Protein AF-D2VEV5-F1 (afdb_monomer_lite)

Organism: Naegleria gruberi (NCBI:txid5762)

Secondary structure (DSSP, 8-state):
------------------------------------PPP------------GGG-EEEEEEEEE-HIIIIIIS--TT-GGGEEEEEEEEETTEEEEEEEETTTEEEEEEEES-HHHHHHHHTT-TTTTTS-S-----HHHHHHHHHH-GGGGG---SEEEEESEETTEEPPHHHHHHHHHHHHHHS-TT---EEEEE-TT---HHHHHHHHHHHHHHS-TTS-EEEEEEHHHHHHHTTSTT-GGGSTTEEEEEEEEE-TT-HHHHHHHHHHHHHHHTTSTT--EEEEEEE-SSPPP-HHHHHHHHTTTTTTEEEEEEEE---HHHHHHHHHSTTS------GGG---HHHHHHHHHHHTTTSS-GGG-EEGGGGGGGHHHHHHTTS--------TTSEEEEEEEE-S--SS-SEEEGGGTB-HHHHHHHHHHHHHHHHHH-SS-----HHHHHHHHHHHHHHB---TTSPPPSSHHHHHH---HHHHHHHHHHHHHEEEEEEE----TTS--HHHHHT-SEEEEETTTEEEE-SSTT-

Structure (mmCIF, N/CA/C/O backbone):
data_AF-D2VEV5-F1
#
_entry.id   AF-D2VEV5-F1
#
loop_
_atom_site.group_PDB
_atom_site.id
_atom_site.type_symbol
_atom_site.label_atom_id
_atom_site.label_alt_id
_atom_site.label_comp_id
_atom_site.label_asym_id
_atom_site.label_entity_id
_atom_site.label_seq_id
_atom_site.pdbx_PDB_ins_code
_atom_site.Cartn_x
_atom_site.Cartn_y
_atom_site.Cartn_z
_atom_site.occupancy
_atom_site.B_iso_or_equiv
_atom_site.auth_seq_id
_atom_site.auth_comp_id
_atom_site.auth_asym_id
_atom_site.auth_atom_id
_atom_site.pdbx_PDB_model_num
ATOM 1 N N . MET A 1 1 ? 10.176 -17.706 -11.346 1.00 24.53 1 MET A N 1
ATOM 2 C CA . MET A 1 1 ? 10.632 -16.914 -12.508 1.00 24.53 1 MET A CA 1
ATOM 3 C C . MET A 1 1 ? 9.576 -16.992 -13.601 1.00 24.53 1 MET A C 1
ATOM 5 O O . MET A 1 1 ? 9.550 -17.969 -14.331 1.00 24.53 1 MET A O 1
ATOM 9 N N . PHE A 1 2 ? 8.683 -16.008 -13.686 1.00 21.28 2 PHE A N 1
ATOM 10 C CA . PHE A 1 2 ? 7.886 -15.767 -14.891 1.00 21.28 2 PHE A CA 1
ATOM 11 C C . PHE A 1 2 ? 8.265 -14.363 -15.360 1.00 21.28 2 PHE A C 1
ATOM 13 O O . PHE A 1 2 ? 7.905 -13.389 -14.705 1.00 21.28 2 PHE A O 1
ATOM 20 N N . SER A 1 3 ? 9.082 -14.263 -16.412 1.00 22.66 3 SER A N 1
ATOM 21 C CA . SER A 1 3 ? 9.329 -12.991 -17.085 1.00 22.66 3 SER A CA 1
ATOM 22 C C . SER A 1 3 ? 8.165 -12.719 -18.033 1.00 22.66 3 SER A C 1
ATOM 24 O O . SER A 1 3 ? 7.742 -13.577 -18.807 1.00 22.66 3 SER A O 1
ATOM 26 N N . TRP A 1 4 ? 7.613 -11.516 -17.939 1.00 25.61 4 TRP A N 1
ATOM 27 C CA . TRP A 1 4 ? 6.778 -10.950 -18.985 1.00 25.61 4 TRP A CA 1
ATOM 28 C C . TRP A 1 4 ? 7.723 -10.371 -20.038 1.00 25.61 4 TRP A C 1
ATOM 30 O O . TRP A 1 4 ? 8.390 -9.371 -19.783 1.00 25.61 4 TRP A O 1
ATOM 40 N N . SER A 1 5 ? 7.823 -11.007 -21.204 1.00 25.34 5 SER A N 1
ATOM 41 C CA . SER A 1 5 ? 8.426 -10.369 -22.375 1.00 25.34 5 SER A CA 1
ATOM 42 C C . SER A 1 5 ? 7.361 -9.503 -23.055 1.00 25.34 5 SER A C 1
ATOM 44 O O . SER A 1 5 ? 6.282 -10.021 -23.354 1.00 25.34 5 SER A O 1
ATOM 46 N N . PRO A 1 6 ? 7.616 -8.214 -23.333 1.00 29.28 6 PRO A N 1
ATOM 47 C CA . PRO A 1 6 ? 6.692 -7.417 -24.126 1.00 29.28 6 PRO A CA 1
ATOM 48 C C . PRO A 1 6 ? 6.617 -7.977 -25.554 1.00 29.28 6 PRO A C 1
ATOM 50 O O . PRO A 1 6 ? 7.628 -8.359 -26.150 1.00 29.28 6 PRO A O 1
ATOM 53 N N . PHE A 1 7 ? 5.399 -8.034 -26.097 1.00 31.09 7 PHE A N 1
ATOM 54 C CA . PHE A 1 7 ? 5.124 -8.408 -27.483 1.00 31.09 7 PHE A CA 1
ATOM 55 C C . PHE A 1 7 ? 5.979 -7.556 -28.437 1.00 31.09 7 PHE A C 1
ATOM 57 O O . PHE A 1 7 ? 5.742 -6.361 -28.614 1.00 31.09 7 PHE A O 1
ATOM 64 N N . LYS A 1 8 ? 6.979 -8.170 -29.082 1.00 28.39 8 LYS A N 1
ATOM 65 C CA . LYS A 1 8 ? 7.729 -7.532 -30.170 1.00 28.39 8 LYS A CA 1
ATOM 66 C C . LYS A 1 8 ? 6.806 -7.378 -31.381 1.00 28.39 8 LYS A C 1
ATOM 68 O O . LYS A 1 8 ? 6.493 -8.361 -32.049 1.00 28.39 8 LYS A O 1
ATOM 73 N N . LYS A 1 9 ? 6.419 -6.139 -31.706 1.00 29.88 9 LYS A N 1
ATOM 74 C CA . LYS A 1 9 ? 5.909 -5.786 -33.042 1.00 29.88 9 LYS A CA 1
ATOM 75 C C . LYS A 1 9 ? 7.005 -6.112 -34.064 1.00 29.88 9 LYS A C 1
ATOM 77 O O . LYS A 1 9 ? 8.052 -5.469 -34.073 1.00 29.88 9 LYS A O 1
ATOM 82 N N . SER A 1 10 ? 6.790 -7.115 -34.917 1.00 27.61 10 SER A N 1
ATOM 83 C CA . SER A 1 10 ? 7.701 -7.397 -36.029 1.00 27.61 10 SER A CA 1
ATOM 84 C C . SER A 1 10 ? 7.513 -6.338 -37.118 1.00 27.61 10 SER A C 1
ATOM 86 O O . SER A 1 10 ? 6.549 -6.391 -37.883 1.00 27.61 10 SER A O 1
ATOM 88 N N . SER A 1 11 ? 8.427 -5.377 -37.215 1.00 30.08 11 SER A N 1
ATOM 89 C CA . SER A 1 11 ? 8.536 -4.520 -38.393 1.00 30.08 11 SER A CA 1
ATOM 90 C C . SER A 1 11 ? 9.248 -5.299 -39.505 1.00 30.08 11 SER A C 1
ATOM 92 O O . SER A 1 11 ? 10.443 -5.584 -39.437 1.00 30.08 11 SER A O 1
ATOM 94 N N . LYS A 1 12 ? 8.506 -5.690 -40.547 1.00 30.48 12 LYS A N 1
ATOM 95 C CA . LYS A 1 12 ? 9.106 -6.183 -41.794 1.00 30.48 12 LYS A CA 1
ATOM 96 C C . LYS A 1 12 ? 9.731 -4.993 -42.519 1.00 30.48 12 LYS A C 1
ATOM 98 O O . LYS A 1 12 ? 9.011 -4.170 -43.076 1.00 30.48 12 LYS A O 1
ATOM 103 N N . SER A 1 13 ? 11.060 -4.906 -42.513 1.00 30.92 13 SER A N 1
ATOM 104 C CA . SER A 1 13 ? 11.799 -4.012 -43.401 1.00 30.92 13 SER A CA 1
ATOM 105 C C . SER A 1 13 ? 12.117 -4.729 -44.714 1.00 30.92 13 SER A C 1
ATOM 107 O O . SER A 1 13 ? 12.621 -5.851 -44.755 1.00 30.92 13 SER A O 1
ATOM 109 N N . SER A 1 14 ? 11.760 -4.072 -45.810 1.00 34.84 14 SER A N 1
ATOM 110 C CA . SER A 1 14 ? 12.054 -4.453 -47.185 1.00 34.84 14 SER A CA 1
ATOM 111 C C . SER A 1 14 ? 13.533 -4.233 -47.513 1.00 34.84 14 SER A C 1
ATOM 113 O O . SER A 1 14 ? 14.023 -3.110 -47.381 1.00 34.84 14 SER A O 1
ATOM 115 N N . LYS A 1 15 ? 14.220 -5.253 -48.037 1.00 32.91 15 LYS A N 1
ATOM 116 C CA . LYS A 1 15 ? 15.428 -5.077 -48.858 1.00 32.91 15 LYS A CA 1
ATOM 117 C C . LYS A 1 15 ? 15.397 -6.019 -50.057 1.00 32.91 15 LYS A C 1
ATOM 119 O O . LYS A 1 15 ? 15.037 -7.185 -49.932 1.00 32.91 15 LYS A O 1
ATOM 124 N N . GLY A 1 16 ? 15.716 -5.450 -51.215 1.00 30.42 16 GLY A N 1
ATOM 125 C CA . GLY A 1 16 ? 15.634 -6.083 -52.522 1.00 30.42 16 GLY A CA 1
ATOM 126 C C . GLY A 1 16 ? 16.912 -6.779 -52.997 1.00 30.42 16 GLY A C 1
ATOM 127 O O . GLY A 1 16 ? 18.010 -6.490 -52.539 1.00 30.42 16 GLY A O 1
ATOM 128 N N . SER A 1 17 ? 16.661 -7.659 -53.971 1.00 31.48 17 SER A N 1
ATOM 129 C CA . SER A 1 17 ? 17.398 -8.011 -55.198 1.00 31.48 17 SER A CA 1
ATOM 130 C C . SER A 1 17 ? 18.873 -8.448 -55.199 1.00 31.48 17 SER A C 1
ATOM 132 O O . SER A 1 17 ? 19.751 -7.681 -54.818 1.00 31.48 17 SER A O 1
ATOM 134 N N . GLN A 1 18 ? 19.059 -9.574 -55.918 1.00 30.75 18 GLN A N 1
ATOM 135 C CA . GLN A 1 18 ? 20.183 -10.091 -56.743 1.00 30.75 18 GLN A CA 1
ATOM 136 C C . GLN A 1 18 ? 20.725 -11.421 -56.181 1.00 30.75 18 GLN A C 1
ATOM 138 O O . GLN A 1 18 ? 20.945 -11.511 -54.983 1.00 30.75 18 GLN A O 1
ATOM 143 N N . SER A 1 19 ? 20.946 -12.516 -56.916 1.00 30.56 19 SER A N 1
ATOM 144 C CA . SER A 1 19 ? 20.847 -12.902 -58.336 1.00 30.56 19 SER A CA 1
ATOM 145 C C . SER A 1 19 ? 20.944 -14.452 -58.411 1.00 30.56 19 SER A C 1
ATOM 147 O O . SER A 1 19 ? 21.442 -15.085 -57.484 1.00 30.56 19 SER A O 1
ATOM 149 N N . ALA A 1 20 ? 20.431 -15.070 -59.484 1.00 31.19 20 ALA A N 1
ATOM 150 C CA . ALA A 1 20 ? 20.474 -16.525 -59.761 1.00 31.19 20 ALA A CA 1
ATOM 151 C C . ALA A 1 20 ? 21.850 -16.966 -60.360 1.00 31.19 20 ALA A C 1
ATOM 153 O O . ALA A 1 20 ? 22.633 -16.061 -60.662 1.00 31.19 20 ALA A O 1
ATOM 154 N N . PRO A 1 21 ? 22.183 -18.276 -60.573 1.00 44.66 21 PRO A N 1
ATOM 155 C CA . PRO A 1 21 ? 21.463 -19.155 -61.523 1.00 44.66 21 PRO A CA 1
ATOM 156 C C . PRO A 1 21 ? 21.357 -20.690 -61.226 1.00 44.66 21 PRO A C 1
ATOM 158 O O . PRO A 1 21 ? 22.165 -21.283 -60.522 1.00 44.66 21 PRO A O 1
ATOM 161 N N . SER A 1 22 ? 20.356 -21.295 -61.900 1.00 30.61 22 SER A N 1
ATOM 162 C CA . SER A 1 22 ? 20.275 -22.623 -62.579 1.00 30.61 22 SER A CA 1
ATOM 163 C C . SER A 1 22 ? 20.279 -23.989 -61.835 1.00 30.61 22 SER A C 1
ATOM 165 O O . SER A 1 22 ? 21.343 -24.498 -61.513 1.00 30.61 22 SER A O 1
ATOM 167 N N . SER A 1 23 ? 19.066 -24.581 -61.713 1.00 29.25 23 SER A N 1
ATOM 168 C CA . SER A 1 23 ? 18.490 -25.876 -62.229 1.00 29.25 23 SER A CA 1
ATOM 169 C C . SER A 1 23 ? 19.292 -27.216 -62.251 1.00 29.25 23 SER A C 1
ATOM 171 O O . SER A 1 23 ? 20.513 -27.146 -62.210 1.00 29.25 23 SER A O 1
ATOM 173 N N . PRO A 1 24 ? 18.685 -28.435 -62.466 1.00 47.75 24 PRO A N 1
ATOM 174 C CA . PRO A 1 24 ? 17.265 -28.804 -62.717 1.00 47.75 24 PRO A CA 1
ATOM 175 C C . PRO A 1 24 ? 16.690 -30.102 -62.035 1.00 47.75 24 PRO A C 1
ATOM 177 O O . PRO A 1 24 ? 17.424 -30.950 -61.545 1.00 47.75 24 PRO A O 1
ATOM 180 N N . ALA A 1 25 ? 15.356 -30.271 -62.191 1.00 30.91 25 ALA A N 1
ATOM 181 C CA . ALA A 1 25 ? 14.532 -31.507 -62.324 1.00 30.91 25 ALA A CA 1
ATOM 182 C C . ALA A 1 25 ? 14.313 -32.429 -61.086 1.00 30.91 25 ALA A C 1
ATOM 184 O O . ALA A 1 25 ? 15.255 -32.850 -60.436 1.00 30.91 25 ALA A O 1
ATOM 185 N N . THR A 1 26 ? 13.091 -32.845 -60.703 1.00 31.50 26 THR A N 1
ATOM 186 C CA . THR A 1 26 ? 12.145 -33.709 -61.454 1.00 31.50 26 THR A CA 1
ATOM 187 C C . THR A 1 26 ? 10.773 -33.876 -60.741 1.00 31.50 26 THR A C 1
ATOM 189 O O . THR A 1 26 ? 10.689 -33.767 -59.523 1.00 31.50 26 THR A O 1
ATOM 192 N N . SER A 1 27 ? 9.740 -34.211 -61.546 1.00 31.88 27 SER A N 1
ATOM 193 C CA . SER A 1 27 ? 8.460 -34.934 -61.275 1.00 31.88 27 SER A CA 1
ATOM 194 C C . SER A 1 27 ? 7.477 -34.403 -60.210 1.00 31.88 27 SER A C 1
ATOM 196 O O . SER A 1 27 ? 7.771 -34.413 -59.025 1.00 31.88 27 SER A O 1
ATOM 198 N N . SER A 1 28 ? 6.301 -33.858 -60.552 1.00 31.42 28 SER A N 1
ATOM 199 C CA . SER A 1 28 ? 5.070 -34.484 -61.097 1.00 31.42 28 SER A CA 1
ATOM 200 C C . SER A 1 28 ? 4.325 -35.426 -60.134 1.00 31.42 28 SER A C 1
ATOM 202 O O . SER A 1 28 ? 4.673 -36.595 -60.019 1.00 31.42 28 SER A O 1
ATOM 204 N N . SER A 1 29 ? 3.211 -34.965 -59.557 1.00 33.31 29 SER A N 1
ATOM 205 C CA . SER A 1 29 ? 1.936 -35.698 -59.625 1.00 33.31 29 SER A CA 1
ATOM 206 C C . SER A 1 29 ? 0.756 -34.807 -59.227 1.00 33.31 29 SER A C 1
ATOM 208 O O . SER A 1 29 ? 0.782 -34.039 -58.272 1.00 33.31 29 SER A O 1
ATOM 210 N N . SER A 1 30 ? -0.259 -34.902 -60.071 1.00 33.53 30 SER A N 1
ATOM 211 C CA . SER A 1 30 ? -1.583 -34.302 -60.040 1.00 33.53 30 SER A CA 1
ATOM 212 C C . SER A 1 30 ? -2.510 -35.002 -59.044 1.00 33.53 30 SER A C 1
ATOM 214 O O . SER A 1 30 ? -2.546 -36.230 -59.011 1.00 33.53 30 SER A O 1
ATOM 216 N N . GLY A 1 31 ? -3.349 -34.239 -58.342 1.00 29.77 31 GLY A N 1
ATOM 217 C CA . GLY A 1 31 ? -4.472 -34.763 -57.564 1.00 29.77 31 GLY A CA 1
ATOM 218 C C . GLY A 1 31 ? -5.557 -33.703 -57.416 1.00 29.77 31 GLY A C 1
ATOM 219 O O . GLY A 1 31 ? -5.370 -32.709 -56.728 1.00 29.77 31 GLY A O 1
ATOM 220 N N . ASN A 1 32 ? -6.649 -33.903 -58.143 1.00 32.62 32 ASN A N 1
ATOM 221 C CA . ASN A 1 32 ? -7.769 -32.993 -58.338 1.00 32.62 32 ASN A CA 1
ATOM 222 C C . ASN A 1 32 ? -8.886 -33.250 -57.302 1.00 32.62 32 ASN A C 1
ATOM 224 O O . ASN A 1 32 ? -8.976 -34.346 -56.754 1.00 32.62 32 ASN A O 1
ATOM 228 N N . SER A 1 33 ? -9.812 -32.289 -57.202 1.00 30.83 33 SER A N 1
ATOM 229 C CA . SER A 1 33 ? -11.204 -32.387 -56.712 1.00 30.83 33 SER A CA 1
ATOM 230 C C . SER A 1 33 ? -11.498 -32.370 -55.202 1.00 30.83 33 SER A C 1
ATOM 232 O O . SER A 1 33 ? -10.958 -33.148 -54.425 1.00 30.83 33 SER A O 1
ATOM 234 N N . GLY A 1 34 ? -12.452 -31.509 -54.814 1.00 27.94 34 GLY A N 1
ATOM 235 C CA . GLY A 1 34 ? -13.108 -31.573 -53.505 1.00 27.94 34 GLY A CA 1
ATOM 236 C C . GLY A 1 34 ? -13.735 -30.272 -53.001 1.00 27.94 34 GLY A C 1
ATOM 237 O O . GLY A 1 34 ? -13.442 -29.860 -51.886 1.00 27.94 34 GLY A O 1
ATOM 238 N N . LEU A 1 35 ? -14.586 -29.617 -53.800 1.00 34.56 35 LEU A N 1
ATOM 239 C CA . LEU A 1 35 ? -15.518 -28.591 -53.313 1.00 34.56 35 LEU A CA 1
ATOM 240 C C . LEU A 1 35 ? -16.466 -29.221 -52.281 1.00 34.56 35 LEU A C 1
ATOM 242 O O . LEU A 1 35 ? -17.266 -30.084 -52.637 1.00 34.56 35 LEU A O 1
ATOM 246 N N . VAL A 1 36 ? -16.403 -28.773 -51.026 1.00 32.19 36 VAL A N 1
ATOM 247 C CA . VAL A 1 36 ? -17.429 -29.053 -50.014 1.00 32.19 36 VAL A CA 1
ATOM 248 C C . VAL A 1 36 ? -17.935 -27.722 -49.473 1.00 32.19 36 VAL A C 1
ATOM 250 O O . VAL A 1 36 ? -17.204 -26.962 -48.844 1.00 32.19 36 VAL A O 1
ATOM 253 N N . ASN A 1 37 ? -19.203 -27.449 -49.778 1.00 32.22 37 ASN A N 1
ATOM 254 C CA . ASN A 1 37 ? -19.986 -26.348 -49.238 1.00 32.22 37 ASN A CA 1
ATOM 255 C C . ASN A 1 37 ? -20.162 -26.533 -47.725 1.00 32.22 37 ASN A C 1
ATOM 257 O O . ASN A 1 37 ? -20.812 -27.484 -47.292 1.00 32.22 37 ASN A O 1
ATOM 261 N N . SER A 1 38 ? -19.634 -25.601 -46.934 1.00 30.80 38 SER A N 1
ATOM 262 C CA . SER A 1 38 ? -19.964 -25.472 -45.513 1.00 30.80 38 SER A CA 1
ATOM 263 C C . SER A 1 38 ? -21.198 -24.575 -45.364 1.00 30.80 38 SER A C 1
ATOM 265 O O . SER A 1 38 ? -21.202 -23.474 -45.920 1.00 30.80 38 SER A O 1
ATOM 267 N N . PRO A 1 39 ? -22.251 -24.996 -44.642 1.00 31.72 39 PRO A N 1
ATOM 268 C CA . PRO A 1 39 ? -23.436 -24.176 -44.455 1.00 31.72 39 PRO A CA 1
ATOM 269 C C . PRO A 1 39 ? -23.132 -23.025 -43.491 1.00 31.72 39 PRO A C 1
ATOM 271 O O . PRO A 1 39 ? -22.571 -23.220 -42.413 1.00 31.72 39 PRO A O 1
ATOM 274 N N . SER A 1 40 ? -23.526 -21.818 -43.890 1.00 31.44 40 SER A N 1
ATOM 275 C CA . SER A 1 40 ? -23.552 -20.630 -43.045 1.00 31.44 40 SER A CA 1
ATOM 276 C C . SER A 1 40 ? -24.470 -20.877 -41.845 1.00 31.44 40 SER A C 1
ATOM 278 O O . SER A 1 40 ? -25.694 -20.862 -41.968 1.00 31.44 40 SER A O 1
ATOM 280 N N . LEU A 1 41 ? -23.873 -21.124 -40.679 1.00 29.05 41 LEU A N 1
ATOM 281 C CA . LEU A 1 41 ? -24.566 -21.110 -39.396 1.00 29.05 41 LEU A CA 1
ATOM 282 C C . LEU A 1 41 ? -24.953 -19.661 -39.087 1.00 29.05 41 LEU A C 1
ATOM 284 O O . LEU A 1 41 ? -24.132 -18.860 -38.645 1.00 29.05 41 LEU A O 1
ATOM 288 N N . LEU A 1 42 ? -26.214 -19.325 -39.355 1.00 28.75 42 LEU A N 1
ATOM 289 C CA . LEU A 1 42 ? -26.854 -18.136 -38.809 1.00 28.75 42 LEU A CA 1
ATOM 290 C C . LEU A 1 42 ? -26.877 -18.281 -37.283 1.00 28.75 42 LEU A C 1
ATOM 292 O O . LEU A 1 42 ? -27.600 -19.115 -36.738 1.00 28.75 42 LEU A O 1
ATOM 296 N N . LEU A 1 43 ? -26.048 -17.485 -36.611 1.00 30.42 43 LEU A N 1
ATOM 297 C CA . LEU A 1 43 ? -26.080 -17.291 -35.168 1.00 30.42 43 LEU A CA 1
ATOM 298 C C . LEU A 1 43 ? -27.454 -16.727 -34.793 1.00 30.42 43 LEU A C 1
ATOM 300 O O . LEU A 1 43 ? -27.741 -15.552 -35.009 1.00 30.42 43 LEU A O 1
ATOM 304 N N . VAL A 1 44 ? -28.318 -17.584 -34.255 1.00 32.34 44 VAL A N 1
ATOM 305 C CA . VAL A 1 44 ? -29.520 -17.149 -33.544 1.00 32.34 44 VAL A CA 1
ATOM 306 C C . VAL A 1 44 ? -29.039 -16.482 -32.252 1.00 32.34 44 VAL A C 1
ATOM 308 O O . VAL A 1 44 ? -28.330 -17.135 -31.482 1.00 32.34 44 VAL A O 1
ATOM 311 N N . PRO A 1 45 ? -29.363 -15.202 -31.996 1.00 36.81 45 PRO A N 1
ATOM 312 C CA . PRO A 1 45 ? -28.971 -14.566 -30.750 1.00 36.81 45 PRO A CA 1
ATOM 313 C C . PRO A 1 45 ? -29.672 -15.288 -29.589 1.00 36.81 45 PRO A C 1
ATOM 315 O O . PRO A 1 45 ? -30.873 -15.560 -29.679 1.00 36.81 45 PRO A O 1
ATOM 318 N N . PRO A 1 46 ? -28.959 -15.631 -28.504 1.00 38.03 46 PRO A N 1
ATOM 319 C CA . PRO A 1 46 ? -29.568 -16.299 -27.368 1.00 38.03 46 PRO A CA 1
ATOM 320 C C . PRO A 1 46 ? -30.521 -15.324 -26.672 1.00 38.03 46 PRO A C 1
ATOM 322 O O . PRO A 1 46 ? -30.107 -14.409 -25.964 1.00 38.03 46 PRO A O 1
ATOM 325 N N . SER A 1 47 ? -31.821 -15.524 -26.870 1.00 40.19 47 SER A N 1
ATOM 326 C CA . SER A 1 47 ? -32.878 -14.854 -26.119 1.00 40.19 47 SER A CA 1
ATOM 327 C C . SER A 1 47 ? -33.036 -15.523 -24.750 1.00 40.19 47 SER A C 1
ATOM 329 O O . SER A 1 47 ? -33.993 -16.259 -24.510 1.00 40.19 47 SER A O 1
ATOM 331 N N . SER A 1 48 ? -32.079 -15.313 -23.846 1.00 42.72 48 SER A N 1
ATOM 332 C CA . SER A 1 48 ? -32.265 -15.610 -22.424 1.00 42.72 48 SER A CA 1
ATOM 333 C C . SER A 1 48 ? -32.761 -14.348 -21.728 1.00 42.72 48 SER A C 1
ATOM 335 O O . SER A 1 48 ? -31.975 -13.512 -21.285 1.00 42.72 48 SER A O 1
ATOM 337 N N . SER A 1 49 ? -34.082 -14.201 -21.658 1.00 41.38 49 SER A N 1
ATOM 338 C CA . SER A 1 49 ? -34.761 -13.173 -20.874 1.00 41.38 49 SER A CA 1
ATOM 339 C C . SER A 1 49 ? -34.619 -13.476 -19.378 1.00 41.38 49 SER A C 1
ATOM 341 O O . SER A 1 49 ? -35.562 -13.930 -18.729 1.00 41.38 49 SER A O 1
ATOM 343 N N . SER A 1 50 ? -33.434 -13.243 -18.811 1.00 49.06 50 SER A N 1
ATOM 344 C CA . SER A 1 50 ? -33.364 -12.873 -17.400 1.00 49.06 50 SER A CA 1
ATOM 345 C C . SER A 1 50 ? -34.087 -11.536 -17.293 1.00 49.06 50 SER A C 1
ATOM 347 O O . SER A 1 50 ? -33.633 -10.546 -17.863 1.00 49.06 50 SER A O 1
ATOM 349 N N . THR A 1 51 ? -35.255 -11.525 -16.662 1.00 49.88 51 THR A N 1
ATOM 350 C CA . THR A 1 51 ? -36.044 -10.315 -16.423 1.00 49.88 51 THR A CA 1
ATOM 351 C C . THR A 1 51 ? -35.134 -9.212 -15.873 1.00 49.88 51 THR A C 1
ATOM 353 O O . THR A 1 51 ? -34.564 -9.387 -14.800 1.00 49.88 51 THR A O 1
ATOM 356 N N . GLU A 1 52 ? -34.999 -8.094 -16.594 1.00 58.28 52 GLU A N 1
ATOM 357 C CA . GLU A 1 52 ? -34.165 -6.914 -16.270 1.00 58.28 52 GLU A CA 1
ATOM 358 C C . GLU A 1 52 ? -34.454 -6.265 -14.896 1.00 58.28 52 GLU A C 1
ATOM 360 O O . GLU A 1 52 ? -33.822 -5.282 -14.524 1.00 58.28 52 GLU A O 1
ATOM 365 N N . ALA A 1 53 ? -35.394 -6.805 -14.120 1.00 57.88 53 ALA A N 1
ATOM 366 C CA . ALA A 1 53 ? -36.047 -6.145 -12.998 1.00 57.88 53 ALA A CA 1
ATOM 367 C C . ALA A 1 53 ? -35.189 -5.923 -11.731 1.00 57.88 53 ALA A C 1
ATOM 369 O O . ALA A 1 53 ? -35.637 -5.180 -10.868 1.00 57.88 53 ALA A O 1
ATOM 370 N N . ASP A 1 54 ? -33.973 -6.476 -11.619 1.00 74.69 54 ASP A N 1
ATOM 371 C CA . ASP A 1 54 ? -33.152 -6.378 -10.389 1.00 74.69 54 ASP A CA 1
ATOM 372 C C . ASP A 1 54 ? -31.732 -5.806 -10.597 1.00 74.69 54 ASP A C 1
ATOM 374 O O . ASP A 1 54 ? -30.864 -5.949 -9.729 1.00 74.69 54 ASP A O 1
ATOM 378 N N . ILE A 1 55 ? -31.444 -5.162 -11.735 1.00 84.19 55 ILE A N 1
ATOM 379 C CA . ILE A 1 55 ? -30.139 -4.510 -11.941 1.00 84.19 55 ILE A CA 1
ATOM 380 C C . ILE A 1 55 ? -30.183 -3.099 -11.350 1.00 84.19 55 ILE A C 1
ATOM 382 O O . ILE A 1 55 ? -30.750 -2.184 -11.941 1.00 84.19 55 ILE A O 1
ATOM 386 N N . ASN A 1 56 ? -29.535 -2.911 -10.201 1.00 91.56 56 ASN A N 1
ATOM 387 C CA . ASN A 1 56 ? -29.350 -1.589 -9.607 1.00 91.56 56 ASN A CA 1
ATOM 388 C C . ASN A 1 56 ? -27.942 -1.068 -9.936 1.00 91.56 56 ASN A C 1
ATOM 390 O O . ASN A 1 56 ? -26.952 -1.569 -9.397 1.00 91.56 56 ASN A O 1
ATOM 394 N N . ILE A 1 57 ? -27.847 -0.092 -10.841 1.00 91.94 57 ILE A N 1
ATOM 395 C CA . ILE A 1 57 ? -26.581 0.573 -11.175 1.00 91.94 57 ILE A C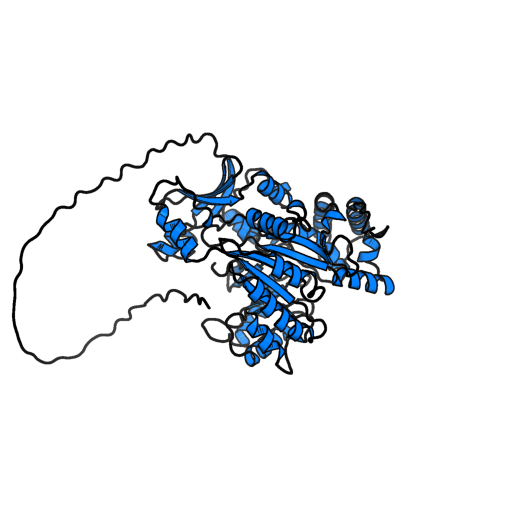A 1
ATOM 396 C C . ILE A 1 57 ? -26.201 1.485 -10.006 1.00 91.94 57 ILE A C 1
ATOM 398 O O . ILE A 1 57 ? -26.915 2.434 -9.700 1.00 91.94 57 ILE A O 1
ATOM 402 N N . LEU A 1 58 ? -25.071 1.196 -9.361 1.00 90.44 58 LEU A N 1
ATOM 403 C CA . LEU A 1 58 ? -24.563 1.972 -8.230 1.00 90.44 58 LEU A CA 1
ATOM 404 C C . LEU A 1 58 ? -23.832 3.228 -8.705 1.00 90.44 58 LEU A C 1
ATOM 406 O O . LEU A 1 58 ? -24.060 4.308 -8.171 1.00 90.44 58 LEU A O 1
ATOM 410 N N . PHE A 1 59 ? -22.956 3.082 -9.701 1.00 90.12 59 PHE A N 1
ATOM 411 C CA . PHE A 1 59 ? -22.325 4.198 -10.401 1.00 90.12 59 PHE A CA 1
ATOM 412 C C . PHE A 1 59 ? -21.763 3.759 -11.754 1.00 90.12 59 PHE A C 1
ATOM 414 O O . PHE A 1 59 ? -21.571 2.569 -12.030 1.00 90.12 59 PHE A O 1
ATOM 421 N N . LEU A 1 60 ? -21.500 4.751 -12.598 1.00 90.69 60 LEU A N 1
ATOM 422 C CA . LEU A 1 60 ? -20.891 4.585 -13.909 1.00 90.69 60 LEU A CA 1
ATOM 423 C C . LEU A 1 60 ? -19.390 4.863 -13.805 1.00 90.69 60 LEU A C 1
ATOM 425 O O . LEU A 1 60 ? -18.950 5.699 -13.018 1.00 90.69 60 LEU A O 1
ATOM 429 N N . THR A 1 61 ? -18.601 4.133 -14.576 1.00 92.12 61 THR A N 1
ATOM 430 C CA . THR A 1 61 ? -17.155 4.300 -14.695 1.00 92.12 61 THR A CA 1
ATOM 431 C C . THR A 1 61 ? -16.752 4.090 -16.146 1.00 92.12 61 THR A C 1
ATOM 433 O O . THR A 1 61 ? -17.571 3.795 -17.020 1.00 92.12 61 THR A O 1
ATOM 436 N N . GLN A 1 62 ? -15.463 4.211 -16.404 1.00 92.44 62 GLN A N 1
ATOM 437 C CA . GLN A 1 62 ? -14.884 3.741 -17.644 1.00 92.44 62 GLN A CA 1
ATOM 438 C C . GLN A 1 62 ? -13.950 2.575 -17.392 1.00 92.44 62 GLN A C 1
ATOM 440 O O . GLN A 1 62 ? -13.483 2.346 -16.275 1.00 92.44 62 GLN A O 1
ATOM 445 N N . THR A 1 63 ? -13.729 1.802 -18.442 1.00 93.25 63 THR A N 1
ATOM 446 C CA . THR A 1 63 ? -12.943 0.577 -18.398 1.00 93.25 63 THR A CA 1
ATOM 447 C C . THR A 1 63 ? -12.435 0.240 -19.799 1.00 93.25 63 THR A C 1
ATOM 449 O O . THR A 1 63 ? -12.574 1.030 -20.732 1.00 93.25 63 THR A O 1
ATOM 452 N N . ILE A 1 64 ? -11.846 -0.936 -19.962 1.00 92.00 64 ILE A N 1
ATOM 453 C CA . ILE A 1 64 ? -11.423 -1.474 -21.254 1.00 92.00 64 ILE A CA 1
ATOM 454 C C . ILE A 1 64 ? -12.084 -2.827 -21.486 1.00 92.00 64 ILE A C 1
ATOM 456 O O . ILE A 1 64 ? -12.369 -3.557 -20.542 1.00 92.00 64 ILE A O 1
ATOM 460 N N . CYS A 1 65 ? -12.300 -3.180 -22.751 1.00 91.12 65 CYS A N 1
ATOM 461 C CA . CYS A 1 65 ? -12.623 -4.553 -23.123 1.00 91.12 65 CYS A CA 1
ATOM 462 C C . CYS A 1 65 ? -11.312 -5.346 -23.253 1.00 91.12 65 CYS A C 1
ATOM 464 O O . CYS A 1 65 ? -10.549 -5.080 -24.186 1.00 91.12 65 CYS A O 1
ATOM 466 N N . PRO A 1 66 ? -11.036 -6.347 -22.398 1.00 88.56 66 PRO A N 1
ATOM 467 C CA . PRO A 1 66 ? -9.775 -7.085 -22.466 1.00 88.56 66 PRO A CA 1
ATOM 468 C C . PRO A 1 66 ? -9.628 -7.896 -23.759 1.00 88.56 66 PRO A C 1
ATOM 470 O O . PRO A 1 66 ? -8.508 -8.121 -24.216 1.00 88.56 66 PRO A O 1
ATOM 473 N N . ILE A 1 67 ? -10.748 -8.298 -24.374 1.00 87.94 67 ILE A N 1
ATOM 474 C CA . ILE A 1 67 ? -10.755 -8.991 -25.668 1.00 87.94 67 ILE A CA 1
ATOM 475 C C . ILE A 1 67 ? -10.266 -8.050 -26.778 1.00 87.94 67 ILE A C 1
ATOM 477 O O . ILE A 1 67 ? -9.276 -8.377 -27.435 1.00 87.94 67 ILE A O 1
ATOM 481 N N . CYS A 1 68 ? -10.868 -6.859 -26.917 1.00 87.19 68 CYS A N 1
ATOM 482 C CA . CYS A 1 68 ? -10.407 -5.831 -27.863 1.00 87.19 68 CYS A CA 1
ATOM 483 C C . CYS A 1 68 ? -8.932 -5.473 -27.613 1.00 87.19 68 CYS A C 1
ATOM 485 O O . CYS A 1 68 ? -8.115 -5.467 -28.532 1.00 87.19 68 CYS A O 1
ATOM 487 N N . SER A 1 69 ? -8.577 -5.181 -26.357 1.00 86.94 69 SER A N 1
ATOM 488 C CA . SER A 1 69 ? -7.257 -4.640 -26.018 1.00 86.94 69 SER A CA 1
ATOM 489 C C . SER A 1 69 ? -6.122 -5.655 -26.178 1.00 86.94 69 SER A C 1
ATOM 491 O O . SER A 1 69 ? -5.033 -5.268 -26.608 1.00 86.94 69 SER A O 1
ATOM 493 N N . PHE A 1 70 ? -6.349 -6.936 -25.852 1.00 82.44 70 PHE A N 1
ATOM 494 C CA . PHE A 1 70 ? -5.265 -7.923 -25.726 1.00 82.44 70 PHE A CA 1
ATOM 495 C C . PHE A 1 70 ? -5.448 -9.214 -26.525 1.00 82.44 70 PHE A C 1
ATOM 497 O O . PHE A 1 70 ? -4.449 -9.873 -26.809 1.00 82.44 70 PHE A O 1
ATOM 504 N N . VAL A 1 71 ? -6.678 -9.620 -26.851 1.00 78.06 71 VAL A N 1
ATOM 505 C CA . VAL A 1 71 ? -6.926 -10.931 -27.476 1.00 78.06 71 VAL A CA 1
ATOM 506 C C . VAL A 1 71 ? -6.935 -10.831 -28.994 1.00 78.06 71 VAL A C 1
ATOM 508 O O . VAL A 1 71 ? -6.246 -11.611 -29.647 1.00 78.06 71 VAL A O 1
ATOM 511 N N . GLU A 1 72 ? -7.716 -9.908 -29.549 1.00 79.31 72 GLU A N 1
ATOM 512 C CA . GLU A 1 72 ? -7.965 -9.867 -30.995 1.00 79.31 72 GLU A CA 1
ATOM 513 C C . GLU A 1 72 ? -7.033 -8.898 -31.713 1.00 79.31 72 GLU A C 1
ATOM 515 O O . GLU A 1 72 ? -6.365 -9.282 -32.671 1.00 79.31 72 GLU A O 1
ATOM 520 N N . ASP A 1 73 ? -6.933 -7.663 -31.223 1.00 64.69 73 ASP A N 1
ATOM 521 C CA . ASP A 1 73 ? -6.311 -6.608 -32.016 1.00 64.69 73 ASP A CA 1
ATOM 522 C C . ASP A 1 73 ? -4.917 -6.188 -31.539 1.00 64.69 73 ASP A C 1
ATOM 524 O O . ASP A 1 73 ? -4.198 -5.496 -32.261 1.00 64.69 73 ASP A O 1
ATOM 528 N N . GLY A 1 74 ? -4.530 -6.534 -30.303 1.00 68.12 74 GLY A N 1
ATOM 529 C CA . GLY A 1 74 ? -3.316 -5.988 -29.677 1.00 68.12 74 GLY A CA 1
ATOM 530 C C . GLY A 1 74 ? -3.279 -4.451 -29.700 1.00 68.12 74 GLY A C 1
ATOM 531 O O . GLY A 1 74 ? -2.204 -3.848 -29.688 1.00 68.12 74 GLY A O 1
ATOM 532 N N . LYS A 1 75 ? -4.465 -3.837 -29.779 1.00 67.56 75 LYS A N 1
ATOM 533 C CA . LYS A 1 75 ? -4.721 -2.402 -29.937 1.00 67.56 75 LYS A CA 1
ATOM 534 C C . LYS A 1 75 ? -4.267 -1.589 -28.719 1.00 67.56 75 LYS A C 1
ATOM 536 O O . LYS A 1 75 ? -4.101 -0.380 -28.795 1.00 67.56 75 LYS A O 1
ATOM 541 N N . GLY A 1 76 ? -3.990 -2.259 -27.599 1.00 72.88 76 GLY A N 1
ATOM 542 C CA . GLY A 1 76 ? -3.471 -1.621 -26.399 1.00 72.88 76 GLY A CA 1
ATOM 543 C C . GLY A 1 76 ? -4.548 -0.842 -25.644 1.00 72.88 76 GLY A C 1
ATOM 544 O O . GLY A 1 76 ? -5.698 -1.274 -25.552 1.00 72.88 76 GLY A O 1
ATOM 545 N N . LEU A 1 77 ? -4.140 0.276 -25.042 1.00 76.12 77 LEU A N 1
ATOM 546 C CA . LEU A 1 77 ? -4.894 1.033 -24.029 1.00 76.12 77 LEU A CA 1
ATOM 547 C C . LEU A 1 77 ? -5.256 2.453 -24.501 1.00 76.12 77 LEU A C 1
ATOM 549 O O . LEU A 1 77 ? -5.455 3.362 -23.693 1.00 76.12 77 LEU A O 1
ATOM 553 N N . GLU A 1 78 ? -5.287 2.667 -25.815 1.00 79.50 78 GLU A N 1
ATOM 554 C CA . GLU A 1 78 ? -5.570 3.976 -26.409 1.00 79.50 78 GLU A CA 1
ATOM 555 C C . GLU A 1 78 ? -7.009 4.436 -26.122 1.00 79.50 78 GLU A C 1
ATOM 557 O O . GLU A 1 78 ? -7.903 3.606 -25.958 1.00 79.50 78 GLU A O 1
ATOM 562 N N . LYS A 1 79 ? -7.235 5.762 -26.041 1.00 77.75 79 LYS A N 1
ATOM 563 C CA . LYS A 1 79 ? -8.503 6.391 -25.591 1.00 77.75 79 LYS A CA 1
ATOM 564 C C . LYS A 1 79 ? -9.729 5.895 -26.371 1.00 77.75 79 LYS A C 1
ATOM 566 O O . LYS A 1 79 ? -10.794 5.689 -25.805 1.00 77.75 79 LYS A O 1
ATOM 571 N N . GLU A 1 80 ? -9.552 5.618 -27.654 1.00 81.38 80 GLU A N 1
ATOM 572 C CA . GLU A 1 80 ? -10.560 5.057 -28.563 1.00 81.38 80 GLU A CA 1
ATOM 573 C C . GLU A 1 80 ? -11.032 3.631 -28.216 1.00 81.38 80 GLU A C 1
ATOM 575 O O . GLU A 1 80 ? -12.058 3.168 -28.719 1.00 81.38 80 GLU A O 1
ATOM 580 N N . HIS A 1 81 ? -10.323 2.922 -27.336 1.00 82.00 81 HIS A N 1
ATOM 581 C CA . HIS A 1 81 ? -10.692 1.578 -26.880 1.00 82.00 81 HIS A CA 1
ATOM 582 C C . HIS A 1 81 ? -11.381 1.559 -25.519 1.00 82.00 81 HIS A C 1
ATOM 584 O O . HIS A 1 81 ? -11.766 0.484 -25.048 1.00 82.00 81 HIS A O 1
ATOM 590 N N . TRP A 1 82 ? -11.569 2.727 -24.905 1.00 89.69 82 TRP A N 1
ATOM 591 C CA . TRP A 1 82 ? -12.253 2.844 -23.629 1.00 89.69 82 TRP A CA 1
ATOM 592 C C . TRP A 1 82 ? -13.726 2.514 -23.816 1.00 89.69 82 TRP A C 1
ATOM 594 O O . TRP A 1 82 ? -14.351 2.845 -24.826 1.00 89.69 82 TRP A O 1
ATOM 604 N N . LYS A 1 83 ? -14.257 1.773 -22.852 1.00 93.56 83 LYS A N 1
ATOM 605 C CA . LYS A 1 83 ? -15.626 1.276 -22.836 1.00 93.56 83 LYS A CA 1
ATOM 606 C C . LYS A 1 83 ? -16.344 1.843 -21.628 1.00 93.56 83 LYS A C 1
ATOM 608 O O . LYS A 1 83 ? -15.739 2.120 -20.591 1.00 93.56 83 LYS A O 1
ATOM 613 N N . GLU A 1 84 ? -17.654 1.963 -21.765 1.00 94.75 84 GLU A N 1
ATOM 614 C CA . GLU A 1 84 ? -18.519 2.262 -20.637 1.00 94.75 84 GLU A CA 1
ATOM 615 C C . GLU A 1 84 ? -18.507 1.067 -19.669 1.00 94.75 84 GLU A C 1
ATOM 617 O O . GLU A 1 84 ? -18.681 -0.088 -20.075 1.00 94.75 84 GLU A O 1
ATOM 622 N N . GLY A 1 85 ? -18.249 1.341 -18.393 1.00 95.06 85 GLY A N 1
ATOM 623 C CA . GLY A 1 85 ? -18.265 0.360 -17.315 1.00 95.06 85 GLY A CA 1
ATOM 624 C C . GLY A 1 85 ? -19.367 0.696 -16.318 1.00 95.06 85 GLY A C 1
ATOM 625 O O . GLY A 1 85 ? -19.512 1.846 -15.913 1.00 95.06 85 GLY A O 1
ATOM 626 N N . HIS A 1 86 ? -20.151 -0.289 -15.893 1.00 94.25 86 HIS A N 1
ATOM 627 C CA . HIS A 1 86 ? -21.186 -0.100 -14.872 1.00 94.25 86 HIS A CA 1
ATOM 628 C C . HIS A 1 86 ? -20.818 -0.884 -13.623 1.00 94.25 86 HIS A C 1
ATOM 630 O O . HIS A 1 86 ? -20.578 -2.088 -13.710 1.00 94.25 86 HIS A O 1
ATOM 636 N N . ILE A 1 87 ? -20.830 -0.237 -12.460 1.00 94.44 87 ILE A N 1
ATOM 637 C CA . ILE A 1 87 ? -20.810 -0.951 -11.185 1.00 94.44 87 ILE A CA 1
ATOM 638 C C . ILE A 1 87 ? -22.253 -1.220 -10.787 1.00 94.44 87 ILE A C 1
ATOM 640 O O . ILE A 1 87 ? -23.013 -0.291 -10.517 1.00 94.44 87 ILE A O 1
ATOM 644 N N . VAL A 1 88 ? -22.645 -2.492 -10.781 1.00 94.94 88 VAL A N 1
ATOM 645 C CA . VAL A 1 88 ? -24.034 -2.906 -10.561 1.00 94.94 88 VAL A CA 1
ATOM 646 C C . VAL A 1 88 ? -24.151 -3.837 -9.365 1.00 94.94 88 VAL A C 1
ATOM 648 O O . VAL A 1 88 ? -23.319 -4.722 -9.156 1.00 94.94 88 VAL A O 1
ATOM 651 N N . LYS A 1 89 ? -25.227 -3.665 -8.601 1.00 94.50 89 LYS A N 1
ATOM 652 C CA . LYS A 1 89 ? -25.671 -4.615 -7.586 1.00 94.50 89 LYS A CA 1
ATOM 653 C C . LYS A 1 89 ? -26.602 -5.636 -8.231 1.00 94.50 89 LYS A C 1
ATOM 655 O O . LYS A 1 89 ? -27.547 -5.263 -8.929 1.00 94.50 89 LYS A O 1
ATOM 660 N N . ARG A 1 90 ? -26.366 -6.916 -7.942 1.00 93.62 90 ARG A N 1
ATOM 661 C CA . ARG A 1 90 ? -27.280 -8.022 -8.258 1.00 93.62 90 ARG A CA 1
ATOM 662 C C . ARG A 1 90 ? -27.394 -8.931 -7.048 1.00 93.62 90 ARG A C 1
ATOM 664 O O . ARG A 1 90 ? -26.427 -9.598 -6.689 1.00 93.62 90 ARG A O 1
ATOM 671 N N . LYS A 1 91 ? -28.577 -8.974 -6.431 1.00 92.56 91 LYS A N 1
ATOM 672 C CA . LYS A 1 91 ? -28.758 -9.577 -5.099 1.00 92.56 91 LYS A CA 1
ATOM 673 C C . LYS A 1 91 ? -27.783 -8.929 -4.104 1.00 92.56 91 LYS A C 1
ATOM 675 O O . LYS A 1 91 ? -27.873 -7.721 -3.913 1.00 92.56 91 LYS A O 1
ATOM 680 N N . ASP A 1 92 ? -26.873 -9.695 -3.508 1.00 94.94 92 ASP A N 1
ATOM 681 C CA . ASP A 1 92 ? -25.838 -9.189 -2.595 1.00 94.94 92 ASP A CA 1
ATOM 682 C C . ASP A 1 92 ? -24.470 -8.985 -3.274 1.00 94.94 92 ASP A C 1
ATOM 684 O O . ASP A 1 92 ? -23.564 -8.401 -2.697 1.00 94.94 92 ASP A O 1
ATOM 688 N N . ASP A 1 93 ? -24.305 -9.417 -4.525 1.00 94.62 93 ASP A N 1
ATOM 689 C CA . ASP A 1 93 ? -23.033 -9.292 -5.235 1.00 94.62 93 ASP A CA 1
ATOM 690 C C . ASP A 1 93 ? -22.893 -7.925 -5.930 1.00 94.62 93 ASP A C 1
ATOM 692 O O . ASP A 1 93 ? -23.874 -7.331 -6.399 1.00 94.62 93 ASP A O 1
ATOM 696 N N . ILE A 1 94 ? -21.643 -7.486 -6.094 1.00 95.94 94 ILE A N 1
ATOM 697 C CA . ILE A 1 94 ? -21.259 -6.311 -6.883 1.00 95.94 94 ILE A CA 1
ATOM 698 C C . ILE A 1 94 ? -20.447 -6.741 -8.094 1.00 95.94 94 ILE A C 1
ATOM 700 O O . ILE A 1 94 ? -19.459 -7.475 -7.983 1.00 95.94 94 ILE A O 1
ATOM 704 N N . TRP A 1 95 ? -20.842 -6.225 -9.252 1.00 95.38 95 TRP A N 1
ATOM 705 C CA . TRP A 1 95 ? -20.270 -6.573 -10.542 1.00 95.38 95 TRP A CA 1
ATOM 706 C C . TRP A 1 95 ? -19.791 -5.328 -11.281 1.00 95.38 95 TRP A C 1
ATOM 708 O O . TRP A 1 95 ? -20.483 -4.313 -11.293 1.00 95.38 95 TRP A O 1
ATOM 718 N N . LEU A 1 96 ? -18.643 -5.435 -11.946 1.00 95.25 96 LEU A N 1
ATOM 719 C CA . LEU A 1 96 ? -18.256 -4.550 -13.040 1.00 95.25 96 LEU A CA 1
ATOM 720 C C . LEU A 1 96 ? -18.811 -5.132 -14.344 1.00 95.25 96 LEU A C 1
ATOM 722 O O . LEU A 1 96 ? -18.432 -6.238 -14.732 1.00 95.25 96 LEU A O 1
ATOM 726 N N . VAL A 1 97 ? -19.692 -4.391 -15.011 1.00 94.69 97 VAL A N 1
ATOM 727 C CA . VAL A 1 97 ? -20.249 -4.724 -16.328 1.00 94.69 97 VAL A CA 1
ATOM 728 C C . VAL A 1 97 ? -19.584 -3.845 -17.380 1.00 94.69 97 VAL A C 1
ATOM 730 O O . VAL A 1 97 ? -19.793 -2.637 -17.410 1.00 94.69 97 VAL A O 1
ATOM 733 N N . ILE A 1 98 ? -18.802 -4.455 -18.261 1.00 94.62 98 ILE A N 1
ATOM 734 C CA . ILE A 1 98 ? -18.104 -3.807 -19.370 1.00 94.62 98 ILE A CA 1
ATOM 735 C C . ILE A 1 98 ? -19.018 -3.838 -20.595 1.00 94.62 98 ILE A C 1
ATOM 737 O O . ILE A 1 98 ? -19.368 -4.919 -21.075 1.00 94.62 98 ILE A O 1
ATOM 741 N N . LYS A 1 99 ? -19.392 -2.672 -21.124 1.00 94.19 99 LYS A N 1
ATOM 742 C CA . LYS A 1 99 ? -20.234 -2.546 -22.322 1.00 94.19 99 LYS A CA 1
ATOM 743 C C . LYS A 1 99 ? -19.367 -2.520 -23.582 1.00 94.19 99 LYS A C 1
ATOM 745 O O . LYS A 1 99 ? -18.815 -1.484 -23.947 1.00 94.19 99 LYS A O 1
ATOM 750 N N . CYS A 1 100 ? -19.240 -3.659 -24.268 1.00 92.31 100 CYS A N 1
ATOM 751 C CA . CYS A 1 100 ? -18.539 -3.740 -25.550 1.00 92.31 100 CYS A CA 1
ATOM 752 C C . CYS A 1 100 ? -19.522 -3.971 -26.705 1.00 92.31 100 CYS A C 1
ATOM 754 O O . CYS A 1 100 ? -20.314 -4.906 -26.672 1.00 92.31 100 CYS A O 1
ATOM 756 N N . GLN A 1 101 ? -19.443 -3.150 -27.755 1.00 91.94 101 GLN A N 1
ATOM 757 C CA . GLN A 1 101 ? -20.264 -3.330 -28.960 1.00 91.94 101 GLN A CA 1
ATOM 758 C C . GLN A 1 101 ? -19.858 -4.575 -29.767 1.00 91.94 101 GLN A C 1
ATOM 760 O O . GLN A 1 101 ? -20.707 -5.196 -30.395 1.00 91.94 101 GLN A O 1
ATOM 765 N N . GLU A 1 102 ? -18.577 -4.949 -29.727 1.00 90.19 102 GLU A N 1
ATOM 766 C CA . GLU A 1 102 ? -18.021 -6.073 -30.495 1.00 90.19 102 GLU A CA 1
ATOM 767 C C . GLU A 1 102 ? -18.197 -7.413 -29.765 1.00 90.19 102 GLU A C 1
ATOM 769 O O . GLU A 1 102 ? -18.532 -8.421 -30.381 1.00 90.19 102 GLU A O 1
ATOM 774 N N . HIS A 1 103 ? -18.020 -7.421 -28.438 1.00 88.62 103 HIS A N 1
ATOM 775 C CA . HIS A 1 103 ? -17.997 -8.647 -27.622 1.00 88.62 103 HIS A CA 1
ATOM 776 C C . HIS A 1 103 ? -19.171 -8.772 -26.646 1.00 88.62 103 HIS A C 1
ATOM 778 O O . HIS A 1 103 ? -19.171 -9.656 -25.792 1.00 88.62 103 HIS A O 1
ATOM 784 N N . GLY A 1 104 ? -20.155 -7.877 -26.741 1.00 90.31 104 GLY A N 1
ATOM 785 C CA . GLY A 1 104 ? -21.277 -7.808 -25.810 1.00 90.31 104 GLY A CA 1
ATOM 786 C C . GLY A 1 104 ? -20.879 -7.356 -24.401 1.00 90.31 104 GLY A C 1
ATOM 787 O O . GLY A 1 104 ? -19.787 -6.830 -24.157 1.00 90.31 104 GLY A O 1
ATOM 788 N N . ASN A 1 105 ? -21.798 -7.549 -23.454 1.00 91.62 105 ASN A N 1
ATOM 789 C CA . ASN A 1 105 ? -21.549 -7.234 -22.051 1.00 91.62 105 ASN A CA 1
ATOM 790 C C . ASN A 1 105 ? -20.650 -8.305 -21.427 1.00 91.62 105 ASN A C 1
ATOM 792 O O . ASN A 1 105 ? -20.967 -9.491 -21.486 1.00 91.62 105 ASN A O 1
ATOM 796 N N . GLN A 1 106 ? -19.565 -7.881 -20.787 1.00 90.50 106 GLN A N 1
ATOM 797 C CA . GLN A 1 106 ? -18.719 -8.755 -19.973 1.00 90.50 106 GLN A CA 1
ATOM 798 C C . GLN A 1 106 ? -18.883 -8.384 -18.511 1.00 90.50 106 GLN A C 1
ATOM 800 O O . GLN A 1 106 ? -19.011 -7.208 -18.183 1.00 90.50 106 GLN A O 1
ATOM 805 N N . GLU A 1 107 ? -18.873 -9.373 -17.630 1.00 91.00 107 GLU A N 1
ATOM 806 C CA . GLU A 1 107 ? -19.207 -9.159 -16.227 1.00 91.00 107 GLU A CA 1
ATOM 807 C C . GLU A 1 107 ? -18.163 -9.790 -15.325 1.00 91.00 107 GLU A C 1
ATOM 809 O O . GLU A 1 107 ? -17.722 -10.922 -15.543 1.00 91.00 107 GLU A O 1
ATOM 814 N N . ILE A 1 108 ? -17.760 -9.045 -14.300 1.00 92.25 108 ILE A N 1
ATOM 815 C CA . ILE A 1 108 ? -16.759 -9.495 -13.341 1.00 92.25 108 ILE A CA 1
ATOM 816 C C . ILE A 1 108 ? -17.241 -9.168 -11.942 1.00 92.25 108 ILE A C 1
ATOM 818 O O . ILE A 1 108 ? -17.494 -8.007 -11.626 1.00 92.25 108 ILE A O 1
ATOM 822 N N . LYS A 1 109 ? -17.348 -10.192 -11.094 1.00 93.50 109 LYS A N 1
ATOM 823 C CA . LYS A 1 109 ? -17.658 -9.998 -9.682 1.00 93.50 109 LYS A CA 1
ATOM 824 C C . LYS A 1 109 ? -16.466 -9.333 -9.000 1.00 93.50 109 LYS A C 1
ATOM 826 O O . LYS A 1 109 ? -15.361 -9.886 -8.993 1.00 93.50 109 LYS A O 1
ATOM 831 N N . ILE A 1 110 ? -16.705 -8.158 -8.429 1.00 95.00 110 ILE A N 1
ATOM 832 C CA . ILE A 1 110 ? -15.691 -7.384 -7.705 1.00 95.00 110 ILE A CA 1
ATOM 833 C C . ILE A 1 110 ? -15.883 -7.429 -6.188 1.00 95.00 110 ILE A C 1
ATOM 835 O O . ILE A 1 110 ? -14.916 -7.207 -5.475 1.00 95.00 110 ILE A O 1
ATOM 839 N N . SER A 1 111 ? -17.089 -7.751 -5.704 1.00 95.81 111 SER A N 1
ATOM 840 C CA . SER A 1 111 ? -17.404 -7.970 -4.284 1.00 95.81 111 SER A CA 1
ATOM 841 C C . SER A 1 111 ? -18.525 -9.000 -4.157 1.00 95.81 111 SER A C 1
ATOM 843 O O . SER A 1 111 ? -19.492 -8.931 -4.918 1.00 95.81 111 SER A O 1
ATOM 845 N N . SER A 1 112 ? -18.441 -9.909 -3.186 1.00 95.75 112 SER A N 1
ATOM 846 C CA . SER A 1 112 ? -19.536 -10.834 -2.839 1.00 95.75 112 SER A CA 1
ATOM 847 C C . SER A 1 112 ? -20.517 -10.290 -1.799 1.00 95.75 112 SER A C 1
ATOM 849 O O . SER A 1 112 ? -21.432 -11.000 -1.399 1.00 95.75 112 SER A O 1
ATOM 851 N N . SER A 1 113 ? -20.318 -9.053 -1.332 1.00 96.38 113 SER A N 1
ATOM 852 C CA . SER A 1 113 ? -21.202 -8.409 -0.358 1.00 96.38 113 SER A CA 1
ATOM 853 C C . SER A 1 113 ? -21.437 -6.941 -0.700 1.00 96.38 113 SER A C 1
ATOM 855 O O . SER A 1 113 ? -20.484 -6.159 -0.849 1.00 96.38 113 SER A O 1
ATOM 857 N N . PHE A 1 114 ? -22.713 -6.568 -0.790 1.00 95.81 114 PHE A N 1
ATOM 858 C CA . PHE A 1 114 ? -23.165 -5.207 -1.045 1.00 95.81 114 PHE A CA 1
ATOM 859 C C . PHE A 1 114 ? -22.903 -4.332 0.174 1.00 95.81 114 PHE A C 1
ATOM 861 O O . PHE A 1 114 ? -22.335 -3.252 0.032 1.00 95.81 114 PHE A O 1
ATOM 868 N N . ASP A 1 115 ? -23.239 -4.819 1.368 1.00 96.44 115 ASP A N 1
ATOM 869 C CA . ASP A 1 115 ? -23.059 -4.071 2.613 1.00 96.44 115 ASP A CA 1
ATOM 870 C C . ASP A 1 115 ? -21.583 -3.745 2.864 1.00 96.44 115 ASP A C 1
ATOM 872 O O . ASP A 1 115 ? -21.245 -2.606 3.188 1.00 96.44 115 ASP A O 1
ATOM 876 N N . PHE A 1 116 ? -20.680 -4.705 2.633 1.00 96.56 116 PHE A N 1
ATOM 877 C CA . PHE A 1 116 ? -19.237 -4.470 2.720 1.00 96.56 116 PHE A CA 1
ATOM 878 C C . PHE A 1 116 ? -18.759 -3.413 1.711 1.00 96.56 116 PHE A C 1
ATOM 880 O O . PHE A 1 116 ? -17.987 -2.513 2.059 1.00 96.56 116 PHE A O 1
ATOM 887 N N . PHE A 1 117 ? -19.229 -3.502 0.463 1.00 95.75 117 PHE A N 1
ATOM 888 C CA . PHE A 1 117 ? -18.873 -2.554 -0.590 1.00 95.75 117 PHE A CA 1
ATOM 889 C C . PHE A 1 117 ? -19.373 -1.139 -0.270 1.00 95.75 117 PHE A C 1
ATOM 891 O O . PHE A 1 117 ? -18.591 -0.192 -0.313 1.00 95.75 117 PHE A O 1
ATOM 898 N N . MET A 1 118 ? -20.637 -0.992 0.130 1.00 94.06 118 MET A N 1
ATOM 899 C CA . MET A 1 118 ? -21.222 0.306 0.476 1.00 94.06 118 MET A CA 1
ATOM 900 C C . MET A 1 118 ? -20.580 0.911 1.723 1.00 94.06 118 MET A C 1
ATOM 902 O O . MET A 1 118 ? -20.163 2.066 1.679 1.00 94.06 118 MET A O 1
ATOM 906 N N . LYS A 1 119 ? -20.378 0.117 2.785 1.00 93.94 119 LYS A N 1
ATOM 907 C CA . LYS A 1 119 ? -19.644 0.552 3.986 1.00 93.94 119 LYS A CA 1
ATOM 908 C C . LYS A 1 119 ? -18.243 1.050 3.637 1.00 93.94 119 LYS A C 1
ATOM 910 O O . LYS A 1 119 ? -17.747 1.982 4.255 1.00 93.94 119 LYS A O 1
ATOM 915 N N . THR A 1 120 ? -17.590 0.451 2.641 1.00 94.00 120 THR A N 1
ATOM 916 C CA . THR A 1 120 ? -16.280 0.913 2.166 1.00 94.00 120 THR A CA 1
ATOM 917 C C . THR A 1 120 ? -16.367 2.296 1.518 1.00 94.00 120 THR A C 1
ATOM 919 O O . THR A 1 120 ? -15.515 3.148 1.777 1.00 94.00 120 THR A O 1
ATOM 922 N N . LEU A 1 121 ? -17.399 2.546 0.709 1.00 90.56 121 LEU A N 1
ATOM 923 C CA . LEU A 1 121 ? -17.604 3.838 0.048 1.00 90.56 121 LEU A CA 1
ATOM 924 C C . LEU A 1 121 ? -17.885 4.985 1.032 1.00 90.56 121 LEU A C 1
ATOM 926 O O . LEU A 1 121 ? -17.497 6.116 0.736 1.00 90.56 121 LEU A O 1
ATOM 930 N N . ASP A 1 122 ? -18.433 4.702 2.219 1.00 90.19 122 ASP A N 1
ATOM 931 C CA . ASP A 1 122 ? -18.633 5.699 3.287 1.00 90.19 122 ASP A CA 1
ATOM 932 C C . ASP A 1 122 ? -17.317 6.332 3.782 1.00 90.19 122 ASP A C 1
ATOM 934 O O . ASP A 1 122 ? -17.317 7.416 4.369 1.00 90.19 122 ASP A O 1
ATOM 938 N N . TYR A 1 123 ? -16.173 5.694 3.510 1.00 90.44 123 TYR A N 1
ATOM 939 C CA . TYR A 1 123 ? -14.838 6.226 3.803 1.00 90.44 123 TYR A CA 1
ATOM 940 C C . TYR A 1 123 ? -14.220 6.986 2.622 1.00 90.44 123 TYR A C 1
ATOM 942 O O . TYR A 1 123 ? -12.999 7.179 2.569 1.00 90.44 123 TYR A O 1
ATOM 950 N N . SER A 1 124 ? -15.035 7.421 1.658 1.00 83.44 124 SER A N 1
ATOM 951 C CA . SER A 1 124 ? -14.629 8.381 0.635 1.00 83.44 124 SER A CA 1
ATOM 952 C C . SER A 1 124 ? -15.103 9.791 1.011 1.00 83.44 124 SER A C 1
ATOM 954 O O . SER A 1 124 ? -16.305 10.055 1.020 1.00 83.44 124 SER A O 1
ATOM 956 N N . PRO A 1 125 ? -14.177 10.731 1.264 1.00 67.56 125 PRO A N 1
ATOM 957 C CA . PRO A 1 125 ? -14.525 12.091 1.676 1.00 67.56 125 PRO A CA 1
ATOM 958 C C . PRO A 1 125 ? -15.300 12.883 0.614 1.00 67.56 125 PRO A C 1
ATOM 960 O O . PRO A 1 125 ? -15.959 13.860 0.968 1.00 67.56 125 PRO A O 1
ATOM 963 N N . ASP A 1 126 ? -15.208 12.466 -0.654 1.00 67.94 126 ASP A N 1
ATOM 964 C CA . ASP A 1 126 ? -15.798 13.149 -1.812 1.00 67.94 126 ASP A CA 1
ATOM 965 C C . ASP A 1 126 ? -17.148 12.533 -2.224 1.00 67.94 126 ASP A C 1
ATOM 967 O O . ASP A 1 126 ? -18.032 13.231 -2.722 1.00 67.94 126 ASP A O 1
ATOM 971 N N . ILE A 1 127 ? -17.343 11.225 -1.993 1.00 57.88 127 ILE A N 1
ATOM 972 C CA . ILE A 1 127 ? -18.630 10.543 -2.247 1.00 57.88 127 ILE A CA 1
ATOM 973 C C . ILE A 1 127 ? -19.685 10.993 -1.229 1.00 57.88 127 ILE A C 1
ATOM 975 O O . ILE A 1 127 ? -20.859 11.083 -1.563 1.00 57.88 127 ILE A O 1
ATOM 979 N N . LEU A 1 128 ? -19.272 11.363 -0.012 1.00 49.19 128 LEU A N 1
ATOM 980 C CA . LEU A 1 128 ? -20.179 11.913 1.002 1.00 49.19 128 LEU A CA 1
ATOM 981 C C . LEU A 1 128 ? -20.809 13.261 0.599 1.00 49.19 128 LEU A C 1
ATOM 983 O O . LEU A 1 128 ? -21.823 13.653 1.172 1.00 49.19 128 LEU A O 1
ATOM 987 N N . GLU A 1 129 ? -20.223 13.976 -0.366 1.00 51.50 129 GLU A N 1
ATOM 988 C CA . GLU A 1 129 ? -20.641 15.332 -0.751 1.00 51.50 129 GLU A CA 1
ATOM 989 C C . GLU A 1 129 ? -21.182 15.418 -2.184 1.00 51.50 129 GLU A C 1
ATOM 991 O O . GLU A 1 129 ? -22.007 16.285 -2.488 1.00 51.50 129 GLU A O 1
ATOM 996 N N . SER A 1 130 ? -20.772 14.506 -3.067 1.00 50.25 130 SER A N 1
ATOM 997 C CA . SER A 1 130 ? -21.279 14.445 -4.435 1.00 50.25 130 SER A CA 1
ATOM 998 C C . SER A 1 130 ? -22.603 13.674 -4.490 1.00 50.25 130 SER A C 1
ATOM 1000 O O . SER A 1 130 ? -22.715 12.519 -4.096 1.00 50.25 130 SER A O 1
ATOM 1002 N N . LYS A 1 131 ? -23.650 14.361 -4.962 1.00 45.66 131 LYS A N 1
ATOM 1003 C CA . LYS A 1 131 ? -24.998 13.816 -5.198 1.00 45.66 131 LYS A CA 1
ATOM 1004 C C . LYS A 1 131 ? -24.953 12.495 -6.000 1.00 45.66 131 LYS A C 1
ATOM 1006 O O . LYS A 1 131 ? -24.033 12.319 -6.793 1.00 45.66 131 LYS A O 1
ATOM 1011 N N . PRO A 1 132 ? -25.986 11.630 -5.901 1.00 45.66 132 PRO A N 1
ATOM 1012 C CA . PRO A 1 132 ? -26.013 10.251 -6.429 1.00 45.66 132 PRO A CA 1
ATOM 1013 C C . PRO A 1 132 ? -25.817 10.053 -7.949 1.00 45.66 132 PRO A C 1
ATOM 1015 O O . PRO A 1 132 ? -25.861 8.922 -8.413 1.00 45.66 132 PRO A O 1
ATOM 1018 N N . ASN A 1 133 ? -25.550 11.104 -8.727 1.00 49.72 133 ASN A N 1
ATOM 1019 C CA . ASN A 1 133 ? -25.215 11.008 -10.149 1.00 49.72 133 ASN A CA 1
ATOM 1020 C C . ASN A 1 133 ? -23.712 11.243 -10.361 1.00 49.72 133 ASN A C 1
ATOM 1022 O O . ASN A 1 133 ? -23.312 12.179 -11.053 1.00 49.72 133 ASN A O 1
ATOM 1026 N N . PHE A 1 134 ? -22.873 10.409 -9.741 1.00 53.50 134 PHE A N 1
ATOM 1027 C CA . PHE A 1 134 ? -21.426 10.414 -9.965 1.00 53.50 134 PHE A CA 1
ATOM 1028 C C . PHE A 1 134 ? -21.120 9.736 -11.310 1.00 53.50 134 PHE A C 1
ATOM 1030 O O . PHE A 1 134 ? -20.756 8.564 -11.366 1.00 53.50 134 PHE A O 1
ATOM 1037 N N . ASN A 1 135 ? -21.347 10.461 -12.406 1.00 57.62 135 ASN A N 1
ATOM 1038 C CA . ASN A 1 135 ? -20.921 10.068 -13.749 1.00 57.62 135 ASN A CA 1
ATOM 1039 C C . ASN A 1 135 ? -20.192 11.231 -14.433 1.00 57.62 135 ASN A C 1
ATOM 1041 O O . ASN A 1 135 ? -20.721 11.792 -15.396 1.00 57.62 135 ASN A O 1
ATOM 1045 N N . PRO A 1 136 ? -19.031 11.660 -13.910 1.00 58.00 136 PRO A N 1
ATOM 1046 C CA . PRO A 1 136 ? -18.214 12.599 -14.652 1.00 58.00 136 PRO A CA 1
ATOM 1047 C C . PRO A 1 136 ? -17.734 11.908 -15.934 1.00 58.00 136 PRO A C 1
ATOM 1049 O O . PRO A 1 136 ? -17.168 10.815 -15.892 1.00 58.00 136 PRO A O 1
ATOM 1052 N N . ASP A 1 137 ? -17.963 12.543 -17.079 1.00 65.75 137 ASP A N 1
ATOM 1053 C CA . ASP A 1 137 ? -17.298 12.159 -18.327 1.00 65.75 137 ASP A CA 1
ATOM 1054 C C . ASP A 1 137 ? -15.765 12.217 -18.124 1.00 65.75 137 ASP A C 1
ATOM 1056 O O . ASP A 1 137 ? -15.300 12.995 -17.286 1.00 65.75 137 ASP A O 1
ATOM 1060 N N . ILE A 1 138 ? -14.953 11.454 -18.880 1.00 64.31 138 ILE A N 1
ATOM 1061 C CA . ILE A 1 138 ? -13.483 11.609 -18.852 1.00 64.31 138 ILE A CA 1
ATOM 1062 C C . ILE A 1 138 ? -13.137 13.074 -19.042 1.00 64.31 138 ILE A C 1
ATOM 1064 O O . ILE A 1 138 ? -12.259 13.568 -18.353 1.00 64.31 138 ILE A O 1
ATOM 1068 N N . GLU A 1 139 ? -13.791 13.772 -19.968 1.00 70.38 139 GLU A N 1
ATOM 1069 C CA . GLU A 1 139 ? -13.476 15.177 -20.202 1.00 70.38 139 GLU A CA 1
ATOM 1070 C C . GLU A 1 139 ? -13.775 16.042 -18.979 1.00 70.38 139 GLU A C 1
ATOM 1072 O O . GLU A 1 139 ? -13.081 17.026 -18.743 1.00 70.38 139 GLU A O 1
ATOM 1077 N N . GLU A 1 140 ? -14.797 15.697 -18.197 1.00 68.50 140 GLU A N 1
ATOM 1078 C CA . GLU A 1 140 ? -15.116 16.386 -16.952 1.00 68.50 140 GLU A CA 1
ATOM 1079 C C . GLU A 1 140 ? -14.125 16.020 -15.845 1.00 68.50 140 GLU A C 1
ATOM 1081 O O . GLU A 1 140 ? -13.660 16.917 -15.153 1.00 68.50 140 GLU A O 1
ATOM 1086 N N . LEU A 1 141 ? -13.723 14.752 -15.731 1.00 64.31 141 LEU A N 1
ATOM 1087 C CA . LEU A 1 141 ? -12.627 14.306 -14.865 1.00 64.31 141 LEU A CA 1
ATOM 1088 C C . LEU A 1 141 ? -11.314 14.999 -15.236 1.00 64.31 141 LEU A C 1
ATOM 1090 O O . LEU A 1 141 ? -10.649 15.537 -14.365 1.00 64.31 141 LEU A O 1
ATOM 1094 N N . GLU A 1 142 ? -10.953 15.047 -16.516 1.00 65.38 142 GLU A N 1
ATOM 1095 C CA . GLU A 1 142 ? -9.779 15.743 -17.046 1.00 65.38 142 GLU A CA 1
ATOM 1096 C C . GLU A 1 142 ? -9.884 17.243 -16.759 1.00 65.38 142 GLU A C 1
ATOM 1098 O O . GLU A 1 142 ? -8.911 17.826 -16.291 1.00 65.38 142 GLU A O 1
ATOM 1103 N N . LYS A 1 143 ? -11.051 17.869 -16.967 1.00 67.06 143 LYS A N 1
ATOM 1104 C CA . LYS A 1 143 ? -11.296 19.284 -16.640 1.00 67.06 143 LYS A CA 1
ATOM 1105 C C . LYS A 1 143 ? -11.242 19.543 -15.141 1.00 67.06 143 LYS A C 1
ATOM 1107 O O . LYS A 1 143 ? -10.698 20.565 -14.762 1.00 67.06 143 LYS A O 1
ATOM 1112 N N . GLN A 1 144 ? -11.758 18.666 -14.289 1.00 61.84 144 GLN A N 1
ATOM 1113 C CA . GLN A 1 144 ? -11.615 18.772 -12.834 1.00 61.84 144 GLN A CA 1
ATOM 1114 C C . GLN A 1 144 ? -10.140 18.619 -12.446 1.00 61.84 144 GLN A C 1
ATOM 1116 O O . GLN A 1 144 ? -9.608 19.430 -11.700 1.00 61.84 144 GLN A O 1
ATOM 1121 N N . ILE A 1 145 ? -9.442 17.657 -13.054 1.00 59.94 145 ILE A N 1
ATOM 1122 C CA . ILE A 1 145 ? -8.003 17.441 -12.887 1.00 59.94 145 ILE A CA 1
ATOM 1123 C C . ILE A 1 145 ? -7.171 18.603 -13.446 1.00 59.94 145 ILE A C 1
ATOM 1125 O O . ILE A 1 145 ? -6.050 18.748 -13.000 1.00 59.94 145 ILE A O 1
ATOM 1129 N N . HIS A 1 146 ? -7.645 19.417 -14.396 1.00 58.94 146 HIS A N 1
ATOM 1130 C CA . HIS A 1 146 ? -6.863 20.520 -14.988 1.00 58.94 146 HIS A CA 1
ATOM 1131 C C . HIS A 1 146 ? -7.258 21.914 -14.483 1.00 58.94 146 HIS A C 1
ATOM 1133 O O . HIS A 1 146 ? -6.398 22.782 -14.353 1.00 58.94 146 HIS A O 1
ATOM 1139 N N . ASN A 1 147 ? -8.546 22.154 -14.240 1.00 50.69 147 ASN A N 1
ATOM 1140 C CA . ASN A 1 147 ? -9.097 23.470 -13.907 1.00 50.69 147 ASN A CA 1
ATOM 1141 C C . ASN A 1 147 ? -9.220 23.692 -12.404 1.00 50.69 147 ASN A C 1
ATOM 1143 O O . ASN A 1 147 ? -9.300 24.843 -11.972 1.00 50.69 147 ASN A O 1
ATOM 1147 N N . ASP A 1 148 ? -9.269 22.626 -11.608 1.00 48.22 148 ASP A N 1
ATOM 1148 C CA . ASP A 1 148 ? -9.393 22.779 -10.173 1.00 48.22 148 ASP A CA 1
ATOM 1149 C C . ASP A 1 148 ? -7.998 23.038 -9.588 1.00 48.22 148 ASP A C 1
ATOM 1151 O O . ASP A 1 148 ? -7.105 22.191 -9.620 1.00 48.22 148 ASP A O 1
ATOM 1155 N N . GLY A 1 149 ? -7.773 24.236 -9.041 1.00 43.16 149 GLY A N 1
ATOM 1156 C CA . GLY A 1 149 ? -6.536 24.580 -8.319 1.00 43.16 149 GLY A CA 1
ATOM 1157 C C . GLY A 1 149 ? -6.242 23.641 -7.133 1.00 43.16 149 GLY A C 1
ATOM 1158 O O . GLY A 1 149 ? -5.168 23.703 -6.534 1.00 43.16 149 GLY A O 1
ATOM 1159 N N . THR A 1 150 ? -7.172 22.734 -6.830 1.00 44.03 150 THR A N 1
ATOM 1160 C CA . THR A 1 150 ? -7.048 21.569 -5.953 1.00 44.03 150 THR A CA 1
ATOM 1161 C C . THR A 1 150 ? -6.151 20.453 -6.510 1.00 44.03 150 THR A C 1
ATOM 1163 O O . THR A 1 150 ? -5.925 19.478 -5.805 1.00 44.03 150 THR A O 1
ATOM 1166 N N . ILE A 1 151 ? -5.522 20.573 -7.689 1.00 42.12 151 ILE A N 1
ATOM 1167 C CA . ILE A 1 151 ? -4.399 19.684 -8.085 1.00 42.12 151 ILE A CA 1
ATOM 1168 C C . ILE A 1 151 ? -3.271 19.717 -7.040 1.00 42.12 151 ILE A C 1
ATOM 1170 O O . ILE A 1 151 ? -2.604 18.708 -6.810 1.00 42.12 151 ILE A O 1
ATOM 1174 N N . ILE A 1 152 ? -3.115 20.837 -6.323 1.00 46.72 152 ILE A N 1
ATOM 1175 C CA . ILE A 1 152 ? -2.240 20.943 -5.143 1.00 46.72 152 ILE A CA 1
ATOM 1176 C C . ILE A 1 152 ? -2.629 19.897 -4.068 1.00 46.72 152 ILE A C 1
ATOM 1178 O O . ILE A 1 152 ? -1.781 19.413 -3.316 1.00 46.72 152 ILE A O 1
ATOM 1182 N N . GLU A 1 153 ? -3.892 19.466 -4.032 1.00 57.69 153 GLU A N 1
ATOM 1183 C CA . GLU A 1 153 ? -4.416 18.404 -3.169 1.00 57.69 153 GLU A CA 1
ATOM 1184 C C . GLU A 1 153 ? -4.264 16.977 -3.706 1.00 57.69 153 GLU A C 1
ATOM 1186 O O . GLU A 1 153 ? -4.437 16.051 -2.918 1.00 57.69 153 GLU A O 1
ATOM 1191 N N . ASN A 1 154 ? -3.895 16.774 -4.974 1.00 64.88 154 ASN A N 1
ATOM 1192 C CA . ASN A 1 154 ? -3.716 15.452 -5.596 1.00 64.88 154 ASN A CA 1
ATOM 1193 C C . ASN A 1 154 ? -2.237 15.074 -5.766 1.00 64.88 154 ASN A C 1
ATOM 1195 O O . ASN A 1 154 ? -1.871 14.300 -6.649 1.00 64.88 154 ASN A O 1
ATOM 1199 N N . THR A 1 155 ? -1.366 15.595 -4.897 1.00 78.50 155 THR A N 1
ATOM 1200 C CA . THR A 1 155 ? 0.027 15.131 -4.833 1.00 78.50 155 THR A CA 1
ATOM 1201 C C . THR A 1 155 ? 0.028 13.622 -4.562 1.00 78.50 155 THR A C 1
ATOM 1203 O O . THR A 1 155 ? -0.626 13.199 -3.608 1.00 78.50 155 THR A O 1
ATOM 1206 N N . PRO A 1 156 ? 0.717 12.784 -5.349 1.00 88.75 156 PRO A N 1
ATOM 1207 C CA . PRO A 1 156 ? 0.750 1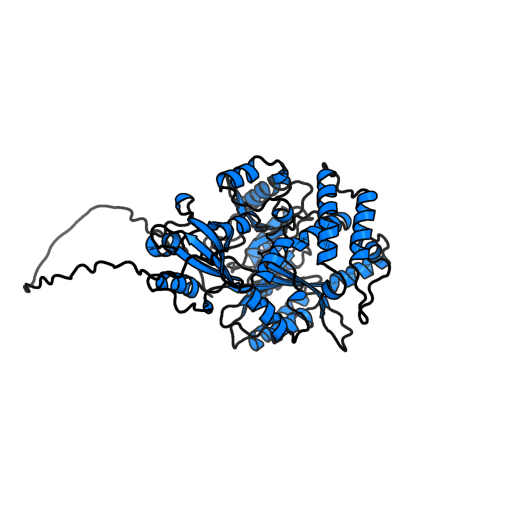1.353 -5.078 1.00 88.75 156 PRO A CA 1
ATOM 1208 C C . PRO A 1 156 ? 1.401 11.077 -3.717 1.00 88.75 156 PRO A C 1
ATOM 1210 O O . PRO A 1 156 ? 2.351 11.752 -3.323 1.00 88.75 156 PRO A O 1
ATOM 1213 N N . LEU A 1 157 ? 0.933 10.044 -3.012 1.00 91.25 157 LEU A N 1
ATOM 1214 C CA . LEU A 1 157 ? 1.634 9.537 -1.827 1.00 91.25 157 LEU A CA 1
ATOM 1215 C C . LEU A 1 157 ? 3.008 8.992 -2.210 1.00 91.25 157 LEU A C 1
ATOM 1217 O O . LEU A 1 157 ? 3.968 9.115 -1.451 1.00 91.25 157 LEU A O 1
ATOM 1221 N N . MET A 1 158 ? 3.077 8.341 -3.371 1.00 95.69 158 MET A N 1
ATOM 1222 C CA . MET A 1 158 ? 4.229 7.586 -3.823 1.00 95.69 158 MET A CA 1
ATOM 1223 C C . MET A 1 158 ? 4.485 7.812 -5.311 1.00 95.69 158 MET A C 1
ATOM 1225 O O . MET A 1 158 ? 3.550 7.787 -6.113 1.00 95.69 158 MET A O 1
ATOM 1229 N N . VAL A 1 159 ? 5.752 7.998 -5.679 1.00 96.19 159 VAL A N 1
ATOM 1230 C CA . VAL A 1 159 ? 6.174 8.118 -7.076 1.00 96.19 159 VAL A CA 1
ATOM 1231 C C . VAL A 1 159 ? 7.167 7.029 -7.440 1.00 96.19 159 VAL A C 1
ATOM 1233 O O . VAL A 1 159 ? 8.183 6.853 -6.769 1.00 96.19 159 VAL A O 1
ATOM 1236 N N . ASP A 1 160 ? 6.872 6.341 -8.534 1.00 95.75 160 ASP A N 1
ATOM 1237 C CA . ASP A 1 160 ? 7.736 5.363 -9.165 1.00 95.75 160 ASP A CA 1
ATOM 1238 C C . ASP A 1 160 ? 8.914 6.001 -9.883 1.00 95.75 160 ASP A C 1
ATOM 1240 O O . ASP A 1 160 ? 8.769 6.923 -10.692 1.00 95.75 160 ASP A O 1
ATOM 1244 N N . LEU A 1 161 ? 10.082 5.429 -9.620 1.00 95.94 161 LEU A N 1
ATOM 1245 C CA . LEU A 1 161 ? 11.328 5.750 -10.277 1.00 95.94 161 LEU A CA 1
ATOM 1246 C C . LEU A 1 161 ? 12.026 4.452 -10.681 1.00 95.94 161 LEU A C 1
ATOM 1248 O O . LEU A 1 161 ? 12.534 3.699 -9.847 1.00 95.94 161 LEU A O 1
ATOM 1252 N N . ASP A 1 162 ? 12.070 4.204 -11.984 1.00 94.44 162 ASP A N 1
ATOM 1253 C CA . ASP A 1 162 ? 12.802 3.067 -12.520 1.00 94.44 162 ASP A CA 1
ATOM 1254 C C . ASP A 1 162 ? 14.306 3.364 -12.521 1.00 94.44 162 ASP A C 1
ATOM 1256 O O . ASP A 1 162 ? 14.754 4.473 -12.824 1.00 94.44 162 ASP A O 1
ATOM 1260 N N . VAL A 1 163 ? 15.100 2.345 -12.204 1.00 96.88 163 VAL A N 1
ATOM 1261 C CA . VAL A 1 163 ? 16.567 2.360 -12.366 1.00 96.88 163 VAL A CA 1
ATOM 1262 C C . VAL A 1 163 ? 17.039 1.348 -13.400 1.00 96.88 163 VAL A C 1
ATOM 1264 O O . VAL A 1 163 ? 18.206 1.360 -13.793 1.00 96.88 163 VAL A O 1
ATOM 1267 N N . TYR A 1 164 ? 16.131 0.486 -13.846 1.00 95.88 164 TYR A N 1
ATOM 1268 C CA . TYR A 1 164 ? 16.378 -0.604 -14.768 1.00 95.88 164 TYR A CA 1
ATOM 1269 C C . TYR A 1 164 ? 15.155 -0.778 -15.664 1.00 95.88 164 TYR A C 1
ATOM 1271 O O . TYR A 1 164 ? 14.031 -0.847 -15.173 1.00 95.88 164 TYR A O 1
ATOM 1279 N N . SER A 1 165 ? 15.374 -0.809 -16.970 1.00 94.00 165 SER A N 1
ATOM 1280 C CA . SER A 1 165 ? 14.331 -0.989 -17.978 1.00 94.00 165 SER A CA 1
ATOM 1281 C C . SER A 1 165 ? 14.956 -1.605 -19.220 1.00 94.00 165 SER A C 1
ATOM 1283 O O . SER A 1 165 ? 16.136 -1.383 -19.476 1.00 94.00 165 SER A O 1
ATOM 1285 N N . GLU A 1 166 ? 14.183 -2.376 -19.985 1.00 93.31 166 GLU A N 1
ATOM 1286 C CA . GLU A 1 166 ? 14.657 -3.000 -21.232 1.00 93.31 166 GLU A CA 1
ATOM 1287 C C . GLU A 1 166 ? 15.977 -3.772 -21.051 1.00 93.31 166 GLU A C 1
ATOM 1289 O O . GLU A 1 166 ? 16.892 -3.670 -21.861 1.00 93.31 166 GLU A O 1
ATOM 1294 N N . GLU A 1 167 ? 16.085 -4.516 -19.946 1.00 94.94 167 GLU A N 1
ATOM 1295 C CA . GLU A 1 167 ? 17.260 -5.330 -19.597 1.00 94.94 167 GLU A CA 1
ATOM 1296 C C . GLU A 1 167 ? 18.564 -4.534 -19.354 1.00 94.94 167 GLU A C 1
ATOM 1298 O O . GLU A 1 167 ? 19.648 -5.110 -19.243 1.00 94.94 167 GLU A O 1
ATOM 1303 N N . GLN A 1 168 ? 18.478 -3.212 -19.184 1.00 96.94 168 GLN A N 1
ATOM 1304 C CA . GLN A 1 168 ? 19.626 -2.339 -18.935 1.00 96.94 168 GLN A CA 1
ATOM 1305 C C . GLN A 1 168 ? 19.374 -1.330 -17.809 1.00 96.94 168 GLN A C 1
ATOM 1307 O O . GLN A 1 168 ? 18.248 -0.918 -17.527 1.00 96.94 168 GLN A O 1
ATOM 1312 N N . PHE A 1 169 ? 20.451 -0.887 -17.158 1.00 97.81 169 PHE A N 1
ATOM 1313 C CA . PHE A 1 169 ? 20.357 0.214 -16.204 1.00 97.81 169 PHE A CA 1
ATOM 1314 C C . PHE A 1 169 ? 20.083 1.530 -16.921 1.00 97.81 169 PHE A C 1
ATOM 1316 O O . PHE A 1 169 ? 20.784 1.903 -17.862 1.00 97.81 169 PHE A O 1
ATOM 1323 N N . ILE A 1 170 ? 19.129 2.290 -16.395 1.00 97.06 170 ILE A N 1
ATOM 1324 C CA . ILE A 1 170 ? 18.828 3.628 -16.896 1.00 97.06 170 ILE A CA 1
ATOM 1325 C C . ILE A 1 170 ? 20.043 4.537 -16.632 1.00 97.06 170 ILE A C 1
ATOM 1327 O O . ILE A 1 170 ? 20.564 4.539 -15.509 1.00 97.06 170 ILE A O 1
ATOM 1331 N N . PRO A 1 171 ? 20.530 5.312 -17.623 1.00 98.12 171 PRO A N 1
ATOM 1332 C CA . PRO A 1 171 ? 21.647 6.236 -17.436 1.00 98.12 171 PRO A CA 1
ATOM 1333 C C . PRO A 1 171 ? 21.419 7.220 -16.281 1.00 98.12 171 PRO A C 1
ATOM 1335 O O . PRO A 1 171 ? 20.310 7.721 -16.099 1.00 98.12 171 PRO A O 1
ATOM 1338 N N . ASP A 1 172 ? 22.478 7.543 -15.529 1.00 98.56 172 ASP A N 1
ATOM 1339 C CA . ASP A 1 172 ? 22.401 8.420 -14.344 1.00 98.56 172 ASP A CA 1
ATOM 1340 C C . ASP A 1 172 ? 21.713 9.756 -14.671 1.00 98.56 172 ASP A C 1
ATOM 1342 O O . ASP A 1 172 ? 20.829 10.200 -13.946 1.00 98.56 172 ASP A O 1
ATOM 1346 N N . GLN A 1 173 ? 22.047 10.355 -15.817 1.00 98.19 173 GLN A N 1
ATOM 1347 C CA . GLN A 1 173 ? 21.454 11.608 -16.291 1.00 98.19 173 GLN A CA 1
ATOM 1348 C C . GLN A 1 173 ? 19.928 11.533 -16.491 1.00 98.19 173 GLN A C 1
ATOM 1350 O O . GLN A 1 173 ? 19.232 12.504 -16.206 1.00 98.19 173 GLN A O 1
ATOM 1355 N N . HIS A 1 174 ? 19.388 10.386 -16.923 1.00 97.31 174 HIS A N 1
ATOM 1356 C CA . HIS A 1 174 ? 17.943 10.202 -17.097 1.00 97.31 174 HIS A CA 1
ATOM 1357 C C . HIS A 1 174 ? 17.238 10.014 -15.749 1.00 97.31 174 HIS A C 1
ATOM 1359 O O . HIS A 1 174 ? 16.139 10.536 -15.558 1.00 97.31 174 HIS A O 1
ATOM 1365 N N . ILE A 1 175 ? 17.881 9.333 -14.792 1.00 97.81 175 ILE A N 1
ATOM 1366 C CA . ILE A 1 175 ? 17.378 9.216 -13.414 1.00 97.81 175 ILE A CA 1
ATOM 1367 C C . ILE A 1 175 ? 17.323 10.603 -12.767 1.00 97.81 175 ILE A C 1
ATOM 1369 O O . ILE A 1 175 ? 16.287 10.996 -12.237 1.00 97.81 175 ILE A O 1
ATOM 1373 N N . LEU A 1 176 ? 18.408 11.378 -12.864 1.00 98.25 176 LEU A N 1
ATOM 1374 C CA . LEU A 1 176 ? 18.483 12.736 -12.320 1.00 98.25 176 LEU A CA 1
ATOM 1375 C C . LEU A 1 176 ? 17.457 13.673 -12.960 1.00 98.25 176 LEU A C 1
ATOM 1377 O O . LEU A 1 176 ? 16.811 14.448 -12.255 1.00 98.25 176 LEU A O 1
ATOM 1381 N N . HIS A 1 177 ? 17.277 13.585 -14.279 1.00 96.88 177 HIS A N 1
ATOM 1382 C CA . HIS A 1 177 ? 16.233 14.329 -14.976 1.00 96.88 177 HIS A CA 1
ATOM 1383 C C . HIS A 1 177 ? 14.840 13.943 -14.463 1.00 96.88 177 HIS A C 1
ATOM 1385 O O . HIS A 1 177 ? 14.070 14.824 -14.090 1.00 96.88 177 HIS A O 1
ATOM 1391 N N . SER A 1 178 ? 14.552 12.645 -14.336 1.00 96.19 178 SER A N 1
ATOM 1392 C CA . SER A 1 178 ? 13.263 12.151 -13.834 1.00 96.19 178 SER A CA 1
ATOM 1393 C C . SER A 1 178 ? 12.982 12.614 -12.403 1.00 96.19 178 SER A C 1
ATOM 1395 O O . SER A 1 178 ? 11.877 13.075 -12.125 1.00 96.19 178 SER A O 1
ATOM 1397 N N . ILE A 1 179 ? 13.976 12.570 -11.505 1.00 97.56 179 ILE A N 1
ATOM 1398 C CA . ILE A 1 179 ? 13.858 13.116 -10.141 1.00 97.56 179 ILE A CA 1
ATOM 1399 C C . ILE A 1 179 ? 13.545 14.610 -10.204 1.00 97.56 179 ILE A C 1
ATOM 1401 O O . ILE A 1 179 ? 12.609 15.066 -9.553 1.00 97.56 179 ILE A O 1
ATOM 1405 N N . LYS A 1 180 ? 14.304 15.375 -10.996 1.00 97.44 180 LYS A N 1
ATOM 1406 C CA . LYS A 1 180 ? 14.130 16.825 -11.111 1.00 97.44 180 LYS A CA 1
ATOM 1407 C C . LYS A 1 180 ? 12.729 17.189 -11.599 1.00 97.44 180 LYS A C 1
ATOM 1409 O O . LYS A 1 180 ? 12.094 18.038 -10.981 1.00 97.44 180 LYS A O 1
ATOM 1414 N N . GLU A 1 181 ? 12.249 16.567 -12.673 1.00 95.69 181 GLU A N 1
ATOM 1415 C CA . GLU A 1 181 ? 10.914 16.853 -13.209 1.00 95.69 181 GLU A CA 1
ATOM 1416 C C . GLU A 1 181 ? 9.810 16.394 -12.253 1.00 95.69 181 GLU A C 1
ATOM 1418 O O . GLU A 1 181 ? 8.874 17.148 -12.001 1.00 95.69 181 GLU A O 1
ATOM 1423 N N . THR A 1 182 ? 9.971 15.232 -11.616 1.00 94.69 182 THR A N 1
ATOM 1424 C CA . THR A 1 182 ? 9.047 14.765 -10.572 1.00 94.69 182 THR A CA 1
ATOM 1425 C C . THR A 1 182 ? 8.948 15.774 -9.428 1.00 94.69 182 THR A C 1
ATOM 1427 O O . THR A 1 182 ? 7.850 16.170 -9.048 1.00 94.69 182 THR A O 1
ATOM 1430 N N . MET A 1 183 ? 10.081 16.230 -8.885 1.00 95.25 183 MET A N 1
ATOM 1431 C CA . MET A 1 183 ? 10.099 17.156 -7.746 1.00 95.25 183 MET A CA 1
ATOM 1432 C C . MET A 1 183 ? 9.580 18.556 -8.103 1.00 95.25 183 MET A C 1
ATOM 1434 O O . MET A 1 183 ? 9.146 19.271 -7.208 1.00 95.25 183 MET A O 1
ATOM 1438 N N . LYS A 1 184 ? 9.589 18.966 -9.381 1.00 94.44 184 LYS A N 1
ATOM 1439 C CA . LYS A 1 184 ? 8.954 20.227 -9.813 1.00 94.44 184 LYS A CA 1
ATOM 1440 C C . LYS A 1 184 ? 7.429 20.184 -9.721 1.00 94.44 184 LYS A C 1
ATOM 1442 O O . LYS A 1 184 ? 6.823 21.230 -9.519 1.00 94.44 184 LYS A O 1
ATOM 1447 N N . LEU A 1 185 ? 6.828 19.006 -9.907 1.00 91.31 185 LEU A N 1
ATOM 1448 C CA . LEU A 1 185 ? 5.374 18.814 -9.854 1.00 91.31 185 LEU A CA 1
ATOM 1449 C C . LEU A 1 185 ? 4.847 18.662 -8.423 1.00 91.31 185 LEU A C 1
ATOM 1451 O O . LEU A 1 185 ? 3.644 18.760 -8.200 1.00 91.31 185 LEU A O 1
ATOM 1455 N N . ILE A 1 186 ? 5.730 18.402 -7.458 1.00 91.00 186 ILE A N 1
ATOM 1456 C CA . ILE A 1 186 ? 5.361 18.201 -6.058 1.00 91.00 186 ILE A CA 1
ATOM 1457 C C . ILE A 1 186 ? 5.465 19.539 -5.317 1.00 91.00 186 ILE A C 1
ATOM 1459 O O . ILE A 1 186 ? 6.513 20.190 -5.386 1.00 91.00 186 ILE A O 1
ATOM 1463 N N . PRO A 1 187 ? 4.417 19.968 -4.590 1.00 89.88 187 PRO A N 1
ATOM 1464 C CA . PRO A 1 187 ? 4.490 21.160 -3.755 1.00 89.88 187 PRO A CA 1
ATOM 1465 C C . PRO A 1 187 ? 5.644 21.071 -2.751 1.00 89.88 187 PRO A C 1
ATOM 1467 O O . PRO A 1 187 ? 5.899 20.023 -2.163 1.00 89.88 187 PRO A O 1
ATOM 1470 N N . LYS A 1 188 ? 6.355 22.182 -2.534 1.00 89.31 188 LYS A N 1
ATOM 1471 C CA . LYS A 1 188 ? 7.574 22.204 -1.701 1.00 89.31 188 LYS A CA 1
ATOM 1472 C C . LYS A 1 188 ? 7.331 21.831 -0.237 1.00 89.31 188 LYS A C 1
ATOM 1474 O O . LYS A 1 188 ? 8.263 21.412 0.439 1.00 89.31 188 LYS A O 1
ATOM 1479 N N . ASP A 1 189 ? 6.112 22.031 0.251 1.00 86.25 189 ASP A N 1
ATOM 1480 C CA . ASP A 1 189 ? 5.674 21.708 1.607 1.00 86.25 189 ASP A CA 1
ATOM 1481 C C . ASP A 1 189 ? 5.187 20.259 1.752 1.00 86.25 189 ASP A C 1
ATOM 1483 O O . ASP A 1 189 ? 4.798 19.867 2.851 1.00 86.25 189 ASP A O 1
ATOM 1487 N N . LYS A 1 190 ? 5.175 19.473 0.667 1.00 90.50 190 LYS A N 1
ATOM 1488 C CA . LYS A 1 190 ? 4.684 18.094 0.645 1.00 90.50 190 LYS A CA 1
ATOM 1489 C C . LYS A 1 190 ? 5.822 17.088 0.589 1.00 90.50 190 LYS A C 1
ATOM 1491 O O . LYS A 1 190 ? 6.833 17.276 -0.085 1.00 90.50 190 LYS A O 1
ATOM 1496 N N . ASN A 1 191 ? 5.605 15.973 1.274 1.00 94.12 191 ASN A N 1
ATOM 1497 C CA . ASN A 1 191 ? 6.467 14.807 1.217 1.00 94.12 191 ASN A CA 1
ATOM 1498 C C . ASN A 1 191 ? 5.856 13.739 0.316 1.00 94.12 191 ASN A C 1
ATOM 1500 O O . ASN A 1 191 ? 4.637 13.577 0.237 1.00 94.12 191 ASN A O 1
ATOM 1504 N N . VAL A 1 192 ? 6.736 12.978 -0.323 1.00 96.06 192 VAL A N 1
ATOM 1505 C CA . VAL A 1 192 ? 6.377 11.848 -1.177 1.00 96.06 192 VAL A CA 1
ATOM 1506 C C . VAL A 1 192 ? 7.287 10.670 -0.870 1.00 96.06 192 VAL A C 1
ATOM 1508 O O . VAL A 1 192 ? 8.450 10.845 -0.502 1.00 96.06 192 VAL A O 1
ATOM 1511 N N . ILE A 1 193 ? 6.764 9.465 -1.037 1.00 97.50 193 ILE A N 1
ATOM 1512 C CA . ILE A 1 193 ? 7.540 8.233 -0.972 1.00 97.50 193 ILE A CA 1
ATOM 1513 C C . ILE A 1 193 ? 8.113 7.958 -2.366 1.00 97.50 193 ILE A C 1
ATOM 1515 O O . ILE A 1 193 ? 7.364 7.844 -3.333 1.00 97.50 193 ILE A O 1
ATOM 1519 N N . ILE A 1 194 ? 9.430 7.823 -2.499 1.00 98.06 194 ILE A N 1
ATOM 1520 C CA . ILE A 1 194 ? 10.034 7.430 -3.780 1.00 98.06 194 ILE A CA 1
ATOM 1521 C C . ILE A 1 194 ? 10.112 5.910 -3.835 1.00 98.06 194 ILE A C 1
ATOM 1523 O O . ILE A 1 194 ? 10.838 5.299 -3.052 1.00 98.06 194 ILE A O 1
ATOM 1527 N N . ARG A 1 195 ? 9.376 5.283 -4.750 1.00 97.69 195 ARG A N 1
ATOM 1528 C CA . ARG A 1 195 ? 9.449 3.840 -4.972 1.00 97.69 195 ARG A CA 1
ATOM 1529 C C . ARG A 1 195 ? 10.459 3.545 -6.070 1.00 97.69 195 ARG A C 1
ATOM 1531 O O . ARG A 1 195 ? 10.273 3.945 -7.213 1.00 97.69 195 ARG A O 1
ATOM 1538 N N . VAL A 1 196 ? 11.533 2.850 -5.721 1.00 97.62 196 VAL A N 1
ATOM 1539 C CA . VAL A 1 196 ? 12.586 2.451 -6.657 1.00 97.62 196 VAL A CA 1
ATOM 1540 C C . VAL A 1 196 ? 12.396 0.988 -7.023 1.00 97.62 196 VAL A C 1
ATOM 1542 O O . VAL A 1 196 ? 12.431 0.125 -6.146 1.00 97.62 196 VAL A O 1
ATOM 1545 N N . ASN A 1 197 ? 12.209 0.697 -8.310 1.00 94.19 197 ASN A N 1
ATOM 1546 C CA . ASN A 1 197 ? 12.012 -0.670 -8.787 1.00 94.19 197 ASN A CA 1
ATOM 1547 C C . ASN A 1 197 ? 13.347 -1.324 -9.173 1.00 94.19 197 ASN A C 1
ATOM 1549 O O . ASN A 1 197 ? 13.975 -0.942 -10.160 1.00 94.19 197 ASN A O 1
ATOM 1553 N N . GLY A 1 198 ? 13.773 -2.325 -8.399 1.00 91.94 198 GLY A N 1
ATOM 1554 C CA . GLY A 1 198 ? 14.981 -3.112 -8.653 1.00 91.94 198 GLY A CA 1
ATOM 1555 C C . GLY A 1 198 ? 14.720 -4.603 -8.893 1.00 91.94 198 GLY A C 1
ATOM 1556 O O . GLY A 1 198 ? 15.669 -5.385 -8.894 1.00 91.94 198 GLY A O 1
ATOM 1557 N N . LYS A 1 199 ? 13.463 -5.036 -9.080 1.00 86.38 199 LYS A N 1
ATOM 1558 C CA . LYS A 1 199 ? 13.086 -6.468 -9.078 1.00 86.38 199 LYS A CA 1
ATOM 1559 C C . LYS A 1 199 ? 13.815 -7.323 -10.117 1.00 86.38 199 LYS A C 1
ATOM 1561 O O . LYS A 1 199 ? 14.037 -8.506 -9.870 1.00 86.38 199 LYS A O 1
ATOM 1566 N N . LEU A 1 200 ? 14.156 -6.737 -11.264 1.00 90.25 200 LEU A N 1
ATOM 1567 C CA . LEU A 1 200 ? 14.784 -7.428 -12.397 1.00 90.25 200 LEU A CA 1
ATOM 1568 C C . LEU A 1 200 ? 16.309 -7.261 -12.443 1.00 90.25 200 LEU A C 1
ATOM 1570 O O . LEU A 1 200 ? 16.947 -7.723 -13.382 1.00 90.25 200 LEU A O 1
ATOM 1574 N N . VAL A 1 201 ? 16.900 -6.597 -11.449 1.00 94.50 201 VAL A N 1
ATOM 1575 C CA . VAL A 1 201 ? 18.324 -6.268 -11.462 1.00 94.50 201 VAL A CA 1
ATOM 1576 C C . VAL A 1 201 ? 19.160 -7.431 -10.937 1.00 94.50 201 VAL A C 1
ATOM 1578 O O . VAL A 1 201 ? 18.855 -8.006 -9.892 1.00 94.50 201 VAL A O 1
ATOM 1581 N N . GLU A 1 202 ? 20.251 -7.745 -11.636 1.00 96.06 202 GLU A N 1
ATOM 1582 C CA . GLU A 1 202 ? 21.196 -8.787 -11.217 1.00 96.06 202 GLU A CA 1
ATOM 1583 C C . GLU A 1 202 ? 22.470 -8.239 -10.567 1.00 96.06 202 GLU A C 1
ATOM 1585 O O . GLU A 1 202 ? 22.975 -8.827 -9.612 1.00 96.06 202 GLU A O 1
ATOM 1590 N N . ASP A 1 203 ? 22.961 -7.092 -11.039 1.00 97.94 203 ASP A N 1
ATOM 1591 C CA . ASP A 1 203 ? 24.150 -6.426 -10.507 1.00 97.94 203 ASP A CA 1
ATOM 1592 C C . ASP A 1 203 ? 23.789 -5.538 -9.304 1.00 97.94 203 ASP A C 1
ATOM 1594 O O . ASP A 1 203 ? 23.336 -4.396 -9.442 1.00 97.94 203 ASP A O 1
ATOM 1598 N N . MET A 1 204 ? 23.994 -6.079 -8.101 1.00 98.06 204 MET A N 1
ATOM 1599 C CA . MET A 1 204 ? 23.704 -5.377 -6.848 1.00 98.06 204 MET A CA 1
ATOM 1600 C C . MET A 1 204 ? 24.656 -4.216 -6.569 1.00 98.06 204 MET A C 1
ATOM 1602 O O . MET A 1 204 ? 24.245 -3.269 -5.904 1.00 98.06 204 MET A O 1
ATOM 1606 N N . VAL A 1 205 ? 25.884 -4.233 -7.097 1.00 98.44 205 VAL A N 1
ATOM 1607 C CA . VAL A 1 205 ? 26.840 -3.130 -6.913 1.00 98.44 205 VAL A CA 1
ATOM 1608 C C . VAL A 1 205 ? 26.365 -1.911 -7.697 1.00 98.44 205 VAL A C 1
ATOM 1610 O O . VAL A 1 205 ? 26.261 -0.808 -7.149 1.00 98.44 205 VAL A O 1
ATOM 1613 N N . THR A 1 206 ? 25.985 -2.105 -8.963 1.00 98.44 206 THR A N 1
ATOM 1614 C CA . THR A 1 206 ? 25.420 -1.015 -9.765 1.00 98.44 206 THR A CA 1
ATOM 1615 C C . THR A 1 206 ? 24.083 -0.547 -9.198 1.00 98.44 206 THR A C 1
ATOM 1617 O O . THR A 1 206 ? 23.881 0.664 -9.091 1.00 98.44 206 THR A O 1
ATOM 1620 N N . LEU A 1 207 ? 23.198 -1.453 -8.760 1.00 98.56 207 LEU A N 1
ATOM 1621 C CA . LEU A 1 207 ? 21.955 -1.067 -8.082 1.00 98.56 207 LEU A CA 1
ATOM 1622 C C . LEU A 1 207 ? 22.226 -0.194 -6.850 1.00 98.56 207 LEU A C 1
ATOM 1624 O O . LEU A 1 207 ? 21.627 0.874 -6.725 1.00 98.56 207 LEU A O 1
ATOM 1628 N N . ASN A 1 208 ? 23.152 -0.611 -5.979 1.00 98.62 208 ASN A N 1
ATOM 1629 C CA . ASN A 1 208 ? 23.537 0.124 -4.775 1.00 98.62 208 ASN A CA 1
ATOM 1630 C C . ASN A 1 208 ? 23.964 1.559 -5.112 1.00 98.62 208 ASN A C 1
ATOM 1632 O O . ASN A 1 208 ? 23.452 2.530 -4.551 1.00 98.62 208 ASN A O 1
ATOM 1636 N N . ARG A 1 209 ? 24.834 1.705 -6.119 1.00 98.69 209 ARG A N 1
ATOM 1637 C CA . ARG A 1 209 ? 25.294 3.007 -6.619 1.00 98.69 209 ARG A CA 1
ATOM 1638 C C . ARG A 1 209 ? 24.139 3.876 -7.127 1.00 98.69 209 ARG A C 1
ATOM 1640 O O . ARG A 1 209 ? 24.105 5.072 -6.839 1.00 98.69 209 ARG A O 1
ATOM 1647 N N . LYS A 1 210 ? 23.184 3.298 -7.864 1.00 98.56 210 LYS A N 1
ATOM 1648 C CA . LYS A 1 210 ? 22.008 4.014 -8.394 1.00 98.56 210 LYS A CA 1
ATOM 1649 C C . LYS A 1 210 ? 21.070 4.465 -7.277 1.00 98.56 210 LYS A C 1
ATOM 1651 O O . LYS A 1 210 ? 20.613 5.603 -7.297 1.00 98.56 210 LYS A O 1
ATOM 1656 N N . VAL A 1 211 ? 20.819 3.621 -6.278 1.00 98.56 211 VAL A N 1
ATOM 1657 C CA . VAL A 1 211 ? 20.001 3.994 -5.113 1.00 98.56 211 VAL A CA 1
ATOM 1658 C C . VAL A 1 211 ? 20.675 5.114 -4.316 1.00 98.56 211 VAL A C 1
ATOM 1660 O O . VAL A 1 211 ? 20.012 6.082 -3.946 1.00 98.56 211 VAL A O 1
ATOM 1663 N N . ASN A 1 212 ? 21.996 5.055 -4.134 1.00 98.56 212 ASN A N 1
ATOM 1664 C CA . ASN A 1 212 ? 22.759 6.130 -3.493 1.00 98.56 212 ASN A CA 1
ATOM 1665 C C . ASN A 1 212 ? 22.718 7.446 -4.296 1.00 98.56 212 ASN A C 1
ATOM 1667 O O . ASN A 1 212 ? 22.586 8.520 -3.704 1.00 98.56 212 ASN A O 1
ATOM 1671 N N . LEU A 1 213 ? 22.738 7.384 -5.634 1.00 98.62 213 LEU A N 1
ATOM 1672 C CA . LEU A 1 213 ? 22.518 8.554 -6.493 1.00 98.62 213 LEU A CA 1
ATOM 1673 C C . LEU A 1 213 ? 21.135 9.181 -6.247 1.00 98.62 213 LEU A C 1
ATOM 1675 O O . LEU A 1 213 ? 21.029 10.402 -6.129 1.00 98.62 213 LEU A O 1
ATOM 1679 N N . ILE A 1 214 ? 20.084 8.365 -6.129 1.00 98.56 214 ILE A N 1
ATOM 1680 C CA . ILE A 1 214 ? 18.718 8.832 -5.841 1.00 98.56 214 ILE A CA 1
ATOM 1681 C C . ILE A 1 214 ? 18.657 9.470 -4.449 1.00 98.56 214 ILE A C 1
ATOM 1683 O O . ILE A 1 214 ? 18.176 10.594 -4.313 1.00 98.56 214 ILE A O 1
ATOM 1687 N N . LEU A 1 215 ? 19.205 8.806 -3.426 1.00 98.19 215 LEU A N 1
ATOM 1688 C CA . LEU A 1 215 ? 19.271 9.314 -2.048 1.00 98.19 215 LEU A CA 1
ATOM 1689 C C . LEU A 1 215 ? 19.906 10.706 -1.953 1.00 98.19 215 LEU A C 1
ATOM 1691 O O . LEU A 1 215 ? 19.444 11.528 -1.157 1.00 98.19 215 LEU A O 1
ATOM 1695 N N . ALA A 1 216 ? 20.947 10.956 -2.752 1.00 98.25 216 ALA A N 1
ATOM 1696 C CA . ALA A 1 216 ? 21.666 12.226 -2.789 1.00 98.25 216 ALA A CA 1
ATOM 1697 C C . ALA A 1 216 ? 20.879 13.364 -3.465 1.00 98.25 216 ALA A C 1
ATOM 1699 O O . ALA A 1 216 ? 21.170 14.530 -3.208 1.00 98.25 216 ALA A O 1
ATOM 1700 N N . ASN A 1 217 ? 19.892 13.043 -4.310 1.00 98.31 217 ASN A N 1
ATOM 1701 C CA . ASN A 1 217 ? 19.161 14.019 -5.127 1.00 98.31 217 ASN A CA 1
ATOM 1702 C C . ASN A 1 217 ? 17.678 14.169 -4.745 1.00 98.31 217 ASN A C 1
ATOM 1704 O O . ASN A 1 217 ? 17.026 15.116 -5.179 1.00 98.31 217 ASN A O 1
ATOM 1708 N N . VAL A 1 218 ? 17.140 13.268 -3.922 1.00 97.69 218 VAL A N 1
ATOM 1709 C CA . VAL A 1 218 ? 15.782 13.352 -3.366 1.00 97.69 218 VAL A CA 1
ATOM 1710 C C . VAL A 1 218 ? 15.815 14.086 -2.013 1.00 97.69 218 VAL A C 1
ATOM 1712 O O . VAL A 1 218 ? 16.658 13.741 -1.175 1.00 97.69 218 VAL A O 1
ATOM 1715 N N . PRO A 1 219 ? 14.884 15.030 -1.741 1.00 96.75 219 PRO A N 1
ATOM 1716 C CA . PRO A 1 219 ? 14.795 15.744 -0.462 1.00 96.75 219 PRO A CA 1
ATOM 1717 C C . PRO A 1 219 ? 14.893 14.819 0.754 1.00 96.75 219 PRO A C 1
ATOM 1719 O O . PRO A 1 219 ? 14.306 13.740 0.757 1.00 96.75 219 PRO A O 1
ATOM 1722 N N . LYS A 1 220 ? 15.636 15.231 1.790 1.00 96.06 220 LYS A N 1
ATOM 1723 C CA . LYS A 1 220 ? 16.014 14.365 2.927 1.00 96.06 220 LYS A CA 1
ATOM 1724 C C . LYS A 1 220 ? 14.827 13.776 3.693 1.00 96.06 220 LYS A C 1
ATOM 1726 O O . LYS A 1 220 ? 14.957 12.683 4.233 1.00 96.06 220 LYS A O 1
ATOM 1731 N N . ASP A 1 221 ? 13.695 14.466 3.689 1.00 94.00 221 ASP A N 1
ATOM 1732 C CA . ASP A 1 221 ? 12.492 14.053 4.416 1.00 94.00 221 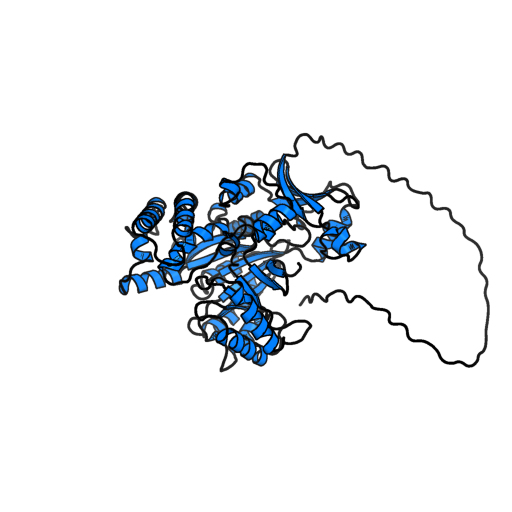ASP A CA 1
ATOM 1733 C C . ASP A 1 221 ? 11.620 13.068 3.624 1.00 94.00 221 ASP A C 1
ATOM 1735 O O . ASP A 1 221 ? 10.665 12.514 4.160 1.00 94.00 221 ASP A O 1
ATOM 1739 N N . ASN A 1 222 ? 11.959 12.810 2.356 1.00 96.31 222 ASN A N 1
ATOM 1740 C CA . ASN A 1 222 ? 11.248 11.847 1.528 1.00 96.31 222 ASN A CA 1
ATOM 1741 C C . ASN A 1 222 ? 11.855 10.448 1.725 1.00 96.31 222 ASN A C 1
ATOM 1743 O O . ASN A 1 222 ? 13.051 10.258 1.438 1.00 96.31 222 ASN A O 1
ATOM 1747 N N . PRO A 1 223 ? 11.072 9.470 2.215 1.00 97.19 223 PRO A N 1
ATOM 1748 C CA . PRO A 1 223 ? 11.516 8.090 2.342 1.00 97.19 223 PRO A CA 1
ATOM 1749 C C . PRO A 1 223 ? 11.588 7.421 0.968 1.00 97.19 223 PRO A C 1
ATOM 1751 O O . PRO A 1 223 ? 10.942 7.842 0.003 1.00 97.19 223 PRO A O 1
ATOM 1754 N N . ILE A 1 224 ? 12.367 6.348 0.890 1.00 98.31 224 ILE A N 1
ATOM 1755 C CA . ILE A 1 224 ? 12.536 5.550 -0.318 1.00 98.31 224 ILE A CA 1
ATOM 1756 C C . ILE A 1 224 ? 12.107 4.119 -0.022 1.00 98.31 224 ILE A C 1
ATOM 1758 O O . ILE A 1 224 ? 12.651 3.466 0.867 1.00 98.31 224 ILE A O 1
ATOM 1762 N N . VAL A 1 225 ? 11.159 3.616 -0.803 1.00 98.25 225 VAL A N 1
ATOM 1763 C CA . VAL A 1 225 ? 10.790 2.202 -0.806 1.00 98.25 225 VAL A CA 1
ATOM 1764 C C . VAL A 1 225 ? 11.546 1.517 -1.934 1.00 98.25 225 VAL A C 1
ATOM 1766 O O . VAL A 1 225 ? 11.336 1.829 -3.102 1.00 98.25 225 VAL A O 1
ATOM 1769 N N . LEU A 1 226 ? 12.437 0.589 -1.595 1.00 98.06 226 LEU A N 1
ATOM 1770 C CA . LEU A 1 226 ? 13.237 -0.144 -2.576 1.00 98.06 226 LEU A CA 1
ATOM 1771 C C . LEU A 1 226 ? 12.588 -1.504 -2.850 1.00 98.06 226 LEU A C 1
ATOM 1773 O O . LEU A 1 226 ? 12.695 -2.413 -2.030 1.00 98.06 226 LEU A O 1
ATOM 1777 N N . GLU A 1 227 ? 11.894 -1.647 -3.980 1.00 96.44 227 GLU A N 1
ATOM 1778 C CA . GLU A 1 227 ? 11.246 -2.908 -4.349 1.00 96.44 227 GLU A CA 1
ATOM 1779 C C . GLU A 1 227 ? 12.251 -3.899 -4.945 1.00 96.44 227 GLU A C 1
ATOM 1781 O O . GLU A 1 227 ? 12.857 -3.647 -5.990 1.00 96.44 227 GLU A O 1
ATOM 1786 N N . LEU A 1 228 ? 12.384 -5.058 -4.303 1.00 94.62 228 LEU A N 1
ATOM 1787 C CA . LEU A 1 228 ? 13.316 -6.112 -4.690 1.00 94.62 228 LEU A CA 1
ATOM 1788 C C . LEU A 1 228 ? 12.693 -7.494 -4.488 1.00 94.62 228 LEU A C 1
ATOM 1790 O O . LEU A 1 228 ? 11.792 -7.692 -3.670 1.00 94.62 228 LEU A O 1
ATOM 1794 N N . SER A 1 229 ? 13.204 -8.479 -5.224 1.00 92.38 229 SER A N 1
ATOM 1795 C CA . SER A 1 229 ? 13.001 -9.870 -4.832 1.00 92.38 229 SER A CA 1
ATOM 1796 C C . SER A 1 229 ? 13.817 -10.176 -3.577 1.00 92.38 229 SER A C 1
ATOM 1798 O O . SER A 1 229 ? 14.829 -9.534 -3.288 1.00 92.38 229 SER A O 1
ATOM 1800 N N . PHE A 1 230 ? 13.361 -11.168 -2.820 1.00 90.25 230 PHE A N 1
ATOM 1801 C CA . PHE A 1 230 ? 13.962 -11.545 -1.545 1.00 90.25 230 PHE A CA 1
ATOM 1802 C C . PHE A 1 230 ? 15.469 -11.824 -1.640 1.00 90.25 230 PHE A C 1
ATOM 1804 O O . PHE A 1 230 ? 16.252 -11.212 -0.913 1.00 90.25 230 PHE A O 1
ATOM 1811 N N . ASP A 1 231 ? 15.887 -12.656 -2.598 1.00 92.31 231 ASP A N 1
ATOM 1812 C CA . ASP A 1 231 ? 17.299 -13.007 -2.797 1.00 92.31 231 ASP A CA 1
ATOM 1813 C C . ASP A 1 231 ? 18.171 -11.781 -3.082 1.00 92.31 231 ASP A C 1
ATOM 1815 O O . ASP A 1 231 ? 19.316 -11.703 -2.634 1.00 92.31 231 ASP A O 1
ATOM 1819 N N . ARG A 1 232 ? 17.629 -10.789 -3.797 1.00 94.94 232 ARG A N 1
ATOM 1820 C CA . ARG A 1 232 ? 18.353 -9.562 -4.142 1.00 94.94 232 ARG A CA 1
ATOM 1821 C C . ARG A 1 232 ? 18.543 -8.656 -2.933 1.00 94.94 232 ARG A C 1
ATOM 1823 O O . ARG A 1 232 ? 19.618 -8.085 -2.799 1.00 94.94 232 ARG A O 1
ATOM 1830 N N . VAL A 1 233 ? 17.584 -8.587 -2.004 1.00 95.31 233 VAL A N 1
ATOM 1831 C CA . VAL A 1 233 ? 17.786 -7.862 -0.733 1.00 95.31 233 VAL A CA 1
ATOM 1832 C C . VAL A 1 233 ? 18.912 -8.497 0.086 1.00 95.31 233 VAL A C 1
ATOM 1834 O O . VAL A 1 233 ? 19.760 -7.780 0.609 1.00 95.31 233 VAL A O 1
ATOM 1837 N N . VAL A 1 234 ? 18.969 -9.832 0.146 1.00 95.12 234 VAL A N 1
ATOM 1838 C CA . VAL A 1 234 ? 20.028 -10.568 0.864 1.00 95.12 234 VAL A CA 1
ATOM 1839 C C . VAL A 1 234 ? 21.395 -10.421 0.188 1.00 95.12 234 VAL A C 1
ATOM 1841 O O . VAL A 1 234 ? 22.424 -10.406 0.857 1.00 95.12 234 VAL A O 1
ATOM 1844 N N . GLN A 1 235 ? 21.449 -10.328 -1.142 1.00 96.19 235 GLN A N 1
ATOM 1845 C CA . GLN A 1 235 ? 22.699 -10.030 -1.851 1.00 96.19 235 GLN A CA 1
ATOM 1846 C C . GLN A 1 235 ? 23.138 -8.583 -1.610 1.00 96.19 235 GLN A C 1
ATOM 1848 O O . GLN A 1 235 ? 24.301 -8.340 -1.296 1.00 96.19 235 GLN A O 1
ATOM 1853 N N . LEU A 1 236 ? 22.204 -7.634 -1.694 1.00 97.19 236 LEU A N 1
ATOM 1854 C CA . LEU A 1 236 ? 22.459 -6.217 -1.455 1.00 97.19 236 LEU A CA 1
ATOM 1855 C C . LEU A 1 236 ? 22.930 -5.952 -0.018 1.00 97.19 236 LEU A C 1
ATOM 1857 O O . LEU A 1 236 ? 23.786 -5.097 0.188 1.00 97.19 236 LEU A O 1
ATOM 1861 N N . SER A 1 237 ? 22.429 -6.698 0.972 1.00 96.75 237 SER A N 1
ATOM 1862 C CA . SER A 1 237 ? 22.845 -6.571 2.377 1.00 96.75 237 SER A CA 1
ATOM 1863 C C . SER A 1 237 ? 24.273 -7.042 2.657 1.00 96.75 237 SER A C 1
ATOM 1865 O O . SER A 1 237 ? 24.782 -6.781 3.740 1.00 96.75 237 SER A O 1
ATOM 1867 N N . LYS A 1 238 ? 24.901 -7.773 1.728 1.00 96.88 238 LYS A N 1
ATOM 1868 C CA . LYS A 1 238 ? 26.280 -8.273 1.866 1.00 96.88 238 LYS A CA 1
ATOM 1869 C C . LYS A 1 238 ? 27.332 -7.292 1.349 1.00 96.88 238 LYS A C 1
ATOM 1871 O O . LYS A 1 238 ? 28.514 -7.581 1.482 1.00 96.88 238 LYS A O 1
ATOM 1876 N N . LEU A 1 239 ? 26.924 -6.187 0.724 1.00 97.50 239 LEU A N 1
ATOM 1877 C CA . LEU A 1 239 ? 27.856 -5.145 0.299 1.00 97.50 239 LEU A CA 1
ATOM 1878 C C . LEU A 1 239 ? 28.313 -4.333 1.515 1.00 97.50 239 LEU A C 1
ATOM 1880 O O . LEU A 1 239 ? 27.477 -3.920 2.320 1.00 97.50 239 LEU A O 1
ATOM 1884 N N . ASP A 1 240 ? 29.613 -4.055 1.605 1.00 96.88 240 ASP A N 1
ATOM 1885 C CA . ASP A 1 240 ? 30.196 -3.270 2.703 1.00 96.88 240 ASP A CA 1
ATOM 1886 C C . ASP A 1 240 ? 29.594 -1.855 2.791 1.00 96.88 240 ASP A C 1
ATOM 1888 O O . ASP A 1 240 ? 29.409 -1.309 3.878 1.00 96.88 240 ASP A O 1
ATOM 1892 N N . ASP A 1 241 ? 29.240 -1.270 1.644 1.00 97.00 241 ASP A N 1
ATOM 1893 C CA . ASP A 1 241 ? 28.666 0.069 1.490 1.00 97.00 241 ASP A CA 1
ATOM 1894 C C . ASP A 1 241 ? 27.168 0.038 1.134 1.00 97.00 241 ASP A C 1
ATOM 1896 O O . ASP A 1 241 ? 26.656 0.911 0.423 1.00 97.00 241 ASP A O 1
ATOM 1900 N N . THR A 1 242 ? 26.446 -0.986 1.597 1.00 98.06 242 THR A N 1
ATOM 1901 C CA . THR A 1 242 ? 25.033 -1.175 1.253 1.00 98.06 242 THR A CA 1
ATOM 1902 C C . THR A 1 242 ? 24.162 0.037 1.609 1.00 98.06 242 THR A C 1
ATOM 1904 O O . THR A 1 242 ? 24.189 0.565 2.725 1.00 98.06 242 THR A O 1
ATOM 1907 N N . CYS A 1 243 ? 23.305 0.454 0.675 1.00 98.06 243 CYS A N 1
ATOM 1908 C CA . CYS A 1 243 ? 22.354 1.548 0.860 1.00 98.06 243 CYS A CA 1
ATOM 1909 C C . CYS A 1 243 ? 21.320 1.237 1.951 1.00 98.06 243 CYS A C 1
ATOM 1911 O O . CYS A 1 243 ? 20.684 2.154 2.468 1.00 98.06 243 CYS A O 1
ATOM 1913 N N . LEU A 1 244 ? 21.167 -0.038 2.332 1.00 97.81 244 LEU A N 1
ATOM 1914 C CA . LEU A 1 244 ? 20.288 -0.488 3.415 1.00 97.81 244 LEU A CA 1
ATOM 1915 C C . LEU A 1 244 ? 20.712 0.036 4.799 1.00 97.81 244 LEU A C 1
ATOM 1917 O O . LEU A 1 244 ? 19.910 -0.003 5.727 1.00 97.81 244 LEU A O 1
ATOM 1921 N N . LEU A 1 245 ? 21.936 0.557 4.946 1.00 97.06 245 LEU A N 1
ATOM 1922 C CA . LEU A 1 245 ? 22.376 1.253 6.162 1.00 97.06 245 LEU A CA 1
ATOM 1923 C C . LEU A 1 245 ? 21.720 2.633 6.327 1.00 97.06 245 LEU A C 1
ATOM 1925 O O . LEU A 1 245 ? 21.759 3.217 7.412 1.00 97.06 245 LEU A O 1
ATOM 1929 N N . ASN A 1 246 ? 21.138 3.188 5.261 1.00 97.44 246 ASN A N 1
ATOM 1930 C CA . ASN A 1 246 ? 20.486 4.485 5.314 1.00 97.44 246 ASN A CA 1
ATOM 1931 C C . ASN A 1 246 ? 19.055 4.342 5.871 1.00 97.44 246 ASN A C 1
ATOM 1933 O O . ASN A 1 246 ? 18.241 3.639 5.273 1.00 97.44 246 ASN A O 1
ATOM 1937 N N . PRO A 1 247 ? 18.689 5.062 6.950 1.00 95.75 247 PRO A N 1
ATOM 1938 C CA . PRO A 1 247 ? 17.385 4.915 7.605 1.00 95.75 247 PRO A CA 1
ATOM 1939 C C . PRO A 1 247 ? 16.193 5.380 6.753 1.00 95.75 247 PRO A C 1
ATOM 1941 O O . PRO A 1 247 ? 15.052 5.168 7.151 1.00 95.75 247 PRO A O 1
ATOM 1944 N N . ARG A 1 248 ? 16.439 6.034 5.609 1.00 96.56 248 ARG A N 1
ATOM 1945 C CA . ARG A 1 248 ? 15.403 6.416 4.639 1.00 96.56 248 ARG A CA 1
ATOM 1946 C C . ARG A 1 248 ? 15.049 5.287 3.670 1.00 96.56 248 ARG A C 1
ATOM 1948 O O . ARG A 1 248 ? 14.076 5.439 2.938 1.00 96.56 248 ARG A O 1
ATOM 1955 N N . ILE A 1 249 ? 15.846 4.216 3.604 1.00 98.00 249 ILE A N 1
ATOM 1956 C CA . ILE A 1 249 ? 15.593 3.075 2.722 1.00 98.00 249 ILE A CA 1
ATOM 1957 C C . ILE A 1 249 ? 14.753 2.036 3.462 1.00 98.00 249 ILE A C 1
ATOM 1959 O O . ILE A 1 249 ? 15.179 1.456 4.457 1.00 98.00 249 ILE A O 1
ATOM 1963 N N . HIS A 1 250 ? 13.577 1.755 2.914 1.00 97.62 250 HIS A N 1
ATOM 1964 C CA . HIS A 1 250 ? 12.673 0.710 3.375 1.00 97.62 250 HIS A CA 1
ATOM 1965 C C . HIS A 1 250 ? 12.552 -0.344 2.269 1.00 97.62 250 HIS A C 1
ATOM 1967 O O . HIS A 1 250 ? 11.786 -0.148 1.319 1.00 97.62 250 HIS A O 1
ATOM 1973 N N . PRO A 1 251 ? 13.319 -1.447 2.310 1.00 97.81 251 PRO A N 1
ATOM 1974 C CA . PRO A 1 251 ? 13.182 -2.491 1.307 1.00 97.81 251 PRO A CA 1
ATOM 1975 C C . PRO A 1 251 ? 11.777 -3.104 1.360 1.00 97.81 251 PRO A C 1
ATOM 1977 O O . PRO A 1 251 ? 11.255 -3.441 2.427 1.00 97.81 251 PRO A O 1
ATOM 1980 N N . SER A 1 252 ? 11.175 -3.261 0.184 1.00 97.50 252 SER A N 1
ATOM 1981 C CA . SER A 1 252 ? 9.923 -3.976 -0.017 1.00 97.50 252 SER A CA 1
ATOM 1982 C C . SER A 1 252 ? 10.205 -5.288 -0.731 1.00 97.50 252 SER A C 1
ATOM 1984 O O . SER A 1 252 ? 10.622 -5.307 -1.890 1.00 97.50 252 SER A O 1
ATOM 1986 N N . VAL A 1 253 ? 10.001 -6.384 -0.008 1.00 95.19 253 VAL A N 1
ATOM 1987 C CA . VAL A 1 253 ? 10.217 -7.746 -0.489 1.00 95.19 253 VAL A CA 1
ATOM 1988 C C . VAL A 1 253 ? 8.896 -8.305 -0.984 1.00 95.19 253 VAL A C 1
ATOM 1990 O O . VAL A 1 253 ? 7.933 -8.363 -0.222 1.00 95.19 253 VAL A O 1
ATOM 1993 N N . GLN A 1 254 ? 8.867 -8.772 -2.230 1.00 93.31 254 GLN A N 1
ATOM 1994 C CA . GLN A 1 254 ? 7.715 -9.476 -2.790 1.00 93.31 254 GLN A CA 1
ATOM 1995 C C . GLN A 1 254 ? 7.928 -10.993 -2.788 1.00 93.31 254 GLN A C 1
ATOM 1997 O O . GLN A 1 254 ? 8.959 -11.487 -3.247 1.00 93.31 254 GLN A O 1
ATOM 2002 N N . ILE A 1 255 ? 6.929 -11.723 -2.296 1.00 94.44 255 ILE A N 1
ATOM 2003 C CA . ILE A 1 255 ? 6.912 -13.182 -2.171 1.00 94.44 255 ILE A CA 1
ATOM 2004 C C . ILE A 1 255 ? 5.670 -13.699 -2.881 1.00 94.44 255 ILE A C 1
ATOM 2006 O O . ILE A 1 255 ? 4.567 -13.232 -2.616 1.00 94.44 255 ILE A O 1
ATOM 2010 N N . PHE A 1 256 ? 5.843 -14.691 -3.747 1.00 94.88 256 PHE A N 1
ATOM 2011 C CA . PHE A 1 256 ? 4.729 -15.411 -4.352 1.00 94.88 256 PHE A CA 1
ATOM 2012 C C . PHE A 1 256 ? 4.475 -16.679 -3.547 1.00 94.88 256 PHE A C 1
ATOM 2014 O O . PHE A 1 256 ? 5.282 -17.608 -3.580 1.00 94.88 256 PHE A O 1
ATOM 2021 N N . LEU A 1 257 ? 3.370 -16.705 -2.812 1.00 96.50 257 LEU A N 1
ATOM 2022 C CA . LEU A 1 257 ? 3.013 -17.823 -1.955 1.00 96.50 257 LEU A CA 1
ATOM 2023 C C . LEU A 1 257 ? 2.053 -18.757 -2.690 1.00 96.50 257 LEU A C 1
ATOM 2025 O O . LEU A 1 257 ? 0.948 -18.369 -3.073 1.00 96.50 257 LEU A O 1
ATOM 2029 N N . GLN A 1 258 ? 2.481 -20.004 -2.871 1.00 95.50 258 GLN A N 1
ATOM 2030 C CA . GLN A 1 258 ? 1.672 -21.050 -3.489 1.00 95.50 258 GLN A CA 1
ATOM 2031 C C . GLN A 1 258 ? 1.146 -22.020 -2.435 1.00 95.50 258 GLN A C 1
ATOM 2033 O O . GLN A 1 258 ? 1.789 -22.273 -1.414 1.00 95.50 258 GLN A O 1
ATOM 2038 N N . LYS A 1 259 ? -0.030 -22.588 -2.706 1.00 96.19 259 LYS A N 1
ATOM 2039 C CA . LYS A 1 259 ? -0.637 -23.599 -1.844 1.00 96.19 259 LYS A CA 1
ATOM 2040 C C . LYS A 1 259 ? 0.241 -24.852 -1.779 1.00 96.19 259 LYS A C 1
ATOM 2042 O O . LYS A 1 259 ? 0.658 -25.367 -2.814 1.00 96.19 259 LYS A O 1
ATOM 2047 N N . GLY A 1 260 ? 0.477 -25.362 -0.574 1.00 97.31 260 GLY A N 1
ATOM 2048 C CA . GLY A 1 260 ? 1.253 -26.578 -0.310 1.00 97.31 260 GLY A CA 1
ATOM 2049 C C . GLY A 1 260 ? 2.738 -26.363 0.009 1.00 97.31 260 GLY A C 1
ATOM 2050 O O . GLY A 1 260 ? 3.392 -27.318 0.425 1.00 97.31 260 GLY A O 1
ATOM 2051 N N . ILE A 1 261 ? 3.275 -25.146 -0.144 1.00 97.19 261 ILE A N 1
ATOM 2052 C CA . ILE A 1 261 ? 4.679 -24.817 0.180 1.00 97.19 261 ILE A CA 1
ATOM 2053 C C . ILE A 1 261 ? 4.816 -23.802 1.324 1.00 97.19 261 ILE A C 1
ATOM 2055 O O . ILE A 1 261 ? 5.904 -23.296 1.588 1.00 97.19 261 ILE A O 1
ATOM 2059 N N . GLU A 1 262 ? 3.736 -23.515 2.049 1.00 97.06 262 GLU A N 1
ATOM 2060 C CA . GLU A 1 262 ? 3.650 -22.365 2.954 1.00 97.06 262 GLU A CA 1
ATOM 2061 C C . GLU A 1 262 ? 4.635 -22.447 4.123 1.00 97.06 262 GLU A C 1
ATOM 2063 O O . GLU A 1 262 ? 5.298 -21.464 4.459 1.00 97.06 262 GLU A O 1
ATOM 2068 N N . LYS A 1 263 ? 4.793 -23.641 4.709 1.00 96.12 263 LYS A N 1
ATOM 2069 C CA . LYS A 1 263 ? 5.754 -23.881 5.799 1.00 96.12 263 LYS A CA 1
ATOM 2070 C C . LYS A 1 263 ? 7.203 -23.731 5.342 1.00 96.12 263 LYS A C 1
ATOM 2072 O O . LYS A 1 263 ? 8.015 -23.183 6.082 1.00 96.12 263 LYS A O 1
ATOM 2077 N N . GLN A 1 264 ? 7.513 -24.209 4.136 1.00 96.62 264 GLN A N 1
ATOM 2078 C CA . GLN A 1 264 ? 8.852 -24.101 3.564 1.00 96.62 264 GLN A CA 1
ATOM 2079 C C . GLN A 1 264 ? 9.189 -22.634 3.288 1.00 96.62 264 GLN A C 1
ATOM 2081 O O . GLN A 1 264 ? 10.231 -22.153 3.728 1.00 96.62 264 GLN A O 1
ATOM 2086 N N . THR A 1 265 ? 8.263 -21.896 2.668 1.00 96.06 265 THR A N 1
ATOM 2087 C CA . THR A 1 265 ? 8.412 -20.454 2.442 1.00 96.06 265 THR A CA 1
ATOM 2088 C C . THR A 1 265 ? 8.593 -19.694 3.758 1.00 96.06 265 THR A C 1
ATOM 2090 O O . THR A 1 265 ? 9.484 -18.856 3.855 1.00 96.06 265 THR A O 1
ATOM 2093 N N . ALA A 1 266 ? 7.820 -20.004 4.806 1.00 96.38 266 ALA A N 1
ATOM 2094 C CA . ALA A 1 266 ? 8.005 -19.382 6.120 1.00 96.38 266 ALA A CA 1
ATOM 2095 C C . ALA A 1 266 ? 9.407 -19.648 6.703 1.00 96.38 266 ALA A C 1
ATOM 2097 O O . ALA A 1 266 ? 10.047 -18.734 7.221 1.00 96.38 266 ALA A O 1
ATOM 2098 N N . LEU A 1 267 ? 9.914 -20.879 6.598 1.00 96.06 267 LEU A N 1
ATOM 2099 C CA . LEU A 1 267 ? 11.247 -21.229 7.092 1.00 96.06 267 LEU A CA 1
ATOM 2100 C C . LEU A 1 267 ? 12.357 -20.467 6.349 1.00 96.06 267 LEU A C 1
ATOM 2102 O O . LEU A 1 267 ? 13.258 -19.915 6.984 1.00 96.06 267 LEU A O 1
ATOM 2106 N N . GLU A 1 268 ? 12.277 -20.402 5.021 1.00 94.31 268 GLU A N 1
ATOM 2107 C CA . GLU A 1 268 ? 13.230 -19.665 4.180 1.00 94.31 268 GLU A CA 1
ATOM 2108 C C . GLU A 1 268 ? 13.228 -18.166 4.499 1.00 94.31 268 GLU A C 1
ATOM 2110 O O . GLU A 1 268 ? 14.293 -17.569 4.692 1.00 94.31 268 GLU A O 1
ATOM 2115 N N . LEU A 1 269 ? 12.036 -17.577 4.644 1.00 95.38 269 LEU A N 1
ATOM 2116 C CA . LEU A 1 269 ? 11.876 -16.180 5.044 1.00 95.38 269 LEU A CA 1
ATOM 2117 C C . LEU A 1 269 ? 12.487 -15.909 6.412 1.00 95.38 269 LEU A C 1
ATOM 2119 O O . LEU A 1 269 ? 13.229 -14.941 6.564 1.00 95.38 269 LEU A O 1
ATOM 2123 N N . ASN A 1 270 ? 12.219 -16.770 7.395 1.00 96.25 270 ASN A N 1
ATOM 2124 C CA . ASN A 1 270 ? 12.776 -16.622 8.734 1.00 96.25 270 ASN A CA 1
ATOM 2125 C C . ASN A 1 270 ? 14.307 -16.601 8.692 1.00 96.25 270 ASN A C 1
ATOM 2127 O O . ASN A 1 270 ? 14.927 -15.699 9.252 1.00 96.25 270 ASN A O 1
ATOM 2131 N N . ASN A 1 271 ? 14.915 -17.550 7.979 1.00 94.06 271 ASN A N 1
ATOM 2132 C CA . ASN A 1 271 ? 16.368 -17.658 7.899 1.00 94.06 271 ASN A CA 1
ATOM 2133 C C . ASN A 1 271 ? 17.009 -16.402 7.305 1.00 94.06 271 ASN A C 1
ATOM 2135 O O . ASN A 1 271 ? 17.977 -15.895 7.873 1.00 94.06 271 ASN A O 1
ATOM 2139 N N . ALA A 1 272 ? 16.477 -15.855 6.208 1.00 92.19 272 ALA A N 1
ATOM 2140 C CA . ALA A 1 272 ? 17.091 -14.655 5.645 1.00 92.19 272 ALA A CA 1
ATOM 2141 C C . ALA A 1 272 ? 16.687 -13.363 6.363 1.00 92.19 272 ALA A C 1
ATOM 2143 O O . ALA A 1 272 ? 17.501 -12.444 6.438 1.00 92.19 272 ALA A O 1
ATOM 2144 N N . PHE A 1 273 ? 15.507 -13.283 6.983 1.00 96.31 273 PHE A N 1
ATOM 2145 C CA . PHE A 1 273 ? 15.191 -12.153 7.859 1.00 96.31 273 PHE A CA 1
ATOM 2146 C C . PHE A 1 273 ? 16.098 -12.098 9.086 1.00 96.31 273 PHE A C 1
ATOM 2148 O O . PHE A 1 273 ? 16.473 -11.001 9.488 1.00 96.31 273 PHE A O 1
ATOM 2155 N N . LEU A 1 274 ? 16.539 -13.236 9.631 1.00 95.25 274 LEU A N 1
ATOM 2156 C CA . LEU A 1 274 ? 17.552 -13.251 10.693 1.00 95.25 274 LEU A CA 1
ATOM 2157 C C . LEU A 1 274 ? 18.893 -12.654 10.240 1.00 95.25 274 LEU A C 1
ATOM 2159 O O . LEU A 1 274 ? 19.561 -12.007 11.044 1.00 95.25 274 LEU A O 1
ATOM 2163 N N . ILE A 1 275 ? 19.264 -12.817 8.966 1.00 93.62 275 ILE A N 1
ATOM 2164 C CA . ILE A 1 275 ? 20.449 -12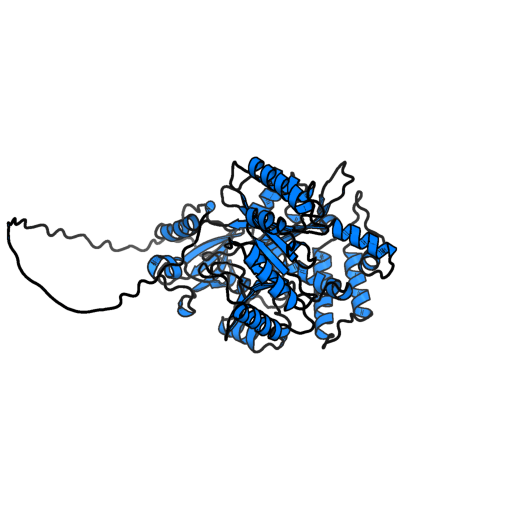.170 8.381 1.00 93.62 275 ILE A CA 1
ATOM 2165 C C . ILE A 1 275 ? 20.210 -10.661 8.259 1.00 93.62 275 ILE A C 1
ATOM 2167 O O . ILE A 1 275 ? 21.008 -9.866 8.745 1.00 93.62 275 ILE A O 1
ATOM 2171 N N . LEU A 1 276 ? 19.087 -10.251 7.664 1.00 95.88 276 LEU A N 1
ATOM 2172 C CA . LEU A 1 276 ? 18.777 -8.833 7.444 1.00 95.88 276 LEU A CA 1
ATOM 2173 C C . LEU A 1 276 ? 18.588 -8.048 8.748 1.00 95.88 276 LEU A C 1
ATOM 2175 O O . LEU A 1 276 ? 18.947 -6.876 8.813 1.00 95.88 276 LEU A O 1
ATOM 2179 N N . LYS A 1 277 ? 18.081 -8.688 9.806 1.00 95.44 277 LYS A N 1
ATOM 2180 C CA . LYS A 1 277 ? 17.892 -8.085 11.135 1.00 95.44 277 LYS A CA 1
ATOM 2181 C C . LYS A 1 277 ? 19.214 -7.698 11.814 1.00 95.44 277 LYS A C 1
ATOM 2183 O O . LYS A 1 277 ? 19.191 -6.950 12.787 1.00 95.44 277 LYS A O 1
ATOM 2188 N N . GLN A 1 278 ? 20.358 -8.166 11.304 1.00 95.00 278 GLN A N 1
ATOM 2189 C CA . GLN A 1 278 ? 21.681 -7.708 11.746 1.00 95.00 278 GLN A CA 1
ATOM 2190 C C . GLN A 1 278 ? 21.967 -6.258 11.320 1.00 95.00 278 GLN A C 1
ATOM 2192 O O . GLN A 1 278 ? 22.816 -5.604 11.923 1.00 95.00 278 GLN A O 1
ATOM 2197 N N . ILE A 1 279 ? 21.249 -5.733 10.319 1.00 95.69 279 ILE A N 1
ATOM 2198 C CA . ILE A 1 279 ? 21.344 -4.331 9.913 1.00 95.69 279 ILE A CA 1
ATOM 2199 C C . ILE A 1 279 ? 20.549 -3.473 10.901 1.00 95.69 279 ILE A C 1
ATOM 2201 O O . ILE A 1 279 ? 19.319 -3.526 10.977 1.00 95.69 279 ILE A O 1
ATOM 2205 N N . THR A 1 280 ? 21.271 -2.649 11.655 1.00 93.25 280 THR A N 1
ATOM 2206 C CA . THR A 1 280 ? 20.708 -1.758 12.670 1.00 93.25 280 THR A CA 1
ATOM 2207 C C . THR A 1 280 ? 19.639 -0.833 12.085 1.00 93.25 280 THR A C 1
ATOM 2209 O O . THR A 1 280 ? 19.877 -0.146 11.096 1.00 93.25 280 THR A O 1
ATOM 2212 N N . ASN A 1 281 ? 18.481 -0.759 12.748 1.00 90.19 281 ASN A N 1
ATOM 2213 C CA . ASN A 1 281 ? 17.324 0.066 12.365 1.00 90.19 281 ASN A CA 1
ATOM 2214 C C . ASN A 1 281 ? 16.693 -0.266 11.000 1.00 90.19 281 ASN A C 1
ATOM 2216 O O . ASN A 1 281 ? 15.831 0.490 10.544 1.00 90.19 281 ASN A O 1
ATOM 2220 N N . LEU A 1 282 ? 17.071 -1.374 10.355 1.00 95.56 282 LEU A N 1
ATOM 2221 C CA . LEU A 1 282 ? 16.417 -1.789 9.122 1.00 95.56 282 LEU A CA 1
ATOM 2222 C C . LEU A 1 282 ? 14.969 -2.184 9.417 1.00 95.56 282 LEU A C 1
ATOM 2224 O O . LEU A 1 282 ? 14.687 -2.984 10.309 1.00 95.56 282 LEU A O 1
ATOM 2228 N N . THR A 1 283 ? 14.052 -1.629 8.634 1.00 95.88 283 THR A N 1
ATOM 2229 C CA . THR A 1 283 ? 12.643 -2.020 8.642 1.00 95.88 283 THR A CA 1
ATOM 2230 C C . THR A 1 283 ? 12.243 -2.442 7.246 1.00 95.88 283 THR A C 1
ATOM 2232 O O . THR A 1 283 ? 12.684 -1.845 6.266 1.00 95.88 283 THR A O 1
ATOM 2235 N N . ILE A 1 284 ? 11.415 -3.476 7.151 1.00 97.12 284 ILE A N 1
ATOM 2236 C CA . ILE A 1 284 ? 11.027 -4.063 5.874 1.00 97.12 284 ILE A CA 1
ATOM 2237 C C . ILE A 1 284 ? 9.517 -3.995 5.662 1.00 97.12 284 ILE A C 1
ATOM 2239 O O . ILE A 1 284 ? 8.715 -4.048 6.605 1.00 97.12 284 ILE A O 1
ATOM 2243 N N . ILE A 1 285 ? 9.149 -3.919 4.389 1.00 98.19 285 ILE A N 1
ATOM 2244 C CA . ILE A 1 285 ? 7.791 -4.112 3.890 1.00 98.19 285 ILE A CA 1
ATOM 2245 C C . ILE A 1 285 ? 7.757 -5.500 3.252 1.00 98.19 285 ILE A C 1
ATOM 2247 O O . ILE A 1 285 ? 8.588 -5.813 2.403 1.00 98.19 285 ILE A O 1
ATOM 2251 N N . VAL A 1 286 ? 6.802 -6.335 3.642 1.00 97.94 286 VAL A N 1
ATOM 2252 C CA . VAL A 1 286 ? 6.628 -7.674 3.076 1.00 97.94 286 VAL A CA 1
ATOM 2253 C C . VAL A 1 286 ? 5.339 -7.698 2.273 1.00 97.94 286 VAL A C 1
ATOM 2255 O O . VAL A 1 286 ? 4.268 -7.461 2.820 1.00 97.94 286 VAL A O 1
ATOM 2258 N N . ARG A 1 287 ? 5.448 -7.980 0.975 1.00 97.56 287 ARG A N 1
ATOM 2259 C CA . ARG A 1 287 ? 4.328 -8.158 0.049 1.00 97.56 287 ARG A CA 1
ATOM 2260 C C . ARG A 1 287 ? 4.152 -9.645 -0.245 1.00 97.56 287 ARG A C 1
ATOM 2262 O O . ARG A 1 287 ? 5.062 -10.277 -0.775 1.00 97.56 287 ARG A O 1
ATOM 2269 N N . ILE A 1 288 ? 2.998 -10.199 0.096 1.00 97.38 288 ILE A N 1
ATOM 2270 C CA . ILE A 1 288 ? 2.620 -11.589 -0.148 1.00 97.38 288 ILE A CA 1
ATOM 2271 C C . ILE A 1 288 ? 1.601 -11.596 -1.281 1.00 97.38 288 ILE A C 1
ATOM 2273 O O . ILE A 1 288 ? 0.470 -11.144 -1.115 1.00 97.38 288 ILE A O 1
ATOM 2277 N N . VAL A 1 289 ? 2.002 -12.137 -2.421 1.00 96.00 289 VAL A N 1
ATOM 2278 C CA . VAL A 1 289 ? 1.123 -12.358 -3.564 1.00 96.00 289 VAL A CA 1
ATOM 2279 C C . VAL A 1 289 ? 0.598 -13.780 -3.504 1.00 96.00 289 VAL A C 1
ATOM 2281 O O . VAL A 1 289 ? 1.380 -14.734 -3.477 1.00 96.00 289 VAL A O 1
ATOM 2284 N N . VAL A 1 290 ? -0.722 -13.922 -3.503 1.00 96.12 290 VAL A N 1
ATOM 2285 C CA . VAL A 1 290 ? -1.412 -15.213 -3.517 1.00 96.12 290 VAL A CA 1
ATOM 2286 C C . VAL A 1 290 ? -2.248 -15.361 -4.782 1.00 96.12 290 VAL A C 1
ATOM 2288 O O . VAL A 1 290 ? -2.682 -14.386 -5.387 1.00 96.12 290 VAL A O 1
ATOM 2291 N N . SER A 1 291 ? -2.501 -16.604 -5.177 1.00 93.25 291 SER A N 1
ATOM 2292 C CA . SER A 1 291 ? -3.425 -16.933 -6.266 1.00 93.25 291 SER A CA 1
ATOM 2293 C C . SER A 1 291 ? -4.351 -18.061 -5.829 1.00 93.25 291 SER A C 1
ATOM 2295 O O . SER A 1 291 ? -4.034 -18.796 -4.892 1.00 93.25 291 SER A O 1
ATOM 2297 N N . ARG A 1 292 ? -5.517 -18.180 -6.474 1.00 91.38 292 ARG A N 1
ATOM 2298 C CA . ARG A 1 292 ? -6.474 -19.251 -6.170 1.00 91.38 292 ARG A CA 1
ATOM 2299 C C . ARG A 1 292 ? -6.003 -20.604 -6.731 1.00 91.38 292 ARG A C 1
ATOM 2301 O O . ARG A 1 292 ? -5.489 -20.632 -7.851 1.00 91.38 292 ARG A O 1
ATOM 2308 N N . PRO A 1 293 ? -6.254 -21.723 -6.021 1.00 92.94 293 PRO A N 1
ATOM 2309 C CA . PRO A 1 293 ? -6.814 -21.791 -4.666 1.00 92.94 293 PRO A CA 1
ATOM 2310 C C . PRO A 1 293 ? -5.845 -21.204 -3.632 1.00 92.94 293 PRO A C 1
ATOM 2312 O O . PRO A 1 293 ? -4.652 -21.498 -3.686 1.00 92.94 293 PRO A O 1
ATOM 2315 N N . PHE A 1 294 ? -6.359 -20.392 -2.700 1.00 95.19 294 PHE A N 1
ATOM 2316 C CA . PHE A 1 294 ? -5.496 -19.653 -1.782 1.00 95.19 294 PHE A CA 1
ATOM 2317 C C . PHE A 1 294 ? -4.649 -20.585 -0.891 1.00 95.19 294 PHE A C 1
ATOM 2319 O O . PHE A 1 294 ? -5.126 -21.651 -0.478 1.00 95.19 294 PHE A O 1
ATOM 2326 N N . PRO A 1 295 ? -3.387 -20.205 -0.616 1.00 97.31 295 PRO A N 1
ATOM 2327 C CA . PRO A 1 295 ? -2.534 -20.875 0.360 1.00 97.31 295 PRO A CA 1
ATOM 2328 C C . PRO A 1 295 ? -2.993 -20.578 1.792 1.00 97.31 295 PRO A C 1
ATOM 2330 O O . PRO A 1 295 ? -3.678 -19.585 2.029 1.00 97.31 295 PRO A O 1
ATOM 2333 N N . LYS A 1 296 ? -2.553 -21.393 2.757 1.00 98.00 296 LYS A N 1
ATOM 2334 C CA . LYS A 1 296 ? -2.716 -21.060 4.183 1.00 98.00 296 LYS A CA 1
ATOM 2335 C C . LYS A 1 296 ? -1.737 -19.967 4.609 1.00 98.00 296 LYS A C 1
ATOM 2337 O O . LYS A 1 296 ? -0.537 -20.049 4.354 1.00 98.00 296 LYS A O 1
ATOM 2342 N N . LEU A 1 297 ? -2.229 -18.949 5.295 1.00 98.06 297 LEU A N 1
ATOM 2343 C CA . LEU A 1 297 ? -1.454 -17.790 5.730 1.00 98.06 297 LEU A CA 1
ATOM 2344 C C . LEU A 1 297 ? -0.924 -17.924 7.163 1.00 98.06 297 LEU A C 1
ATOM 2346 O O . LEU A 1 297 ? -0.035 -17.165 7.546 1.00 98.06 297 LEU A O 1
ATOM 2350 N N . ASP A 1 298 ? -1.419 -18.887 7.943 1.00 96.06 298 ASP A N 1
ATOM 2351 C CA . ASP A 1 298 ? -1.148 -19.044 9.379 1.00 96.06 298 ASP A CA 1
ATOM 2352 C C . ASP A 1 298 ? 0.351 -18.991 9.727 1.00 96.06 298 ASP A C 1
ATOM 2354 O O . ASP A 1 298 ? 0.792 -18.203 10.568 1.00 96.06 298 ASP A O 1
ATOM 2358 N N . SER A 1 299 ? 1.159 -19.794 9.038 1.00 96.00 299 SER A N 1
ATOM 2359 C CA . SER A 1 299 ? 2.585 -19.963 9.319 1.00 96.00 299 SER A CA 1
ATOM 2360 C C . SER A 1 299 ? 3.375 -18.689 9.005 1.00 96.00 299 SER A C 1
ATOM 2362 O O . SER A 1 299 ? 4.242 -18.283 9.781 1.00 96.00 299 SER A O 1
ATOM 2364 N N . ILE A 1 300 ? 3.042 -18.020 7.898 1.00 97.25 300 ILE A N 1
ATOM 2365 C CA . ILE A 1 300 ? 3.725 -16.798 7.459 1.00 97.25 300 ILE A CA 1
ATOM 2366 C C . ILE A 1 300 ? 3.272 -15.596 8.287 1.00 97.25 300 ILE A C 1
ATOM 2368 O O . ILE A 1 300 ? 4.112 -14.824 8.742 1.00 97.25 300 ILE A O 1
ATOM 2372 N N . LEU A 1 301 ? 1.976 -15.450 8.566 1.00 96.31 301 LEU A N 1
ATOM 2373 C CA . LEU A 1 301 ? 1.481 -14.372 9.423 1.00 96.31 301 LEU A CA 1
ATOM 2374 C C . LEU A 1 301 ? 2.010 -14.493 10.851 1.00 96.31 301 LEU A C 1
ATOM 2376 O O . LEU A 1 301 ? 2.327 -13.479 11.467 1.00 96.31 301 LEU A O 1
ATOM 2380 N N . ASN A 1 302 ? 2.162 -15.705 11.386 1.00 93.81 302 ASN A N 1
ATOM 2381 C CA . ASN A 1 302 ? 2.777 -15.887 12.701 1.00 93.81 302 ASN A CA 1
ATOM 2382 C C . ASN A 1 302 ? 4.255 -15.476 12.703 1.00 93.81 302 ASN A C 1
ATOM 2384 O O . ASN A 1 302 ? 4.685 -14.777 13.621 1.00 93.81 302 ASN A O 1
ATOM 2388 N N . LEU A 1 303 ? 5.014 -15.832 11.662 1.00 94.81 303 LEU A N 1
ATOM 2389 C CA . LEU A 1 303 ? 6.402 -15.393 11.496 1.00 94.81 303 LEU A CA 1
ATOM 2390 C C . LEU A 1 303 ? 6.527 -13.863 11.403 1.00 94.81 303 LEU A C 1
ATOM 2392 O O . LEU A 1 303 ? 7.386 -13.260 12.049 1.00 94.81 303 LEU A O 1
ATOM 2396 N N . LEU A 1 304 ? 5.691 -13.227 10.585 1.00 95.31 304 LEU A N 1
ATOM 2397 C CA . LEU A 1 304 ? 5.792 -11.790 10.332 1.00 95.31 304 LEU A CA 1
ATOM 2398 C C . LEU A 1 304 ? 5.327 -10.950 11.527 1.00 95.31 304 LEU A C 1
ATOM 2400 O O . LEU A 1 304 ? 5.890 -9.884 11.776 1.00 95.31 304 LEU A O 1
ATOM 2404 N N . ARG A 1 305 ? 4.326 -11.421 12.281 1.00 92.69 305 ARG A N 1
ATOM 2405 C CA . ARG A 1 305 ? 3.763 -10.676 13.417 1.00 92.69 305 ARG A CA 1
ATOM 2406 C C . ARG A 1 305 ? 4.587 -10.795 14.697 1.00 92.69 305 ARG A C 1
ATOM 2408 O O . ARG A 1 305 ? 4.717 -9.794 15.398 1.00 92.69 305 ARG A O 1
ATOM 2415 N N . PHE A 1 306 ? 5.149 -11.973 15.009 1.00 89.50 306 PHE A N 1
ATOM 2416 C CA . PHE A 1 306 ? 5.798 -12.189 16.316 1.00 89.50 306 PHE A CA 1
ATOM 2417 C C . PHE A 1 306 ? 7.332 -12.202 16.253 1.00 89.50 306 PHE A C 1
ATOM 2419 O O . PHE A 1 306 ? 7.925 -11.230 16.727 1.00 89.50 306 PHE A O 1
ATOM 2426 N N . PRO A 1 307 ? 8.020 -13.189 15.638 1.00 91.56 307 PRO A N 1
ATOM 2427 C CA . PRO A 1 307 ? 9.490 -13.162 15.555 1.00 91.56 307 PRO A CA 1
ATOM 2428 C C . PRO A 1 307 ? 10.065 -11.909 14.872 1.00 91.56 307 PRO A C 1
ATOM 2430 O O . PRO A 1 307 ? 11.173 -11.458 15.193 1.00 91.56 307 PRO A O 1
ATOM 2433 N N . MET A 1 308 ? 9.311 -11.350 13.920 1.00 92.94 308 MET A N 1
ATOM 2434 C CA . MET A 1 308 ? 9.715 -10.201 13.103 1.00 92.94 308 MET A CA 1
ATOM 2435 C C . MET A 1 308 ? 9.099 -8.875 13.559 1.00 92.94 308 MET A C 1
ATOM 2437 O O . MET A 1 308 ? 9.150 -7.890 12.819 1.00 92.94 308 MET A O 1
ATOM 2441 N N . LYS A 1 309 ? 8.566 -8.813 14.785 1.00 88.81 309 LYS A N 1
ATOM 2442 C CA . LYS A 1 309 ? 8.095 -7.566 15.397 1.00 88.81 309 LYS A CA 1
ATOM 2443 C C . LYS A 1 309 ? 9.176 -6.480 15.327 1.00 88.81 309 LYS A C 1
ATOM 2445 O O . LYS A 1 309 ? 10.361 -6.739 15.542 1.00 88.81 309 LYS A O 1
ATOM 2450 N N . GLY A 1 310 ? 8.758 -5.261 14.993 1.00 88.62 310 GLY A N 1
ATOM 2451 C CA . GLY A 1 310 ? 9.618 -4.082 14.875 1.00 88.62 310 GLY A CA 1
ATOM 2452 C C . GLY A 1 310 ? 10.474 -4.038 13.603 1.00 88.62 310 GLY A C 1
ATOM 2453 O O . GLY A 1 310 ? 10.746 -2.956 13.084 1.00 88.62 310 GLY A O 1
ATOM 2454 N N . PHE A 1 311 ? 10.835 -5.207 13.071 1.00 94.00 311 PHE A N 1
ATOM 2455 C CA . PHE A 1 311 ? 11.560 -5.378 11.815 1.00 94.00 311 PHE A CA 1
ATOM 2456 C C . PHE A 1 311 ? 10.614 -5.338 10.604 1.00 94.00 311 PHE A C 1
ATOM 2458 O O . PHE A 1 311 ? 10.806 -4.536 9.695 1.00 94.00 311 PHE A O 1
ATOM 2465 N N . CYS A 1 312 ? 9.546 -6.141 10.600 1.00 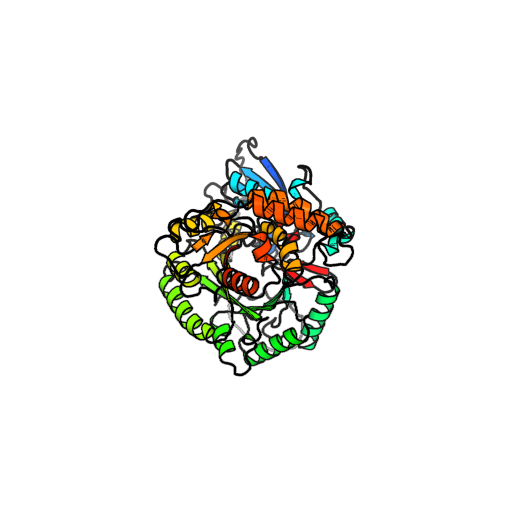95.56 312 CYS A N 1
ATOM 2466 C CA . CYS A 1 312 ? 8.504 -6.102 9.573 1.00 95.56 312 CYS A CA 1
ATOM 2467 C C . CYS A 1 312 ? 7.410 -5.105 9.977 1.00 95.56 312 CYS A C 1
ATOM 2469 O O . CYS A 1 312 ? 6.658 -5.349 10.922 1.00 95.56 312 CYS A O 1
ATOM 2471 N N . ARG A 1 313 ? 7.316 -3.973 9.272 1.00 94.50 313 ARG A N 1
ATOM 2472 C CA . ARG A 1 313 ? 6.369 -2.888 9.605 1.00 94.50 313 ARG A CA 1
ATOM 2473 C C . ARG A 1 313 ? 5.065 -2.962 8.840 1.00 94.50 313 ARG A C 1
ATOM 2475 O O . ARG A 1 313 ? 4.020 -2.616 9.382 1.00 94.50 313 ARG A O 1
ATOM 2482 N N . PHE A 1 314 ? 5.140 -3.413 7.598 1.00 97.44 314 PHE A N 1
ATOM 2483 C CA . PHE A 1 314 ? 3.996 -3.548 6.715 1.00 97.44 314 PHE A CA 1
ATOM 2484 C C . PHE A 1 314 ? 3.967 -4.971 6.181 1.00 97.44 314 PHE A C 1
ATOM 2486 O O . PHE A 1 314 ? 4.942 -5.431 5.585 1.00 97.44 314 PHE A O 1
ATOM 2493 N N . ILE A 1 315 ? 2.842 -5.639 6.388 1.00 98.19 315 ILE A N 1
ATOM 2494 C CA . ILE A 1 315 ? 2.484 -6.897 5.750 1.00 98.19 315 ILE A CA 1
ATOM 2495 C C . ILE A 1 315 ? 1.390 -6.541 4.753 1.00 98.19 315 ILE A C 1
ATOM 2497 O O . ILE A 1 315 ? 0.299 -6.144 5.149 1.00 98.19 315 ILE A O 1
ATOM 2501 N N . ILE A 1 316 ? 1.686 -6.632 3.467 1.00 98.25 316 ILE A N 1
ATOM 2502 C CA . ILE A 1 316 ? 0.739 -6.362 2.391 1.00 98.25 316 ILE A CA 1
ATOM 2503 C C . ILE A 1 316 ? 0.418 -7.701 1.744 1.00 98.25 316 ILE A C 1
ATOM 2505 O O . ILE A 1 316 ? 1.332 -8.412 1.346 1.00 98.25 316 ILE A O 1
ATOM 2509 N N . ILE A 1 317 ? -0.853 -8.057 1.642 1.00 98.25 317 ILE A N 1
ATOM 2510 C CA . ILE A 1 317 ? -1.308 -9.278 0.983 1.00 98.25 317 ILE A CA 1
ATOM 2511 C C . ILE A 1 317 ? -2.170 -8.876 -0.200 1.00 98.25 317 ILE A C 1
ATOM 2513 O O . ILE A 1 317 ? -3.056 -8.034 -0.067 1.00 98.25 317 ILE A O 1
ATOM 2517 N N . GLU A 1 318 ? -1.908 -9.466 -1.354 1.00 96.06 318 GLU A N 1
ATOM 2518 C CA . GLU A 1 318 ? -2.662 -9.208 -2.573 1.00 96.06 318 GLU A CA 1
ATOM 2519 C C . GLU A 1 318 ? -3.001 -10.513 -3.281 1.00 96.06 318 GLU A C 1
ATOM 2521 O O . GLU A 1 318 ? -2.190 -11.439 -3.349 1.00 96.06 318 GLU A O 1
ATOM 2526 N N . ALA A 1 319 ? -4.228 -10.589 -3.790 1.00 94.19 319 ALA A N 1
ATOM 2527 C CA . ALA A 1 319 ? -4.661 -11.673 -4.651 1.00 94.19 319 ALA A CA 1
ATOM 2528 C C . ALA A 1 319 ? -4.433 -11.260 -6.107 1.00 94.19 319 ALA A C 1
ATOM 2530 O O . ALA A 1 319 ? -4.973 -10.250 -6.556 1.00 94.19 319 ALA A O 1
ATOM 2531 N N . GLU A 1 320 ? -3.659 -12.048 -6.848 1.00 91.81 320 GLU A N 1
ATOM 2532 C CA . GLU A 1 320 ? -3.431 -11.833 -8.276 1.00 91.81 320 GLU A CA 1
ATOM 2533 C C . GLU A 1 320 ? -4.010 -12.984 -9.099 1.00 91.81 320 GLU A C 1
ATOM 2535 O O . GLU A 1 320 ? -3.896 -14.168 -8.756 1.00 91.81 320 GLU A O 1
ATOM 2540 N N . ARG A 1 321 ? -4.610 -12.625 -10.237 1.00 90.19 321 ARG A N 1
ATOM 2541 C CA . ARG A 1 321 ? -4.986 -13.580 -11.276 1.00 90.19 321 ARG A CA 1
ATOM 2542 C C . ARG A 1 321 ? -3.807 -13.750 -12.220 1.00 90.19 321 ARG A C 1
ATOM 2544 O O . ARG A 1 321 ? -3.236 -12.786 -12.721 1.00 90.19 321 ARG A O 1
ATOM 2551 N N . THR A 1 322 ? -3.445 -14.995 -12.491 1.00 87.25 322 THR A N 1
ATOM 2552 C CA . THR A 1 322 ? -2.418 -15.303 -13.487 1.00 87.25 322 THR A CA 1
ATOM 2553 C C . THR A 1 322 ? -2.875 -14.849 -14.879 1.00 87.25 322 THR A C 1
ATOM 2555 O O . THR A 1 322 ? -4.076 -14.884 -15.166 1.00 87.25 322 THR A O 1
ATOM 2558 N N . PRO A 1 323 ? -1.951 -14.527 -15.804 1.00 84.62 323 PRO A N 1
ATOM 2559 C CA . PRO A 1 323 ? -2.314 -14.218 -17.188 1.00 84.62 323 PRO A CA 1
ATOM 2560 C C . PRO A 1 323 ? -3.195 -15.302 -17.822 1.00 84.62 323 PRO A C 1
ATOM 2562 O O . PRO A 1 323 ? -4.155 -15.002 -18.520 1.00 84.62 323 PRO A O 1
ATOM 2565 N N . ASN A 1 324 ? -2.941 -16.576 -17.509 1.00 85.62 324 ASN A N 1
ATOM 2566 C CA . ASN A 1 324 ? -3.766 -17.686 -17.983 1.00 85.62 324 ASN A CA 1
ATOM 2567 C C . ASN A 1 324 ? -5.203 -17.644 -17.444 1.00 85.62 324 ASN A C 1
ATOM 2569 O O . ASN A 1 324 ? -6.121 -17.999 -18.179 1.00 85.62 324 ASN A O 1
ATOM 2573 N N . GLN A 1 325 ? -5.413 -17.238 -16.189 1.00 87.31 325 GLN A N 1
ATOM 2574 C CA . GLN A 1 325 ? -6.756 -17.066 -15.625 1.00 87.31 325 GLN A CA 1
ATOM 2575 C C . GLN A 1 325 ? -7.487 -15.914 -16.315 1.00 87.31 325 GLN A C 1
ATOM 2577 O O . GLN A 1 325 ? -8.593 -16.119 -16.805 1.00 87.31 325 GLN A O 1
ATOM 2582 N N . ILE A 1 326 ? -6.833 -14.759 -16.450 1.00 86.38 326 ILE A N 1
ATOM 2583 C CA . ILE A 1 326 ? -7.382 -13.594 -17.158 1.00 86.38 326 ILE A CA 1
ATOM 2584 C C . ILE A 1 326 ? -7.779 -13.994 -18.589 1.00 86.38 326 ILE A C 1
ATOM 2586 O O . ILE A 1 326 ? -8.926 -13.837 -18.994 1.00 86.38 326 ILE A O 1
ATOM 2590 N N . MET A 1 327 ? -6.877 -14.628 -19.342 1.00 83.56 327 MET A N 1
ATOM 2591 C CA . MET A 1 327 ? -7.157 -15.040 -20.722 1.00 83.56 327 MET A CA 1
ATOM 2592 C C . MET A 1 327 ? -8.260 -16.104 -20.823 1.00 83.56 327 MET A C 1
ATOM 2594 O O . MET A 1 327 ? -9.040 -16.088 -21.773 1.00 83.56 327 MET A O 1
ATOM 2598 N N . LYS A 1 328 ? -8.346 -17.046 -19.873 1.00 86.06 328 LYS A N 1
ATOM 2599 C CA . LYS A 1 328 ? -9.414 -18.062 -19.853 1.00 86.06 328 LYS A CA 1
ATOM 2600 C C . LYS A 1 328 ? -10.784 -17.452 -19.580 1.00 86.06 328 LYS A C 1
ATOM 2602 O O . LYS A 1 328 ? -11.748 -17.909 -20.190 1.00 86.06 328 LYS A O 1
ATOM 2607 N N . GLN A 1 329 ? -10.858 -16.446 -18.709 1.00 84.62 329 GLN A N 1
ATOM 2608 C CA . GLN A 1 329 ? -12.095 -15.723 -18.426 1.00 84.62 329 GLN A CA 1
ATOM 2609 C C . GLN A 1 329 ? -12.671 -15.129 -19.715 1.00 84.62 329 GLN A C 1
ATOM 2611 O O . GLN A 1 329 ? -13.826 -15.372 -20.048 1.00 84.62 329 GLN A O 1
ATOM 2616 N N . PHE A 1 330 ? -11.837 -14.431 -20.487 1.00 79.69 330 PHE A N 1
ATOM 2617 C CA . PHE A 1 330 ? -12.295 -13.697 -21.666 1.00 79.69 330 PHE A CA 1
ATOM 2618 C C . PHE A 1 330 ? -12.465 -14.560 -22.923 1.00 79.69 330 PHE A C 1
ATOM 2620 O O . PHE A 1 330 ? -13.272 -14.227 -23.784 1.00 79.69 330 PHE A O 1
ATOM 2627 N N . LYS A 1 331 ? -11.796 -15.718 -23.019 1.00 77.69 331 LYS A N 1
ATOM 2628 C CA . LYS A 1 331 ? -12.030 -16.683 -24.113 1.00 77.69 331 LYS A CA 1
ATOM 2629 C C . LYS A 1 331 ? -13.371 -17.422 -24.011 1.00 77.69 331 LYS A C 1
ATOM 2631 O O . LYS A 1 331 ? -13.864 -17.908 -25.023 1.00 77.69 331 LYS A O 1
ATOM 2636 N N . LYS A 1 332 ? -13.943 -17.554 -22.807 1.00 62.41 332 LYS A N 1
ATOM 2637 C CA . LYS A 1 332 ? -15.178 -18.324 -22.563 1.00 62.41 332 LYS A CA 1
ATOM 2638 C C . LYS A 1 332 ? -16.473 -17.532 -22.789 1.00 62.41 332 LYS A C 1
ATOM 2640 O O . LYS A 1 332 ? -17.523 -18.158 -22.889 1.00 62.41 332 LYS A O 1
ATOM 2645 N N . CYS A 1 333 ? -16.418 -16.205 -22.940 1.00 53.88 333 CYS A N 1
ATOM 2646 C CA . CYS A 1 333 ? -17.601 -15.346 -23.110 1.00 53.88 333 CYS A CA 1
ATOM 2647 C C . CYS A 1 333 ? -18.417 -15.592 -24.400 1.00 53.88 333 CYS A C 1
ATOM 2649 O O . CYS A 1 333 ? -19.450 -14.960 -24.587 1.00 53.88 333 CYS A O 1
ATOM 2651 N N . ALA A 1 334 ? -18.009 -16.525 -25.269 1.00 52.00 334 ALA A N 1
ATOM 2652 C CA . ALA A 1 334 ? -18.825 -17.001 -26.390 1.00 52.00 334 ALA A CA 1
ATOM 2653 C C . ALA A 1 334 ? -19.913 -18.025 -25.982 1.00 52.00 334 ALA A C 1
ATOM 2655 O O . ALA A 1 334 ? -20.684 -18.465 -26.834 1.00 52.00 334 ALA A O 1
ATOM 2656 N N . VAL A 1 335 ? -19.982 -18.430 -24.706 1.00 49.16 335 VAL A N 1
ATOM 2657 C CA . VAL A 1 335 ? -20.960 -19.404 -24.187 1.00 49.16 335 VAL A CA 1
ATOM 2658 C C . VAL A 1 335 ? -21.797 -18.755 -23.070 1.00 49.16 335 VAL A C 1
ATOM 2660 O O . VAL A 1 335 ? -21.224 -18.040 -22.246 1.00 49.16 335 VAL A O 1
ATOM 2663 N N . PRO A 1 336 ? -23.129 -18.973 -23.005 1.00 48.97 336 PRO A N 1
ATOM 2664 C CA . PRO A 1 336 ? -23.988 -18.371 -21.982 1.00 48.97 336 PRO A CA 1
ATOM 2665 C C . PRO A 1 336 ? -23.506 -18.661 -20.549 1.00 48.97 336 PRO A C 1
ATOM 2667 O O . PRO A 1 336 ? -23.260 -19.811 -20.182 1.00 48.97 336 PRO A O 1
ATOM 2670 N N . PHE A 1 337 ? -23.385 -17.594 -19.756 1.00 51.84 337 PHE A N 1
ATOM 2671 C CA . PHE A 1 337 ? -22.854 -17.515 -18.386 1.00 51.84 337 PHE A CA 1
ATOM 2672 C C . PHE A 1 337 ? -23.696 -18.283 -17.339 1.00 51.84 337 PHE A C 1
ATOM 2674 O O . PHE A 1 337 ? -24.340 -17.676 -16.488 1.00 51.84 337 PHE A O 1
ATOM 2681 N N . ASN A 1 338 ? -23.689 -19.619 -17.359 1.00 47.53 338 ASN A N 1
ATOM 2682 C CA . ASN A 1 338 ? -24.385 -20.416 -16.331 1.00 47.53 338 ASN A CA 1
ATOM 2683 C C . ASN A 1 338 ? -23.475 -21.030 -15.250 1.00 47.53 338 ASN A C 1
ATOM 2685 O O . ASN A 1 338 ? -23.992 -21.502 -14.244 1.00 47.53 338 ASN A O 1
ATOM 2689 N N . GLU A 1 339 ? -22.146 -20.956 -15.374 1.00 55.78 339 GLU A N 1
ATOM 2690 C CA . GLU A 1 339 ? -21.216 -21.369 -14.310 1.00 55.78 339 GLU A CA 1
ATOM 2691 C C . GLU A 1 339 ? -20.131 -20.302 -14.118 1.00 55.78 339 GLU A C 1
ATOM 2693 O O . GLU A 1 339 ? -19.168 -20.212 -14.884 1.00 55.78 339 GLU A O 1
ATOM 2698 N N . VAL A 1 340 ? -20.305 -19.448 -13.105 1.00 61.44 340 VAL A N 1
ATOM 2699 C CA . VAL A 1 340 ? -19.282 -18.473 -12.705 1.00 61.44 340 VAL A CA 1
ATOM 2700 C C . VAL A 1 340 ? -18.166 -19.243 -12.006 1.00 61.44 340 VAL A C 1
ATOM 2702 O O . VAL A 1 340 ? -18.299 -19.647 -10.856 1.00 61.44 340 VAL A O 1
ATOM 2705 N N . ASP A 1 341 ? -17.069 -19.473 -12.720 1.00 71.25 341 ASP A N 1
ATOM 2706 C CA . ASP A 1 341 ? -15.845 -20.030 -12.150 1.00 71.25 341 ASP A CA 1
ATOM 2707 C C . ASP A 1 341 ? -15.261 -19.015 -11.151 1.00 71.25 341 ASP A C 1
ATOM 2709 O O . ASP A 1 341 ? -14.705 -17.981 -11.536 1.00 71.25 341 ASP A O 1
ATOM 2713 N N . GLU A 1 342 ? -15.415 -19.305 -9.854 1.00 73.56 342 GLU A N 1
ATOM 2714 C CA . GLU A 1 342 ? -14.972 -18.454 -8.740 1.00 73.56 342 GLU A CA 1
ATOM 2715 C C . GLU A 1 342 ? -13.479 -18.107 -8.810 1.00 73.56 342 GLU A C 1
ATOM 2717 O O . GLU A 1 342 ? -13.038 -17.106 -8.239 1.00 73.56 342 GLU A O 1
ATOM 2722 N N . SER A 1 343 ? -12.680 -18.879 -9.559 1.00 74.94 343 SER A N 1
ATOM 2723 C CA . SER A 1 343 ? -11.261 -18.585 -9.751 1.00 74.94 343 SER A CA 1
ATOM 2724 C C . SER A 1 343 ? -10.999 -17.248 -10.459 1.00 74.94 343 SER A C 1
ATOM 2726 O O . SER A 1 343 ? -9.890 -16.715 -10.344 1.00 74.94 343 SER A O 1
ATOM 2728 N N . PHE A 1 344 ? -12.005 -16.676 -11.134 1.00 81.38 344 PHE A N 1
ATOM 2729 C CA . PHE A 1 344 ? -11.917 -15.379 -11.809 1.00 81.38 344 PHE A CA 1
ATOM 2730 C C . PHE A 1 344 ? -12.370 -14.188 -10.960 1.00 81.38 344 PHE A C 1
ATOM 2732 O O . PHE A 1 344 ? -12.168 -13.053 -11.399 1.00 81.38 344 PHE A O 1
ATOM 2739 N N . ASN A 1 345 ? -12.939 -14.403 -9.771 1.00 83.31 345 ASN A N 1
ATOM 2740 C CA . ASN A 1 345 ? -13.370 -13.310 -8.898 1.00 83.31 345 ASN A CA 1
ATOM 2741 C C . ASN A 1 345 ? -12.168 -12.474 -8.436 1.00 83.31 345 ASN A C 1
ATOM 2743 O O . ASN A 1 345 ? -11.072 -12.996 -8.222 1.00 83.31 345 ASN A O 1
ATOM 2747 N N . VAL A 1 346 ? -12.368 -11.175 -8.225 1.00 87.69 346 VAL A N 1
ATOM 2748 C CA . VAL A 1 346 ? -11.350 -10.290 -7.618 1.00 87.69 346 VAL A CA 1
ATOM 2749 C C . VAL A 1 346 ? -11.799 -9.737 -6.270 1.00 87.69 346 VAL A C 1
ATOM 2751 O O . VAL A 1 346 ? -11.362 -8.676 -5.845 1.00 87.69 346 VAL A O 1
ATOM 2754 N N . ASP A 1 347 ? -12.681 -10.472 -5.599 1.00 94.25 347 ASP A N 1
ATOM 2755 C CA . ASP A 1 347 ? -13.258 -10.059 -4.330 1.00 94.25 347 ASP A CA 1
ATOM 2756 C C . ASP A 1 347 ? -12.210 -10.039 -3.196 1.00 94.25 347 ASP A C 1
ATOM 2758 O O . ASP A 1 347 ? -11.705 -11.102 -2.810 1.00 94.25 347 ASP A O 1
ATOM 2762 N N . PRO A 1 348 ? -11.885 -8.864 -2.622 1.00 95.75 348 PRO A N 1
ATOM 2763 C CA . PRO A 1 348 ? -10.965 -8.765 -1.492 1.00 95.75 348 PRO A CA 1
ATOM 2764 C C . PRO A 1 348 ? -11.530 -9.386 -0.204 1.00 95.75 348 PRO A C 1
ATOM 2766 O O . PRO A 1 348 ? -10.758 -9.725 0.697 1.00 95.75 348 PRO A O 1
ATOM 2769 N N . LEU A 1 349 ? -12.853 -9.563 -0.100 1.00 96.38 349 LEU A N 1
ATOM 2770 C CA . LEU A 1 349 ? -13.515 -10.118 1.081 1.00 96.38 349 LEU A CA 1
ATOM 2771 C C . LEU A 1 349 ? -13.109 -11.568 1.348 1.00 96.38 349 LEU A C 1
ATOM 2773 O O . LEU A 1 349 ? -12.991 -11.969 2.504 1.00 96.38 349 LEU A O 1
ATOM 2777 N N . GLU A 1 350 ? -12.862 -12.348 0.295 1.00 95.69 350 GLU A N 1
ATOM 2778 C CA . GLU A 1 350 ? -12.382 -13.727 0.424 1.00 95.69 350 GLU A CA 1
ATOM 2779 C C . GLU A 1 350 ? -11.027 -13.774 1.144 1.00 95.69 350 GLU A C 1
ATOM 2781 O O . GLU A 1 350 ? -10.821 -14.595 2.037 1.00 95.69 350 GLU A O 1
ATOM 2786 N N . LEU A 1 351 ? -10.119 -12.853 0.803 1.00 96.88 351 LEU A N 1
ATOM 2787 C CA . LEU A 1 351 ? -8.799 -12.775 1.422 1.00 96.88 351 LEU A CA 1
ATOM 2788 C C . LEU A 1 351 ? -8.876 -12.266 2.870 1.00 96.88 351 LEU A C 1
ATOM 2790 O O . LEU A 1 351 ? -8.151 -12.759 3.730 1.00 96.88 351 LEU A O 1
ATOM 2794 N N . LEU A 1 352 ? -9.785 -11.332 3.166 1.00 98.25 352 LEU A N 1
ATOM 2795 C CA . LEU A 1 352 ? -10.049 -10.879 4.538 1.00 98.25 352 LEU A CA 1
ATOM 2796 C C . LEU A 1 352 ? -10.591 -12.013 5.422 1.00 98.25 352 LEU A C 1
ATOM 2798 O O . LEU A 1 352 ? -10.102 -12.205 6.535 1.00 98.25 352 LEU A O 1
ATOM 2802 N N . LYS A 1 353 ? -11.547 -12.802 4.914 1.00 98.00 353 LYS A N 1
ATOM 2803 C CA . LYS A 1 353 ? -12.085 -13.985 5.609 1.00 98.00 353 LYS A CA 1
ATOM 2804 C C . LYS A 1 353 ? -11.009 -15.048 5.839 1.00 98.00 353 LYS A C 1
ATOM 2806 O O . LYS A 1 353 ? -10.942 -15.608 6.929 1.00 98.00 353 LYS A O 1
ATOM 2811 N N . LEU A 1 354 ? -10.137 -15.275 4.854 1.00 97.81 354 LEU A N 1
ATOM 2812 C CA . LEU A 1 354 ? -9.000 -16.187 4.993 1.00 97.81 354 LEU A CA 1
ATOM 2813 C C . LEU A 1 354 ? -8.040 -15.738 6.103 1.00 97.81 354 LEU A C 1
ATOM 2815 O O . LEU A 1 354 ? -7.614 -16.556 6.912 1.00 97.81 354 LEU A O 1
ATOM 2819 N N . ILE A 1 355 ? -7.725 -14.439 6.185 1.00 98.12 355 ILE A N 1
ATOM 2820 C CA . ILE A 1 355 ? -6.901 -13.894 7.275 1.00 98.12 355 ILE A CA 1
ATOM 2821 C C . ILE A 1 355 ? -7.576 -14.124 8.632 1.00 98.12 355 ILE A C 1
ATOM 2823 O O . ILE A 1 355 ? -6.901 -14.502 9.592 1.00 98.12 355 ILE A O 1
ATOM 2827 N N . GLU A 1 356 ? -8.887 -13.910 8.740 1.00 97.94 356 GLU A N 1
ATOM 2828 C CA . GLU A 1 356 ? -9.620 -14.169 9.981 1.00 97.94 356 GLU A CA 1
ATOM 2829 C C . GLU A 1 356 ? -9.556 -15.646 10.389 1.00 97.94 356 GLU A C 1
ATOM 2831 O O . GLU A 1 356 ? -9.234 -15.951 11.541 1.00 97.94 356 GLU A O 1
ATOM 2836 N N . GLU A 1 357 ? -9.768 -16.563 9.444 1.00 97.69 357 GLU A N 1
ATOM 2837 C CA . GLU A 1 357 ? -9.659 -18.006 9.673 1.00 97.69 357 GLU A CA 1
ATOM 2838 C C . GLU A 1 357 ? -8.241 -18.409 10.112 1.00 97.69 357 GLU A C 1
ATOM 2840 O O . GLU A 1 357 ? -8.061 -19.022 11.171 1.00 97.69 357 GLU A O 1
ATOM 2845 N N . ASP A 1 358 ? -7.215 -18.007 9.358 1.00 96.69 358 ASP A N 1
ATOM 2846 C CA . ASP A 1 358 ? -5.821 -18.401 9.596 1.00 96.69 358 ASP A CA 1
ATOM 2847 C C . ASP A 1 358 ? -5.205 -17.732 10.833 1.00 96.69 358 ASP A C 1
ATOM 2849 O O . ASP A 1 358 ? -4.269 -18.261 11.443 1.00 96.69 358 ASP A O 1
ATOM 2853 N N . THR A 1 359 ? -5.752 -16.592 11.260 1.00 95.25 359 THR A N 1
ATOM 2854 C CA . THR A 1 359 ? -5.415 -15.971 12.549 1.00 95.25 359 THR A CA 1
ATOM 2855 C C . THR A 1 359 ? -6.309 -16.454 13.692 1.00 95.25 359 THR A C 1
ATOM 2857 O O . THR A 1 359 ? -6.151 -15.983 14.821 1.00 95.25 359 THR A O 1
ATOM 2860 N N . LYS A 1 360 ? -7.212 -17.414 13.440 1.00 94.56 360 LYS A N 1
ATOM 2861 C CA . LYS A 1 360 ? -8.151 -17.992 14.417 1.00 94.56 360 LYS A CA 1
ATOM 2862 C C . LYS A 1 360 ? -8.995 -16.923 15.118 1.00 94.56 360 LYS A C 1
ATOM 2864 O O . LYS A 1 360 ? -9.179 -16.964 16.334 1.00 94.56 360 LYS A O 1
ATOM 2869 N N . GLY A 1 361 ? -9.443 -15.922 14.364 1.00 93.50 361 GLY A N 1
ATOM 2870 C CA . GLY A 1 361 ? -10.247 -14.804 14.861 1.00 93.50 361 GLY A CA 1
ATOM 2871 C C . GLY A 1 361 ? -9.477 -13.761 15.677 1.00 93.50 361 GLY A C 1
ATOM 2872 O O . GLY A 1 361 ? -10.096 -12.845 16.223 1.00 93.50 361 GLY A O 1
ATOM 2873 N N . GLN A 1 362 ? -8.142 -13.858 15.783 1.00 91.56 362 GLN A N 1
ATOM 2874 C CA . GLN A 1 362 ? -7.341 -12.812 16.436 1.00 91.56 362 GLN A CA 1
ATOM 2875 C C . GLN A 1 362 ? -7.456 -11.482 15.699 1.00 91.56 362 GLN A C 1
ATOM 2877 O O . GLN A 1 362 ? -7.515 -10.444 16.355 1.00 91.56 362 GLN A O 1
ATOM 2882 N N . ILE A 1 363 ? -7.511 -11.517 14.368 1.00 95.62 363 ILE A N 1
ATOM 2883 C CA . ILE A 1 363 ? -7.789 -10.370 13.506 1.00 95.62 363 ILE A CA 1
ATOM 2884 C C . ILE A 1 363 ? -9.074 -10.708 12.758 1.00 95.62 363 ILE A C 1
ATOM 2886 O O . ILE A 1 363 ? -9.115 -11.707 12.050 1.00 95.62 363 ILE A O 1
ATOM 2890 N N . LYS A 1 364 ? -10.125 -9.918 12.948 1.00 97.12 364 LYS A N 1
ATOM 2891 C CA . LYS A 1 364 ? -11.435 -10.146 12.334 1.00 97.12 364 LYS A CA 1
ATOM 2892 C C . LYS A 1 364 ? -11.609 -9.270 11.106 1.00 97.12 364 LYS A C 1
ATOM 2894 O O . LYS A 1 364 ? -10.956 -8.234 10.989 1.00 97.12 364 LYS A O 1
ATOM 2899 N N . LEU A 1 365 ? -12.547 -9.632 10.238 1.00 97.06 365 LEU A N 1
ATOM 2900 C CA . LEU A 1 365 ? -12.962 -8.803 9.106 1.00 97.06 365 LEU A CA 1
ATOM 2901 C C . LEU A 1 365 ? -13.290 -7.360 9.529 1.00 97.06 365 LEU A C 1
ATOM 2903 O O . LEU A 1 365 ? -12.813 -6.419 8.903 1.00 97.06 365 LEU A O 1
ATOM 2907 N N . ASP A 1 366 ? -14.016 -7.180 10.636 1.00 97.12 366 ASP A N 1
ATOM 2908 C CA . ASP A 1 366 ? -14.394 -5.857 11.162 1.00 97.12 366 ASP A CA 1
ATOM 2909 C C . ASP A 1 366 ? -13.221 -5.029 11.723 1.00 97.12 366 ASP A C 1
ATOM 2911 O O . ASP A 1 366 ? -13.391 -3.848 12.033 1.00 97.12 366 ASP A O 1
ATOM 2915 N N . ASP A 1 367 ? -12.026 -5.615 11.862 1.00 97.50 367 ASP A N 1
ATOM 2916 C CA . ASP A 1 367 ? -10.820 -4.877 12.248 1.00 97.50 367 ASP A CA 1
ATOM 2917 C C . ASP A 1 367 ? -10.159 -4.157 11.059 1.00 97.50 367 ASP A C 1
ATOM 2919 O O . ASP A 1 367 ? -9.245 -3.350 11.265 1.00 97.50 367 ASP A O 1
ATOM 2923 N N . PHE A 1 368 ? -10.596 -4.443 9.829 1.00 98.19 368 PHE A N 1
ATOM 2924 C CA . PHE A 1 368 ? -10.085 -3.826 8.611 1.00 98.19 368 PHE A CA 1
ATOM 2925 C C . PHE A 1 368 ? -10.923 -2.624 8.186 1.00 98.19 368 PHE A C 1
ATOM 2927 O O . PHE A 1 368 ? -12.150 -2.666 8.136 1.00 98.19 368 PHE A O 1
ATOM 2934 N N . PHE A 1 369 ? -10.224 -1.560 7.803 1.00 97.88 369 PHE A N 1
ATOM 2935 C CA . PHE A 1 369 ? -10.814 -0.325 7.306 1.00 97.88 369 PHE A CA 1
ATOM 2936 C C . PHE A 1 369 ? -10.231 0.016 5.937 1.00 97.88 369 PHE A C 1
ATOM 2938 O O . PHE A 1 369 ? -9.080 -0.329 5.664 1.00 97.88 369 PHE A O 1
ATOM 2945 N N . PRO A 1 370 ? -10.974 0.721 5.074 1.00 97.00 370 PRO A N 1
ATOM 2946 C CA . PRO A 1 370 ? -10.435 1.235 3.822 1.00 97.00 370 PRO A CA 1
ATOM 2947 C C . PRO A 1 370 ? -9.139 2.018 4.042 1.00 97.00 370 PRO A C 1
ATOM 2949 O O . PRO A 1 370 ? -9.044 2.837 4.956 1.00 97.00 370 PRO A O 1
ATOM 2952 N N . ALA A 1 371 ? -8.139 1.816 3.185 1.00 94.44 371 ALA A N 1
ATOM 2953 C CA . ALA A 1 371 ? -6.857 2.518 3.278 1.00 94.44 371 ALA A CA 1
ATOM 2954 C C . ALA A 1 371 ? -7.015 4.049 3.169 1.00 94.44 371 ALA A C 1
ATOM 2956 O O . ALA A 1 371 ? -6.159 4.790 3.652 1.00 94.44 371 ALA A O 1
ATOM 2957 N N . SER A 1 372 ? -8.128 4.523 2.593 1.00 92.56 372 SER A N 1
ATOM 2958 C CA . SER A 1 372 ? -8.510 5.938 2.557 1.00 92.56 372 SER A CA 1
ATOM 2959 C C . SER A 1 372 ? -8.672 6.552 3.949 1.00 92.56 372 SER A C 1
ATOM 2961 O O . SER A 1 372 ? -8.439 7.746 4.104 1.00 92.56 372 SER A O 1
ATOM 2963 N N . VAL A 1 373 ? -8.965 5.757 4.987 1.00 95.38 373 VAL A N 1
ATOM 2964 C CA . VAL A 1 373 ? -8.976 6.220 6.387 1.00 95.38 373 VAL A CA 1
ATOM 2965 C C . VAL A 1 373 ? -7.636 6.835 6.787 1.00 95.38 373 VAL A C 1
ATOM 2967 O O . VAL A 1 373 ? -7.610 7.739 7.619 1.00 95.38 373 VAL A O 1
ATOM 2970 N N . GLY A 1 374 ? -6.532 6.433 6.147 1.00 93.38 374 GLY A N 1
ATOM 2971 C CA . GLY A 1 374 ? -5.206 7.003 6.367 1.00 93.38 374 GLY A CA 1
ATOM 2972 C C . GLY A 1 374 ? -5.133 8.527 6.215 1.00 93.38 374 GLY A C 1
ATOM 2973 O O . GLY A 1 374 ? -4.269 9.140 6.839 1.00 93.38 374 GLY A O 1
ATOM 2974 N N . MET A 1 375 ? -6.063 9.168 5.495 1.00 91.94 375 MET A N 1
ATOM 2975 C CA . MET A 1 375 ? -6.085 10.630 5.375 1.00 91.94 375 MET A CA 1
ATOM 2976 C C . MET A 1 375 ? -6.245 11.362 6.713 1.00 91.94 375 MET A C 1
ATOM 2978 O O . MET A 1 375 ? -5.759 12.481 6.871 1.00 91.94 375 MET A O 1
ATOM 2982 N N . ILE A 1 376 ? -6.873 10.735 7.713 1.00 91.88 376 ILE A N 1
ATOM 2983 C CA . ILE A 1 376 ? -7.023 11.352 9.039 1.00 91.88 376 ILE A CA 1
ATOM 2984 C C . ILE A 1 376 ? -5.693 11.395 9.797 1.00 91.88 376 ILE A C 1
ATOM 2986 O O . ILE A 1 376 ? -5.573 12.110 10.787 1.00 91.88 376 ILE A O 1
ATOM 2990 N N . LEU A 1 377 ? -4.678 10.663 9.326 1.00 90.81 377 LEU A N 1
ATOM 2991 C CA . LEU A 1 377 ? -3.324 10.701 9.869 1.00 90.81 377 LEU A CA 1
ATOM 2992 C C . LEU A 1 377 ? -2.516 11.896 9.344 1.00 90.81 377 LEU A C 1
ATOM 2994 O O . LEU A 1 377 ? -1.563 12.293 10.011 1.00 90.81 377 LEU A O 1
ATOM 2998 N N . GLU A 1 378 ? -2.890 12.498 8.206 1.00 90.19 378 GLU A N 1
ATOM 2999 C CA . GLU A 1 378 ? -2.135 13.595 7.570 1.00 90.19 378 GLU A CA 1
ATOM 3000 C C . GLU A 1 378 ? -1.813 14.746 8.545 1.00 90.19 378 GLU A C 1
ATOM 3002 O O . GLU A 1 378 ? -0.637 15.108 8.658 1.00 90.19 378 GLU A O 1
ATOM 3007 N N . PRO A 1 379 ? -2.778 15.287 9.326 1.00 85.62 379 PRO A N 1
ATOM 3008 C CA . PRO A 1 379 ? -2.479 16.378 10.253 1.00 85.62 379 PRO A CA 1
ATOM 3009 C C . PRO A 1 379 ? -1.534 15.947 11.376 1.00 85.62 379 PRO A C 1
ATOM 3011 O O . PRO A 1 379 ? -0.681 16.725 11.799 1.00 85.62 379 PRO A O 1
ATOM 3014 N N . PHE A 1 380 ? -1.657 14.705 11.856 1.00 84.19 380 PHE A N 1
ATOM 3015 C CA . PHE A 1 380 ? -0.781 14.188 12.903 1.00 84.19 380 PHE A CA 1
ATOM 3016 C C . PHE A 1 380 ? 0.643 14.023 12.398 1.00 84.19 380 PHE A C 1
ATOM 3018 O O . PHE A 1 380 ? 1.571 14.446 13.076 1.00 84.19 380 PHE A O 1
ATOM 3025 N N . LEU A 1 381 ? 0.832 13.449 11.209 1.00 86.75 381 LEU A N 1
ATOM 3026 C CA . LEU A 1 381 ? 2.165 13.285 10.628 1.00 86.75 381 LEU A CA 1
ATOM 3027 C C . LEU A 1 381 ? 2.864 14.640 10.476 1.00 86.75 381 LEU A C 1
ATOM 3029 O O . LEU A 1 381 ? 4.030 14.763 10.856 1.00 86.75 381 LEU A O 1
ATOM 3033 N N . SER A 1 382 ? 2.127 15.667 10.043 1.00 84.38 382 SER A N 1
ATOM 3034 C CA . SER A 1 382 ? 2.639 17.035 9.962 1.00 84.38 382 SER A CA 1
ATOM 3035 C C . SER A 1 382 ? 3.037 17.583 11.339 1.00 84.38 382 SER A C 1
ATOM 3037 O O . SER A 1 382 ? 4.173 18.015 11.520 1.00 84.38 382 SER A O 1
ATOM 3039 N N . VAL A 1 383 ? 2.149 17.512 12.342 1.00 80.31 383 VAL A N 1
ATOM 3040 C CA . VAL A 1 383 ? 2.423 18.008 13.712 1.00 80.31 383 VAL A CA 1
ATOM 3041 C C . VAL A 1 383 ? 3.594 17.286 14.372 1.00 80.31 383 VAL A C 1
ATOM 3043 O O . VAL A 1 383 ? 4.365 17.893 15.112 1.00 80.31 383 VAL A O 1
ATOM 3046 N N . LEU A 1 384 ? 3.742 15.990 14.106 1.00 79.06 384 LEU A N 1
ATOM 3047 C CA . LEU A 1 384 ? 4.822 15.168 14.647 1.00 79.06 384 LEU A CA 1
ATOM 3048 C C . LEU A 1 384 ? 6.155 15.370 13.913 1.00 79.06 384 LEU A C 1
ATOM 3050 O O . LEU A 1 384 ? 7.130 14.688 14.241 1.00 79.06 384 LEU A O 1
ATOM 3054 N N . GLY A 1 385 ? 6.206 16.250 12.905 1.00 81.00 385 GLY A N 1
ATOM 3055 C CA . GLY A 1 385 ? 7.385 16.444 12.063 1.00 81.00 385 GLY A CA 1
ATOM 3056 C C . GLY A 1 385 ? 7.774 15.175 11.301 1.00 81.00 385 GLY A C 1
ATOM 3057 O O . GLY A 1 385 ? 8.949 14.951 11.026 1.00 81.00 385 GLY A O 1
ATOM 3058 N N . LYS A 1 386 ? 6.804 14.297 11.022 1.00 84.94 386 LYS A N 1
ATOM 3059 C CA . LYS A 1 386 ? 6.995 13.054 10.257 1.00 84.94 386 LYS A CA 1
ATOM 3060 C C . LYS A 1 386 ? 6.789 13.242 8.762 1.00 84.94 386 LYS A C 1
ATOM 3062 O O . LYS A 1 386 ? 7.050 12.310 8.009 1.00 84.94 386 LYS A O 1
ATOM 3067 N N . GLY A 1 387 ? 6.364 14.433 8.360 1.00 88.81 387 GLY A N 1
ATOM 3068 C CA . GLY A 1 387 ? 6.151 14.824 6.979 1.00 88.81 387 GLY A CA 1
ATOM 3069 C C . GLY A 1 387 ? 4.689 15.138 6.691 1.00 88.81 387 GLY A C 1
ATOM 3070 O O . GLY A 1 387 ? 3.782 14.780 7.442 1.00 88.81 387 GLY A O 1
ATOM 3071 N N . ASN A 1 388 ? 4.474 15.827 5.583 1.00 91.06 388 ASN A N 1
ATOM 3072 C CA . ASN A 1 388 ? 3.180 16.264 5.093 1.00 91.06 388 ASN A CA 1
ATOM 3073 C C . ASN A 1 388 ? 2.821 15.436 3.854 1.00 91.06 388 ASN A C 1
ATOM 3075 O O . ASN A 1 388 ? 3.148 15.800 2.725 1.00 91.06 388 ASN A O 1
ATOM 3079 N N . TYR A 1 389 ? 2.195 14.284 4.082 1.00 92.06 389 TYR A N 1
ATOM 3080 C CA . TYR A 1 389 ? 1.811 13.346 3.027 1.00 92.06 389 TYR A CA 1
ATOM 3081 C C . TYR A 1 389 ? 0.370 13.562 2.564 1.00 92.06 389 TYR A C 1
ATOM 3083 O O . TYR A 1 389 ? -0.428 14.208 3.243 1.00 92.06 389 TYR A O 1
ATOM 3091 N N . ASN A 1 390 ? 0.037 12.970 1.419 1.00 90.06 390 ASN A N 1
ATOM 3092 C CA . ASN A 1 390 ? -1.324 12.883 0.906 1.00 90.06 390 ASN A CA 1
ATOM 3093 C C . ASN A 1 390 ? -1.768 11.414 0.851 1.00 90.06 390 ASN A C 1
ATOM 3095 O O . ASN A 1 390 ? -1.382 10.676 -0.054 1.00 90.06 390 ASN A O 1
ATOM 3099 N N . ILE A 1 391 ? -2.531 10.960 1.843 1.00 91.56 391 ILE A N 1
ATOM 3100 C CA . ILE A 1 391 ? -2.894 9.548 2.030 1.00 91.56 391 ILE A CA 1
ATOM 3101 C C . ILE A 1 391 ? -4.366 9.371 1.659 1.00 91.56 391 ILE A C 1
ATOM 3103 O O . ILE A 1 391 ? -5.223 9.149 2.510 1.00 91.56 391 ILE A O 1
ATOM 3107 N N . ARG A 1 392 ? -4.667 9.498 0.365 1.00 89.06 392 ARG A N 1
ATOM 3108 C CA . ARG A 1 392 ? -6.049 9.526 -0.148 1.00 89.06 392 ARG A CA 1
ATOM 3109 C C . ARG A 1 392 ? -6.295 8.532 -1.280 1.00 89.06 392 ARG A C 1
ATOM 3111 O O . ARG A 1 392 ? -6.751 8.932 -2.349 1.00 89.06 392 ARG A O 1
ATOM 3118 N N . PRO A 1 393 ? -5.974 7.240 -1.101 1.00 90.25 393 PRO A N 1
ATOM 3119 C CA . PRO A 1 393 ? -6.335 6.255 -2.108 1.00 90.25 393 PRO A CA 1
ATOM 3120 C C . PRO A 1 393 ? -7.860 6.169 -2.230 1.00 90.25 393 PRO A C 1
ATOM 3122 O O . PRO A 1 393 ? -8.587 6.506 -1.292 1.00 90.25 393 PRO A O 1
ATOM 3125 N N . SER A 1 394 ? -8.359 5.655 -3.356 1.00 90.19 394 SER A N 1
ATOM 3126 C CA . SER A 1 394 ? -9.756 5.207 -3.414 1.00 90.19 394 SER A CA 1
ATOM 3127 C C . SER A 1 394 ? -10.039 4.232 -2.257 1.00 90.19 394 SER A C 1
ATOM 3129 O O . SER A 1 394 ? -9.197 3.374 -1.969 1.00 90.19 394 SER A O 1
ATOM 3131 N N . PRO A 1 395 ? -11.208 4.318 -1.594 1.00 91.75 395 PRO A N 1
ATOM 3132 C CA . PRO A 1 395 ? -11.531 3.455 -0.456 1.00 91.75 395 PRO A CA 1
ATOM 3133 C C . PRO A 1 395 ? -11.489 1.963 -0.812 1.00 91.75 395 PRO A C 1
ATOM 3135 O O . PRO A 1 395 ? -11.178 1.132 0.032 1.00 91.75 395 PRO A O 1
ATOM 3138 N N . TYR A 1 396 ? -11.729 1.611 -2.078 1.00 93.00 396 TYR A N 1
ATOM 3139 C CA . TYR A 1 396 ? -11.698 0.222 -2.525 1.00 93.00 396 TYR A CA 1
ATOM 3140 C C . TYR A 1 396 ? -10.296 -0.250 -2.957 1.00 93.00 396 TYR A C 1
ATOM 3142 O O . TYR A 1 396 ? -10.132 -1.411 -3.321 1.00 93.00 396 TYR A O 1
ATOM 3150 N N . CYS A 1 397 ? -9.264 0.613 -2.954 1.00 92.06 397 CYS A N 1
ATOM 3151 C CA . CYS A 1 397 ? -7.876 0.254 -3.313 1.00 92.06 397 CYS A CA 1
ATOM 3152 C C . CYS A 1 397 ? -7.231 -0.739 -2.346 1.00 92.06 397 CYS A C 1
ATOM 3154 O O . CYS A 1 397 ? -6.426 -1.565 -2.764 1.00 92.06 397 CYS A O 1
ATOM 3156 N N . GLY A 1 398 ? -7.591 -0.703 -1.071 1.00 95.38 398 GLY A N 1
ATOM 3157 C CA . GLY A 1 398 ? -7.076 -1.654 -0.103 1.00 95.38 398 GLY A CA 1
ATOM 3158 C C . GLY A 1 398 ? -7.704 -1.466 1.262 1.00 95.38 398 GLY A C 1
ATOM 3159 O O . GLY A 1 398 ? -8.327 -0.443 1.536 1.00 95.38 398 GLY A O 1
ATOM 3160 N N . PHE A 1 399 ? -7.503 -2.460 2.112 1.00 98.19 399 PHE A N 1
ATOM 3161 C CA . PHE A 1 399 ? -8.077 -2.552 3.443 1.00 98.19 399 PHE A CA 1
ATOM 3162 C C . PHE A 1 399 ? -6.943 -2.762 4.431 1.00 98.19 399 PHE A C 1
ATOM 3164 O O . PHE A 1 399 ? -6.156 -3.688 4.273 1.00 98.19 399 PHE A O 1
ATOM 3171 N N . ALA A 1 400 ? -6.823 -1.903 5.429 1.00 98.00 400 ALA A N 1
ATOM 3172 C CA . ALA A 1 400 ? -5.740 -1.935 6.392 1.00 98.00 400 ALA A CA 1
ATOM 3173 C C . ALA A 1 400 ? -6.279 -2.094 7.812 1.00 98.00 400 ALA A C 1
ATOM 3175 O O . ALA A 1 400 ? -7.315 -1.540 8.176 1.00 98.00 400 ALA A O 1
ATOM 3176 N N . THR A 1 401 ? -5.518 -2.806 8.631 1.00 97.88 401 THR A N 1
ATOM 3177 C CA . THR A 1 401 ? -5.625 -2.760 10.084 1.00 97.88 401 THR A CA 1
ATOM 3178 C C . THR A 1 401 ? -4.256 -2.441 10.673 1.00 97.88 401 THR A C 1
ATOM 3180 O O . THR A 1 401 ? -3.216 -2.814 10.120 1.00 97.88 401 THR A O 1
ATOM 3183 N N . CYS A 1 402 ? -4.243 -1.707 11.781 1.00 96.50 402 CYS A N 1
ATOM 3184 C CA . CYS A 1 402 ? -3.028 -1.416 12.530 1.00 96.50 402 CYS A CA 1
ATOM 3185 C C . CYS A 1 402 ? -3.037 -2.263 13.798 1.00 96.50 402 CYS A C 1
ATOM 3187 O O . CYS A 1 402 ? -4.020 -2.265 14.537 1.00 96.50 402 CYS A O 1
ATOM 3189 N N . LEU A 1 403 ? -1.958 -2.995 14.029 1.00 94.62 403 LEU A N 1
ATOM 3190 C CA . LEU A 1 403 ? -1.798 -3.947 15.113 1.00 94.62 403 LEU A CA 1
ATOM 3191 C C . LEU A 1 403 ? -0.802 -3.396 16.126 1.00 94.62 403 LEU A C 1
ATOM 3193 O O . LEU A 1 403 ? 0.257 -2.897 15.747 1.00 94.62 403 LEU A O 1
ATOM 3197 N N . ILE A 1 404 ? -1.117 -3.554 17.407 1.00 90.81 404 ILE A N 1
ATOM 3198 C CA . ILE A 1 404 ? -0.160 -3.401 18.498 1.00 90.81 404 ILE A CA 1
ATOM 3199 C C . ILE A 1 404 ? 0.331 -4.796 18.876 1.00 90.81 404 ILE A C 1
ATOM 3201 O O . ILE A 1 404 ? -0.442 -5.614 19.383 1.00 90.81 404 ILE A O 1
ATOM 3205 N N . ASN A 1 405 ? 1.612 -5.066 18.636 1.00 84.50 405 ASN A N 1
ATOM 3206 C CA . ASN A 1 405 ? 2.236 -6.338 18.992 1.00 84.50 405 ASN A CA 1
ATOM 3207 C C . ASN A 1 405 ? 2.943 -6.189 20.351 1.00 84.50 405 ASN A C 1
ATOM 3209 O O . ASN A 1 405 ? 3.907 -5.437 20.468 1.00 84.50 405 ASN A O 1
ATOM 3213 N N . SER A 1 406 ? 2.500 -6.898 21.392 1.00 72.06 406 SER A N 1
ATOM 3214 C CA . SER A 1 406 ? 3.129 -6.879 22.732 1.00 72.06 406 SER A CA 1
ATOM 3215 C C . SER A 1 406 ? 3.967 -8.137 22.963 1.00 72.06 406 SER A C 1
ATOM 3217 O O . SER A 1 406 ? 3.631 -9.185 22.431 1.00 72.06 406 SER A O 1
ATOM 3219 N N . GLU A 1 407 ? 5.038 -8.060 23.755 1.00 65.19 407 GLU A N 1
ATOM 3220 C CA . GLU A 1 407 ? 5.837 -9.237 24.154 1.00 65.19 407 GLU A CA 1
ATOM 3221 C C . GLU A 1 407 ? 5.214 -10.005 25.334 1.00 65.19 407 GLU A C 1
ATOM 3223 O O . GLU A 1 407 ? 5.403 -11.212 25.463 1.00 65.19 407 GLU A O 1
ATOM 3228 N N . ASN A 1 408 ? 4.423 -9.327 26.174 1.00 58.66 408 ASN A N 1
ATOM 3229 C CA . ASN A 1 408 ? 3.695 -9.943 27.286 1.00 58.66 408 ASN A CA 1
ATOM 3230 C C . ASN A 1 408 ? 2.385 -10.551 26.759 1.00 58.66 408 ASN A C 1
ATOM 3232 O O . ASN A 1 408 ? 1.406 -9.828 26.582 1.00 58.66 408 ASN A O 1
ATOM 3236 N N . GLN A 1 409 ? 2.366 -11.857 26.477 1.00 53.22 409 GLN A N 1
ATOM 3237 C CA . GLN A 1 409 ? 1.233 -12.536 25.829 1.00 53.22 409 GLN A CA 1
ATOM 3238 C C . GLN A 1 409 ? 0.812 -13.816 26.563 1.00 53.22 409 GLN A C 1
ATOM 3240 O O . GLN A 1 409 ? 1.341 -14.891 26.298 1.00 53.22 409 GLN A O 1
ATOM 3245 N N . GLN A 1 410 ? -0.193 -13.735 27.437 1.00 49.41 410 GLN A N 1
ATOM 3246 C CA . GLN A 1 410 ? -0.944 -14.929 27.859 1.00 49.41 410 GLN A CA 1
ATOM 3247 C C . GLN A 1 410 ? -2.284 -15.093 27.116 1.00 49.41 410 GLN A C 1
ATOM 3249 O O . GLN A 1 410 ? -2.810 -16.201 27.099 1.00 49.41 410 GLN A O 1
ATOM 3254 N N . THR A 1 411 ? -2.807 -14.054 26.443 1.00 52.62 411 THR A N 1
ATOM 3255 C CA . THR A 1 411 ? -4.141 -14.100 25.801 1.00 52.62 411 THR A CA 1
ATOM 3256 C C . THR A 1 411 ? -4.192 -13.629 24.341 1.00 52.62 411 THR A C 1
ATOM 3258 O O . THR A 1 411 ? -4.683 -14.387 23.507 1.00 52.62 411 THR A O 1
ATOM 3261 N N . TYR A 1 412 ? -3.659 -12.451 23.979 1.00 58.56 412 TYR A N 1
ATOM 3262 C CA . TYR A 1 412 ? -3.711 -11.953 22.589 1.00 58.56 412 TYR A CA 1
ATOM 3263 C C . TYR A 1 412 ? -2.388 -11.354 22.112 1.00 58.56 412 TYR A C 1
ATOM 3265 O O . TYR A 1 412 ? -1.914 -10.372 22.682 1.00 58.56 412 TYR A O 1
ATOM 3273 N N . PRO A 1 413 ? -1.793 -11.901 21.040 1.00 73.31 413 PRO A N 1
ATOM 3274 C CA . PRO A 1 413 ? -0.442 -11.527 20.671 1.00 73.31 413 PRO A CA 1
ATOM 3275 C C . PRO A 1 413 ? -0.353 -10.273 19.775 1.00 73.31 413 PRO A C 1
ATOM 3277 O O . PRO A 1 413 ? 0.667 -9.580 19.740 1.00 73.31 413 PRO A O 1
ATOM 3280 N N . SER A 1 414 ? -1.460 -9.930 19.114 1.00 85.25 414 SER A N 1
ATOM 3281 C CA . SER A 1 414 ? -1.643 -8.710 18.327 1.00 85.25 414 SER A CA 1
ATOM 3282 C C . SER A 1 414 ? -3.023 -8.136 18.631 1.00 85.25 414 SER A C 1
ATOM 3284 O O . SER A 1 414 ? -4.019 -8.846 18.486 1.00 85.25 414 SER A O 1
ATOM 3286 N N . VAL A 1 415 ? -3.097 -6.864 19.021 1.00 90.50 415 VAL A N 1
ATOM 3287 C CA . VAL A 1 415 ? -4.371 -6.171 19.269 1.00 90.50 415 VAL A CA 1
ATOM 3288 C C . VAL A 1 415 ? -4.611 -5.149 18.156 1.00 90.50 415 VAL A C 1
ATOM 3290 O O . VAL A 1 415 ? -3.841 -4.192 18.049 1.00 90.50 415 VAL A O 1
ATOM 3293 N N . PRO A 1 416 ? -5.653 -5.318 17.321 1.00 94.75 416 PRO A N 1
ATOM 3294 C CA . PRO A 1 416 ? -6.053 -4.298 16.360 1.00 94.75 416 PRO A CA 1
ATOM 3295 C C . PRO A 1 416 ? -6.439 -2.981 17.043 1.00 94.75 416 PRO A C 1
ATOM 3297 O O . PRO A 1 416 ? -7.210 -2.971 18.006 1.00 94.75 416 PRO A O 1
ATOM 3300 N N . ILE A 1 417 ? -5.947 -1.852 16.527 1.00 94.12 417 ILE A N 1
ATOM 3301 C CA . ILE A 1 417 ? -6.232 -0.513 17.071 1.00 94.12 417 ILE A CA 1
ATOM 3302 C C . ILE A 1 417 ? -7.734 -0.205 17.045 1.00 94.12 417 ILE A C 1
ATOM 3304 O O . ILE A 1 417 ? -8.215 0.497 17.926 1.00 94.12 417 ILE A O 1
ATOM 3308 N N . SER A 1 418 ? -8.498 -0.782 16.118 1.00 95.88 418 SER A N 1
ATOM 3309 C CA . SER A 1 418 ? -9.969 -0.700 16.053 1.00 95.88 418 SER A CA 1
ATOM 3310 C C . SER A 1 418 ? -10.698 -1.188 17.312 1.00 95.88 418 SER A C 1
ATOM 3312 O O . SER A 1 418 ? -11.852 -0.830 17.568 1.00 95.88 418 SER A O 1
ATOM 3314 N N . ARG A 1 419 ? -10.034 -2.006 18.131 1.00 94.31 419 ARG A N 1
ATOM 3315 C CA . ARG A 1 419 ? -10.562 -2.471 19.422 1.00 94.31 419 ARG A CA 1
ATOM 3316 C C . ARG A 1 419 ? -10.293 -1.486 20.553 1.00 94.31 419 ARG A C 1
ATOM 3318 O O . ARG A 1 419 ? -10.952 -1.549 21.583 1.00 94.31 419 ARG A O 1
ATOM 3325 N N . LEU A 1 420 ? -9.355 -0.567 20.343 1.00 93.50 420 LEU A N 1
ATOM 3326 C CA . LEU A 1 420 ? -8.960 0.473 21.290 1.00 93.50 420 LEU A CA 1
ATOM 3327 C C . LEU A 1 420 ? -9.541 1.839 20.909 1.00 93.50 420 LEU A C 1
ATOM 3329 O O . LEU A 1 420 ? -9.787 2.672 21.777 1.00 93.50 420 LEU A O 1
ATOM 3333 N N . LEU A 1 421 ? -9.771 2.069 19.618 1.00 95.38 421 LEU A N 1
ATOM 3334 C CA . LEU A 1 421 ? -10.315 3.293 19.052 1.00 95.38 421 LEU A CA 1
ATOM 3335 C C . LEU A 1 421 ? -11.476 2.961 18.114 1.00 95.38 421 LEU A C 1
ATOM 3337 O O . LEU A 1 421 ? -11.371 2.109 17.236 1.00 95.38 421 LEU A O 1
ATOM 3341 N N . ASP A 1 422 ? -12.575 3.684 18.265 1.00 96.94 422 ASP A N 1
ATOM 3342 C CA . ASP A 1 422 ? -13.683 3.716 17.327 1.00 96.94 422 ASP A CA 1
ATOM 3343 C C . ASP A 1 422 ? -13.267 4.477 16.064 1.00 96.94 422 ASP A C 1
ATOM 3345 O O . ASP A 1 422 ? -13.403 5.699 15.972 1.00 96.94 422 ASP A O 1
ATOM 3349 N N . ILE A 1 423 ? -12.696 3.745 15.108 1.00 96.56 423 ILE A N 1
ATOM 3350 C CA . ILE A 1 423 ? -12.148 4.309 13.870 1.00 96.56 423 ILE A CA 1
ATOM 3351 C C . ILE A 1 423 ? -13.230 4.974 13.021 1.00 96.56 423 ILE A C 1
ATOM 3353 O O . ILE A 1 423 ? -12.971 6.009 12.413 1.00 96.56 423 ILE A O 1
ATOM 3357 N N . GLU A 1 424 ? -14.447 4.430 12.998 1.00 95.56 424 GLU A N 1
ATOM 3358 C CA . GLU A 1 424 ? -15.553 5.017 12.242 1.00 95.56 424 GLU A CA 1
ATOM 3359 C C . GLU A 1 424 ? -15.950 6.381 12.813 1.00 95.56 424 GLU A C 1
ATOM 3361 O O . GLU A 1 424 ? -16.029 7.372 12.079 1.00 95.56 424 GLU A O 1
ATOM 3366 N N . ARG A 1 425 ? -16.137 6.458 14.134 1.00 95.81 425 ARG A N 1
ATOM 3367 C CA . ARG A 1 425 ? -16.406 7.725 14.815 1.00 95.81 425 ARG A CA 1
ATOM 3368 C C . ARG A 1 425 ? -15.252 8.702 14.635 1.00 95.81 425 ARG A C 1
ATOM 3370 O O . ARG A 1 425 ? -15.496 9.872 14.341 1.00 95.81 425 ARG A O 1
ATOM 3377 N N . LEU A 1 426 ? -14.014 8.235 14.806 1.00 95.81 426 LEU A N 1
ATOM 3378 C CA . LEU A 1 426 ? -12.825 9.065 14.643 1.00 95.81 426 LEU A CA 1
ATOM 3379 C C . LEU A 1 426 ? -12.778 9.662 13.236 1.00 95.81 426 LEU A C 1
ATOM 3381 O O . LEU A 1 426 ? -12.609 10.868 13.100 1.00 95.81 426 LEU A O 1
ATOM 3385 N N . PHE A 1 427 ? -12.997 8.845 12.206 1.00 94.44 427 PHE A N 1
ATOM 3386 C CA . PHE A 1 427 ? -13.026 9.287 10.817 1.00 94.44 427 PHE A CA 1
ATOM 3387 C C . PHE A 1 427 ? -14.089 10.369 10.590 1.00 94.44 427 PHE A C 1
ATOM 3389 O O . PHE A 1 427 ? -13.760 11.461 10.125 1.00 94.44 427 PHE A O 1
ATOM 3396 N N . LYS A 1 428 ? -15.337 10.117 11.009 1.00 92.75 428 LYS A N 1
ATOM 3397 C CA . LYS A 1 428 ? -16.454 11.072 10.881 1.00 92.75 428 LYS A CA 1
ATOM 3398 C C . LYS A 1 428 ? -16.180 12.405 11.588 1.00 92.75 428 LYS A C 1
ATOM 3400 O O . LYS A 1 428 ? -16.491 13.458 11.039 1.00 92.75 428 LYS A O 1
ATOM 3405 N N . GLU A 1 429 ? -15.584 12.382 12.783 1.00 93.88 429 GLU A N 1
ATOM 3406 C CA . GLU A 1 429 ? -15.230 13.609 13.515 1.00 93.88 429 GLU A CA 1
ATOM 3407 C C . GLU A 1 429 ? -14.012 14.328 12.904 1.00 93.88 429 GLU A C 1
ATOM 3409 O O . GLU A 1 429 ? -13.942 15.558 12.943 1.00 93.88 429 GLU A O 1
ATOM 3414 N N . MET A 1 430 ? -13.061 13.591 12.323 1.00 91.81 430 MET A N 1
ATOM 3415 C CA . MET A 1 430 ? -11.811 14.146 11.802 1.00 91.81 430 MET A CA 1
ATOM 3416 C C . MET A 1 430 ? -11.896 14.713 10.388 1.00 91.81 430 MET A C 1
ATOM 3418 O O . MET A 1 430 ? -11.207 15.696 10.115 1.00 91.81 430 MET A O 1
ATOM 3422 N N . VAL A 1 431 ? -12.717 14.148 9.499 1.00 90.19 431 VAL A N 1
ATOM 3423 C CA . VAL A 1 431 ? -12.817 14.606 8.099 1.00 90.19 431 VAL A CA 1
ATOM 3424 C C . VAL A 1 431 ? -13.087 16.118 7.995 1.00 90.19 431 VAL A C 1
ATOM 3426 O O . VAL A 1 431 ? -12.315 16.799 7.313 1.00 90.19 431 VAL A O 1
ATOM 3429 N N . PRO A 1 432 ? -14.074 16.705 8.707 1.00 89.25 432 PRO A N 1
ATOM 3430 C CA . PRO A 1 432 ? -14.299 18.152 8.670 1.00 89.25 432 PRO A CA 1
ATOM 3431 C C . PRO A 1 432 ? -13.105 18.963 9.195 1.00 89.25 432 PRO A C 1
ATOM 3433 O O . PRO A 1 432 ? -12.796 20.034 8.675 1.00 89.25 432 PRO A O 1
ATOM 3436 N N . ILE A 1 433 ? -12.400 18.451 10.211 1.00 89.44 433 ILE A N 1
ATOM 3437 C CA . ILE A 1 433 ? -11.231 19.119 10.802 1.00 89.44 433 ILE A CA 1
ATOM 3438 C C . ILE A 1 433 ? -10.081 19.160 9.790 1.00 89.44 433 ILE A C 1
ATOM 3440 O O . ILE A 1 433 ? -9.480 20.215 9.592 1.00 89.44 433 ILE A O 1
ATOM 3444 N N . VAL A 1 434 ? -9.803 18.035 9.123 1.00 86.12 434 VAL A N 1
ATOM 3445 C CA . VAL A 1 434 ? -8.762 17.915 8.089 1.00 86.12 434 VAL A CA 1
ATOM 3446 C C . VAL A 1 434 ? -9.047 18.873 6.927 1.00 86.12 434 VAL A C 1
ATOM 3448 O O . VAL A 1 434 ? -8.141 19.589 6.496 1.00 86.12 434 VAL A O 1
ATOM 3451 N N . LYS A 1 435 ? -10.303 18.950 6.460 1.00 83.50 435 LYS A N 1
ATOM 3452 C CA . LYS A 1 435 ? -10.724 19.896 5.407 1.00 83.50 435 LYS A CA 1
ATOM 3453 C C . LYS A 1 435 ? -10.504 21.355 5.830 1.00 83.50 435 LYS A C 1
ATOM 3455 O O . LYS A 1 435 ? -9.908 22.132 5.088 1.00 83.50 435 LYS A O 1
ATOM 3460 N N . ASN A 1 436 ? -10.891 21.711 7.056 1.00 83.50 436 ASN A N 1
ATOM 3461 C CA . ASN A 1 436 ? -10.724 23.071 7.578 1.00 83.50 436 ASN A CA 1
ATOM 3462 C C . ASN A 1 436 ? -9.254 23.472 7.760 1.00 83.50 436 ASN A C 1
ATOM 3464 O O . ASN A 1 436 ? -8.898 24.623 7.496 1.00 83.50 436 ASN A O 1
ATOM 3468 N N . ILE A 1 437 ? -8.394 22.543 8.200 1.00 81.94 437 ILE A N 1
ATOM 3469 C CA . ILE A 1 437 ? -6.946 22.783 8.288 1.00 81.94 437 ILE A CA 1
ATOM 3470 C C . ILE A 1 437 ? -6.415 23.150 6.903 1.00 81.94 437 ILE A C 1
ATOM 3472 O O . ILE A 1 437 ? -5.756 24.175 6.768 1.00 81.94 437 ILE A O 1
ATOM 3476 N N . LYS A 1 438 ? -6.765 22.387 5.864 1.00 72.38 438 LYS A N 1
ATOM 3477 C CA . LYS A 1 438 ? -6.322 22.669 4.493 1.00 72.38 438 LYS A CA 1
ATOM 3478 C C . LYS A 1 438 ? -6.776 24.032 3.980 1.00 72.38 438 LYS A C 1
ATOM 3480 O O . LYS A 1 438 ? -5.938 24.801 3.527 1.00 72.38 438 LYS A O 1
ATOM 3485 N N . ALA A 1 439 ? -8.060 24.360 4.128 1.00 70.00 439 ALA A N 1
ATOM 3486 C CA . ALA A 1 439 ? -8.602 25.642 3.674 1.00 70.00 439 ALA A CA 1
ATOM 3487 C C . ALA A 1 439 ? -7.941 26.855 4.359 1.00 70.00 439 ALA A C 1
ATOM 3489 O O . ALA A 1 439 ? -7.836 27.924 3.765 1.00 70.00 439 ALA A O 1
ATOM 3490 N N . SER A 1 440 ? -7.480 26.690 5.604 1.00 61.47 440 SER A N 1
ATOM 3491 C CA . SER A 1 440 ? -6.849 27.765 6.386 1.00 61.47 440 SER A CA 1
ATOM 3492 C C . SER A 1 440 ? -5.339 27.893 6.141 1.00 61.47 440 SER A C 1
ATOM 3494 O O . SER A 1 440 ? -4.754 28.942 6.404 1.00 61.47 440 SER A O 1
ATOM 3496 N N . SER A 1 441 ? -4.689 26.824 5.676 1.00 56.56 441 SER A N 1
ATOM 3497 C CA . SER A 1 441 ? -3.227 26.716 5.617 1.00 56.56 441 SER A CA 1
ATOM 3498 C C . SER A 1 441 ? -2.711 27.142 4.246 1.00 56.56 441 SER A C 1
ATOM 3500 O O . SER A 1 441 ? -2.267 26.321 3.453 1.00 56.56 441 SER A O 1
ATOM 3502 N N . GLY A 1 442 ? -2.733 28.444 3.962 1.00 50.62 442 GLY A N 1
ATOM 3503 C CA . GLY A 1 442 ? -2.210 29.007 2.709 1.00 50.62 442 GLY A CA 1
ATOM 3504 C C . GLY A 1 442 ? -0.686 28.912 2.516 1.00 50.62 442 GLY A C 1
ATOM 3505 O O . GLY A 1 442 ? -0.185 29.543 1.592 1.00 50.62 442 GLY A O 1
ATOM 3506 N N . SER A 1 443 ? 0.054 28.213 3.395 1.00 48.16 443 SER A N 1
ATOM 3507 C CA . SER A 1 443 ? 1.475 27.795 3.255 1.00 48.16 443 SER A CA 1
ATOM 3508 C C . SER A 1 443 ? 2.178 27.485 4.590 1.00 48.16 443 SER A C 1
ATOM 3510 O O . SER A 1 443 ? 3.312 27.014 4.568 1.00 48.16 443 SER A O 1
ATOM 3512 N N . SER A 1 444 ? 1.562 27.720 5.757 1.00 47.66 444 SER A N 1
ATOM 3513 C CA . SER A 1 444 ? 2.192 27.435 7.057 1.00 47.66 444 SER A CA 1
ATOM 3514 C C . SER A 1 444 ? 1.626 26.173 7.709 1.00 47.66 444 SER A C 1
ATOM 3516 O O . SER A 1 444 ? 0.433 26.086 7.981 1.00 47.66 444 SER A O 1
ATOM 3518 N N . SER A 1 445 ? 2.511 25.222 8.006 1.00 55.09 445 SER A N 1
ATOM 3519 C CA . SER A 1 445 ? 2.302 23.912 8.650 1.00 55.09 445 SER A CA 1
ATOM 3520 C C . SER A 1 445 ? 1.750 23.946 10.087 1.00 55.09 445 SER A C 1
ATOM 3522 O O . SER A 1 445 ? 1.761 22.926 10.778 1.00 55.09 445 SER A O 1
ATOM 3524 N N . ASP A 1 446 ? 1.290 25.102 10.559 1.00 67.06 446 ASP A N 1
ATOM 3525 C CA . ASP A 1 446 ? 0.922 25.314 11.952 1.00 67.06 446 ASP A CA 1
ATOM 3526 C C . ASP A 1 446 ? -0.579 25.113 12.150 1.00 67.06 446 ASP A C 1
ATOM 3528 O O . ASP A 1 446 ? -1.419 25.919 11.748 1.00 67.06 446 ASP A O 1
ATOM 3532 N N . ILE A 1 447 ? -0.921 24.008 12.813 1.00 75.69 447 ILE A N 1
ATOM 3533 C CA . ILE A 1 447 ? -2.284 23.746 13.265 1.00 75.69 447 ILE A CA 1
ATOM 3534 C C . ILE A 1 447 ? -2.635 24.765 14.354 1.00 75.69 447 ILE A C 1
ATOM 3536 O O . ILE A 1 447 ? -2.052 24.760 15.439 1.00 75.69 447 ILE A O 1
ATOM 3540 N N . GLY A 1 448 ? -3.617 25.625 14.074 1.00 82.19 448 GLY A N 1
ATOM 3541 C CA . GLY A 1 448 ? -4.118 26.600 15.040 1.00 82.19 448 GLY A CA 1
ATOM 3542 C C . GLY A 1 448 ? -4.688 25.949 16.308 1.00 82.19 448 GLY A C 1
ATOM 3543 O O . GLY A 1 448 ? -5.105 24.789 16.324 1.00 82.19 448 GLY A O 1
ATOM 3544 N N . PHE A 1 449 ? -4.738 26.716 17.399 1.00 84.81 449 PHE A N 1
ATOM 3545 C CA . PHE A 1 449 ? -5.177 26.230 18.715 1.00 84.81 449 PHE A CA 1
ATOM 3546 C C . PHE A 1 449 ? -6.587 25.606 18.704 1.00 84.81 449 PHE A C 1
ATOM 3548 O O . PHE A 1 449 ? -6.833 24.596 19.365 1.00 84.81 449 PHE A O 1
ATOM 3555 N N . LEU A 1 450 ? -7.517 26.168 17.926 1.00 86.94 450 LEU A N 1
ATOM 3556 C CA . LEU A 1 450 ? -8.882 25.641 17.809 1.00 86.94 450 LEU A CA 1
ATOM 3557 C C . LEU A 1 450 ? -8.917 24.292 17.079 1.00 86.94 450 LEU A C 1
ATOM 3559 O O . LEU A 1 450 ? -9.626 23.371 17.498 1.00 86.94 450 LEU A O 1
ATOM 3563 N N . GLN A 1 451 ? -8.128 24.150 16.014 1.00 87.50 451 GLN A N 1
ATOM 3564 C CA . GLN A 1 451 ? -7.987 22.901 15.271 1.00 87.50 451 GLN A CA 1
ATOM 3565 C C . GLN A 1 451 ? -7.334 21.833 16.152 1.00 87.50 451 GLN A C 1
ATOM 3567 O O . GLN A 1 451 ? -7.835 20.715 16.225 1.00 87.50 451 GLN A O 1
ATOM 3572 N N . TYR A 1 452 ? -6.298 22.199 16.908 1.00 86.81 452 TYR A N 1
ATOM 3573 C CA . TYR A 1 452 ? -5.670 21.332 17.903 1.00 86.81 452 TYR A CA 1
ATOM 3574 C C . TYR A 1 452 ? -6.679 20.799 18.930 1.00 86.81 452 TYR A C 1
ATOM 3576 O O . TYR A 1 452 ? -6.744 19.593 19.172 1.00 86.81 452 TYR A O 1
ATOM 3584 N N . MET A 1 453 ? -7.509 21.674 19.508 1.00 90.94 453 MET A N 1
ATOM 3585 C CA . MET A 1 453 ? -8.523 21.260 20.485 1.00 90.94 453 MET A CA 1
ATOM 3586 C C . MET A 1 453 ? -9.584 20.351 19.863 1.00 90.94 453 MET A C 1
ATOM 3588 O O . MET A 1 453 ? -10.054 19.414 20.510 1.00 90.94 453 MET A O 1
ATOM 3592 N N . SER A 1 454 ? -9.924 20.587 18.596 1.00 92.81 454 SER A N 1
ATOM 3593 C CA . SER A 1 454 ? -10.853 19.741 17.844 1.00 92.81 454 SER A CA 1
ATOM 3594 C C . SER A 1 454 ? -10.264 18.352 17.584 1.00 92.81 454 SER A C 1
ATOM 3596 O O . SER A 1 454 ? -10.942 17.357 17.836 1.00 92.81 454 SER A O 1
ATOM 3598 N N . LEU A 1 455 ? -8.992 18.271 17.171 1.00 90.88 455 LEU A N 1
ATOM 3599 C CA . LEU A 1 455 ? -8.272 17.005 16.988 1.00 90.88 455 LEU A CA 1
ATOM 3600 C C . LEU A 1 455 ? -8.199 16.215 18.297 1.00 90.88 455 LEU A C 1
ATOM 3602 O O . LEU A 1 455 ? -8.543 15.033 18.324 1.00 90.88 455 LEU A O 1
ATOM 3606 N N . LYS A 1 456 ? -7.831 16.880 19.401 1.00 92.19 456 LYS A N 1
ATOM 3607 C CA . LYS A 1 456 ? -7.818 16.267 20.734 1.00 92.19 456 LYS A CA 1
ATOM 3608 C C . LYS A 1 456 ? -9.186 15.697 21.088 1.00 92.19 456 LYS A C 1
ATOM 3610 O O . LYS A 1 456 ? -9.289 14.537 21.473 1.00 92.19 456 LYS A O 1
ATOM 3615 N N . LYS A 1 457 ? -10.246 16.492 20.929 1.00 94.69 457 LYS A N 1
ATOM 3616 C CA . LYS A 1 457 ? -11.618 16.075 21.240 1.00 94.69 457 LYS A CA 1
ATOM 3617 C C . LYS A 1 457 ? -12.046 14.856 20.417 1.00 94.69 457 LYS A C 1
ATOM 3619 O O . LYS A 1 457 ? -12.653 13.955 20.991 1.00 94.69 457 LYS A O 1
ATOM 3624 N N . ALA A 1 458 ? -11.722 14.822 19.124 1.00 94.88 458 ALA A N 1
ATOM 3625 C CA . ALA A 1 458 ? -12.047 13.703 18.241 1.00 94.88 458 ALA A CA 1
ATOM 3626 C C . ALA A 1 458 ? -11.346 12.405 18.682 1.00 94.88 458 ALA A C 1
ATOM 3628 O O . ALA A 1 458 ? -12.004 11.379 18.857 1.00 94.88 458 ALA A O 1
ATOM 3629 N N . VAL A 1 459 ? -10.035 12.464 18.956 1.00 93.75 459 VAL A N 1
ATOM 3630 C CA . VAL A 1 459 ? -9.261 11.306 19.444 1.00 93.75 459 VAL A CA 1
ATOM 3631 C C . VAL A 1 459 ? -9.802 10.807 20.779 1.00 93.75 459 VAL A C 1
ATOM 3633 O O . VAL A 1 459 ? -10.089 9.621 20.922 1.00 93.75 459 VAL A O 1
ATOM 3636 N N . GLU A 1 460 ? -10.005 11.700 21.746 1.00 94.00 460 GLU A N 1
ATOM 3637 C CA . GLU A 1 460 ? -10.452 11.323 23.090 1.00 94.00 460 GLU A CA 1
ATOM 3638 C C . GLU A 1 460 ? -11.856 10.702 23.095 1.00 94.00 460 GLU A C 1
ATOM 3640 O O . GLU A 1 460 ? -12.095 9.721 23.794 1.00 94.00 460 GLU A O 1
ATOM 3645 N N . LYS A 1 461 ? -12.771 11.197 22.257 1.00 95.06 461 LYS A N 1
ATOM 3646 C CA . LYS A 1 461 ? -14.112 10.615 22.092 1.00 95.06 461 LYS A CA 1
ATOM 3647 C C . LYS A 1 461 ? -14.133 9.271 21.371 1.00 95.06 461 LYS A C 1
ATOM 3649 O O . LYS A 1 461 ? -15.119 8.544 21.489 1.00 95.06 461 LYS A O 1
ATOM 3654 N N . SER A 1 462 ? -13.104 8.975 20.583 1.00 95.69 462 SER A N 1
ATOM 3655 C CA . SER A 1 462 ? -12.997 7.701 19.872 1.00 95.69 462 SER A CA 1
ATOM 3656 C C . SER A 1 462 ? -12.474 6.572 20.757 1.00 95.69 462 SER A C 1
ATOM 3658 O O . SER A 1 462 ? -12.560 5.417 20.365 1.00 95.69 462 SER A O 1
ATOM 3660 N N . LYS A 1 463 ? -11.950 6.858 21.952 1.00 95.06 463 LYS A N 1
ATOM 3661 C CA . LYS A 1 463 ? -11.415 5.821 22.838 1.00 95.06 463 LYS A CA 1
ATOM 3662 C C . LYS A 1 463 ? -12.467 4.784 23.217 1.00 95.06 463 LYS A C 1
ATOM 3664 O O . LYS A 1 463 ? -13.597 5.123 23.561 1.00 95.06 463 LYS A O 1
ATOM 3669 N N . ARG A 1 464 ? -12.048 3.523 23.213 1.00 93.75 464 ARG A N 1
ATOM 3670 C CA . ARG A 1 464 ? -12.792 2.382 23.742 1.00 93.75 464 ARG A CA 1
ATOM 3671 C C . ARG A 1 464 ? -12.109 1.891 25.008 1.00 93.75 464 ARG A C 1
ATOM 3673 O O . ARG A 1 464 ? -10.881 1.888 25.109 1.00 93.75 464 ARG A O 1
ATOM 3680 N N . GLU A 1 465 ? -12.909 1.484 25.982 1.00 87.88 465 GLU A N 1
ATOM 3681 C CA . GLU A 1 465 ? -12.387 0.792 27.153 1.00 87.88 465 GLU A CA 1
ATOM 3682 C C . GLU A 1 465 ? -11.975 -0.623 26.742 1.00 87.88 465 GLU A C 1
ATOM 3684 O O . GLU A 1 465 ? -12.770 -1.365 26.167 1.00 87.88 465 GLU A O 1
ATOM 3689 N N . HIS A 1 466 ? -10.725 -0.994 27.023 1.00 82.75 466 HIS A N 1
ATOM 3690 C CA . HIS A 1 466 ? -10.216 -2.333 26.751 1.00 82.75 466 HIS A CA 1
ATOM 3691 C C . HIS A 1 466 ? -9.608 -2.917 28.032 1.00 82.75 466 HIS A C 1
ATOM 3693 O O . HIS A 1 466 ? -8.603 -2.381 28.511 1.00 82.75 466 HIS A O 1
ATOM 3699 N N . PRO A 1 467 ? -10.173 -4.007 28.591 1.00 78.62 467 PRO A N 1
ATOM 3700 C CA . PRO A 1 467 ? -9.757 -4.544 29.890 1.00 78.62 467 PRO A CA 1
ATOM 3701 C C . PRO A 1 467 ? -8.267 -4.892 29.968 1.00 78.62 467 PRO A C 1
ATOM 3703 O O . PRO A 1 467 ? -7.616 -4.633 30.974 1.00 78.62 467 PRO A O 1
ATOM 3706 N N . GLU A 1 468 ? -7.718 -5.447 28.886 1.00 76.50 468 GLU A N 1
ATOM 3707 C CA . GLU A 1 468 ? -6.326 -5.912 28.839 1.00 76.50 468 GLU A CA 1
ATOM 3708 C C . GLU A 1 468 ? -5.342 -4.853 28.319 1.00 76.50 468 GLU A C 1
ATOM 3710 O O . GLU A 1 468 ? -4.130 -5.039 28.404 1.00 76.50 468 GLU A O 1
ATOM 3715 N N . TYR A 1 469 ? -5.841 -3.746 27.757 1.00 78.06 469 TYR A N 1
ATOM 3716 C CA . TYR A 1 469 ? -4.995 -2.723 27.138 1.00 78.06 469 TYR A CA 1
ATOM 3717 C C . TYR A 1 469 ? -5.542 -1.323 27.442 1.00 78.06 469 TYR A C 1
ATOM 3719 O O . TYR A 1 469 ? -6.158 -0.682 26.585 1.00 78.06 469 TYR A O 1
ATOM 3727 N N . PRO A 1 470 ? -5.366 -0.837 28.681 1.00 79.69 470 PRO A N 1
ATOM 3728 C CA . PRO A 1 470 ? -5.866 0.471 29.062 1.00 79.69 470 PRO A CA 1
ATOM 3729 C C . PRO A 1 470 ? -5.111 1.561 28.296 1.00 79.69 470 PRO A C 1
ATOM 3731 O O . PRO A 1 470 ? -3.898 1.728 28.442 1.00 79.69 470 PRO A O 1
ATOM 3734 N N . LEU A 1 471 ? -5.838 2.337 27.491 1.00 84.75 471 LEU A N 1
ATOM 3735 C CA . LEU A 1 471 ? -5.276 3.522 26.855 1.00 84.75 471 LEU A CA 1
ATOM 3736 C C . LEU A 1 471 ? -4.936 4.591 27.911 1.00 84.75 471 LEU A C 1
ATOM 3738 O O . LEU A 1 471 ? -5.653 4.730 28.908 1.00 84.75 471 LEU A O 1
ATOM 3742 N N . PRO A 1 472 ? -3.884 5.405 27.698 1.00 84.56 472 PRO A N 1
ATOM 3743 C CA . PRO A 1 472 ? -3.600 6.545 28.560 1.00 84.56 472 PRO A CA 1
ATOM 3744 C C . PRO A 1 472 ? -4.808 7.479 28.683 1.00 84.56 472 PRO A C 1
ATOM 3746 O O . PRO A 1 472 ? -5.544 7.678 27.716 1.00 84.56 472 PRO A O 1
ATOM 3749 N N . LYS A 1 473 ? -4.979 8.119 29.849 1.00 85.81 473 LYS A N 1
ATOM 3750 C CA . LYS A 1 473 ? -6.081 9.073 30.086 1.00 85.81 473 LYS A CA 1
ATOM 3751 C C . LYS A 1 473 ? -6.113 10.212 29.066 1.00 85.81 473 LYS A C 1
ATOM 3753 O O . LYS A 1 473 ? -7.187 10.596 28.638 1.00 85.81 473 LYS A O 1
ATOM 3758 N N . ASP A 1 474 ? -4.949 10.698 28.645 1.00 86.81 474 ASP A N 1
ATOM 3759 C CA . ASP A 1 474 ? -4.804 11.714 27.600 1.00 86.81 474 ASP A CA 1
ATOM 3760 C C . ASP A 1 474 ? -3.912 11.150 26.490 1.00 86.81 474 ASP A C 1
ATOM 3762 O O . ASP A 1 474 ? -2.690 11.256 26.544 1.00 86.81 474 ASP A O 1
ATOM 3766 N N . LEU A 1 475 ? -4.523 10.462 25.524 1.00 85.81 475 LEU A N 1
ATOM 3767 C CA . LEU A 1 475 ? -3.789 9.756 24.466 1.00 85.81 475 LEU A CA 1
ATOM 3768 C C . LEU A 1 475 ? -3.224 10.772 23.486 1.00 85.81 475 LEU A C 1
ATOM 3770 O O . LEU A 1 475 ? -2.098 10.622 23.018 1.00 85.81 475 LEU A O 1
ATOM 3774 N N . PHE A 1 476 ? -3.992 11.830 23.229 1.00 86.06 476 PHE A N 1
ATOM 3775 C CA . PHE A 1 476 ? -3.560 12.901 22.357 1.00 86.06 476 PHE A CA 1
ATOM 3776 C C . PHE A 1 476 ? -2.260 13.521 22.866 1.00 86.06 476 PHE A C 1
ATOM 3778 O O . PHE A 1 476 ? -1.284 13.546 22.124 1.00 86.06 476 PHE A O 1
ATOM 3785 N N . SER A 1 477 ? -2.187 13.912 24.145 1.00 83.38 477 SER A N 1
ATOM 3786 C CA . SER A 1 477 ? -0.955 14.477 24.712 1.00 83.38 477 SER A CA 1
ATOM 3787 C C . SER A 1 477 ? 0.237 13.522 24.624 1.00 83.38 477 SER A C 1
ATOM 3789 O O . SER A 1 477 ? 1.352 13.991 24.426 1.00 83.38 477 SER A O 1
ATOM 3791 N N . TYR A 1 478 ? 0.033 12.200 24.704 1.00 81.06 478 TYR A N 1
ATOM 3792 C CA . TYR A 1 478 ? 1.109 11.225 24.471 1.00 81.06 478 TYR A CA 1
ATOM 3793 C C . TYR A 1 478 ? 1.660 11.295 23.043 1.00 81.06 478 TYR A C 1
ATOM 3795 O O . TYR A 1 478 ? 2.872 11.194 22.850 1.00 81.06 478 TYR A O 1
ATOM 3803 N N . MET A 1 479 ? 0.798 11.496 22.045 1.00 79.25 479 MET A N 1
ATOM 3804 C CA . MET A 1 479 ? 1.218 11.549 20.645 1.00 79.25 479 MET A CA 1
ATOM 3805 C C . MET A 1 479 ? 2.101 12.768 20.370 1.00 79.25 479 MET A C 1
ATOM 3807 O O . MET A 1 479 ? 3.150 12.626 19.757 1.00 79.25 479 MET A O 1
ATOM 3811 N N . ILE A 1 480 ? 1.710 13.943 20.860 1.00 80.94 480 ILE A N 1
ATOM 3812 C CA . ILE A 1 480 ? 2.315 15.241 20.495 1.00 80.94 480 ILE A CA 1
ATOM 3813 C C . ILE A 1 480 ? 3.272 15.820 21.550 1.00 80.94 480 ILE A C 1
ATOM 3815 O O . ILE A 1 480 ? 3.715 16.964 21.424 1.00 80.94 480 ILE A O 1
ATOM 3819 N N . SER A 1 481 ? 3.543 15.081 22.628 1.00 81.38 481 SER A N 1
ATOM 3820 C CA . SER A 1 481 ? 4.367 15.583 23.727 1.00 81.38 481 SER A CA 1
ATOM 3821 C C . SER A 1 481 ? 5.771 15.967 23.257 1.00 81.38 481 SER A C 1
ATOM 3823 O O . SER A 1 481 ? 6.417 15.228 22.516 1.00 81.38 481 SER A O 1
ATOM 3825 N N . LYS A 1 482 ? 6.275 17.097 23.765 1.00 80.44 482 LYS A N 1
ATOM 3826 C CA . LYS A 1 482 ? 7.688 17.493 23.642 1.00 80.44 482 LYS A CA 1
ATOM 3827 C C . LYS A 1 482 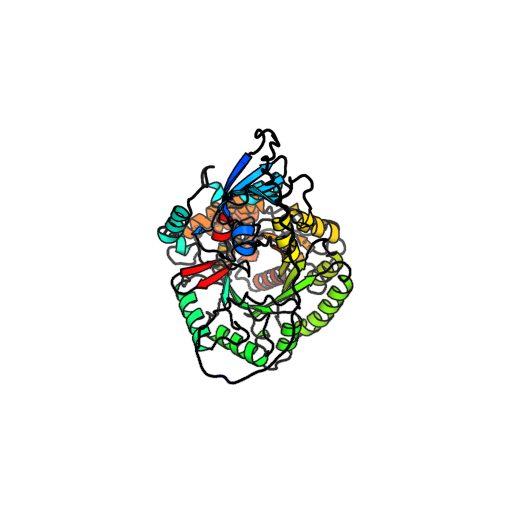? 8.553 16.969 24.797 1.00 80.44 482 LYS A C 1
ATOM 3829 O O . LYS A 1 482 ? 9.764 17.168 24.789 1.00 80.44 482 LYS A O 1
ATOM 3834 N N . ASP A 1 483 ? 7.946 16.317 25.790 1.00 86.31 483 ASP A N 1
ATOM 3835 C CA . ASP A 1 483 ? 8.670 15.705 26.903 1.00 86.31 483 ASP A CA 1
ATOM 3836 C C . ASP A 1 483 ? 9.472 14.487 26.425 1.00 86.31 483 ASP A C 1
ATOM 3838 O O . ASP A 1 483 ? 8.926 13.563 25.821 1.00 86.31 483 ASP A O 1
ATOM 3842 N N . HIS A 1 484 ? 10.768 14.458 26.737 1.00 84.44 484 HIS A N 1
ATOM 3843 C CA . HIS A 1 484 ? 11.685 13.426 26.252 1.00 84.44 484 HIS A CA 1
ATOM 3844 C C . HIS A 1 484 ? 11.303 12.012 26.730 1.00 84.44 484 HIS A C 1
ATOM 3846 O O . HIS A 1 484 ? 11.497 11.029 26.006 1.00 84.44 484 HIS A O 1
ATOM 3852 N N . THR A 1 485 ? 10.733 11.884 27.932 1.00 85.94 485 THR A N 1
ATOM 3853 C CA . THR A 1 485 ? 10.280 10.589 28.461 1.00 85.94 485 THR A CA 1
ATOM 3854 C C . THR A 1 485 ? 9.071 10.085 27.683 1.00 85.94 485 THR A C 1
ATOM 3856 O O . THR A 1 485 ? 9.024 8.913 27.302 1.00 85.94 485 THR A O 1
ATOM 3859 N N . MET A 1 486 ? 8.111 10.967 27.401 1.00 82.50 486 MET A N 1
ATOM 3860 C CA . MET A 1 486 ? 6.943 10.636 26.584 1.00 82.50 486 MET A CA 1
ATOM 3861 C C . MET A 1 486 ? 7.326 10.344 25.139 1.00 82.50 486 MET A C 1
ATOM 3863 O O . MET A 1 486 ? 6.865 9.345 24.606 1.00 82.50 486 MET A O 1
ATOM 3867 N N . ILE A 1 487 ? 8.243 11.108 24.541 1.00 82.00 487 ILE A N 1
ATOM 3868 C CA . ILE A 1 487 ? 8.770 10.827 23.197 1.00 82.00 487 ILE A CA 1
ATOM 3869 C C . ILE A 1 487 ? 9.354 9.413 23.129 1.00 82.00 487 ILE A C 1
ATOM 3871 O O . ILE A 1 487 ? 9.069 8.679 22.183 1.00 82.00 487 ILE A O 1
ATOM 3875 N N . LYS A 1 488 ? 10.132 8.994 24.138 1.00 84.12 488 LYS A N 1
ATOM 3876 C CA . LYS A 1 488 ? 10.687 7.633 24.193 1.00 84.12 488 LYS A CA 1
ATOM 3877 C C . LYS A 1 488 ? 9.586 6.568 24.267 1.00 84.12 488 LYS A C 1
ATOM 3879 O O . LYS A 1 488 ? 9.673 5.571 23.556 1.00 84.12 488 LYS A O 1
ATOM 3884 N N . LYS A 1 489 ? 8.546 6.785 25.081 1.00 82.19 489 LYS A N 1
ATOM 3885 C CA . LYS A 1 489 ? 7.392 5.871 25.182 1.00 82.19 489 LYS A CA 1
ATOM 3886 C C . LYS A 1 489 ? 6.580 5.817 23.889 1.00 82.19 489 LYS A C 1
ATOM 3888 O O . LYS A 1 489 ? 6.254 4.736 23.422 1.00 82.19 489 LYS A O 1
ATOM 3893 N N . THR A 1 490 ? 6.294 6.964 23.286 1.00 80.81 490 THR A N 1
ATOM 3894 C CA . THR A 1 490 ? 5.575 7.063 22.011 1.00 80.81 490 THR A CA 1
ATOM 3895 C C . THR A 1 490 ? 6.360 6.393 20.897 1.00 80.81 490 THR A C 1
ATOM 3897 O O . THR A 1 490 ? 5.783 5.657 20.105 1.00 80.81 490 THR A O 1
ATOM 3900 N N . ARG A 1 491 ? 7.686 6.565 20.876 1.00 80.44 491 ARG A N 1
ATOM 3901 C CA . ARG A 1 491 ? 8.561 5.842 19.956 1.00 80.44 491 ARG A CA 1
ATOM 3902 C C . ARG A 1 491 ? 8.478 4.335 20.168 1.00 80.44 491 ARG A C 1
ATOM 3904 O O . ARG A 1 491 ? 8.318 3.637 19.186 1.00 80.44 491 ARG A O 1
ATOM 3911 N N . GLN A 1 492 ? 8.498 3.850 21.409 1.00 81.12 492 GLN A N 1
ATOM 3912 C CA . GLN A 1 492 ? 8.324 2.424 21.696 1.00 81.12 492 GLN A CA 1
ATOM 3913 C C . GLN A 1 492 ? 6.968 1.894 21.203 1.00 81.12 492 GLN A C 1
ATOM 3915 O O . GLN A 1 492 ? 6.920 0.840 20.585 1.00 81.12 492 GLN A O 1
ATOM 3920 N N . ILE A 1 493 ? 5.879 2.642 21.408 1.00 81.75 493 ILE A N 1
ATOM 3921 C CA . ILE A 1 493 ? 4.553 2.261 20.900 1.00 81.75 493 ILE A CA 1
ATOM 3922 C C . ILE A 1 493 ? 4.563 2.202 19.374 1.00 81.75 493 ILE A C 1
ATOM 3924 O O . ILE A 1 493 ? 4.135 1.202 18.812 1.00 81.75 493 ILE A O 1
ATOM 3928 N N . ILE A 1 494 ? 5.079 3.238 18.702 1.00 82.44 494 ILE A N 1
ATOM 3929 C CA . ILE A 1 494 ? 5.253 3.249 17.241 1.00 82.44 494 ILE A CA 1
ATOM 3930 C C . ILE A 1 494 ? 6.110 2.057 16.809 1.00 82.44 494 ILE A C 1
ATOM 3932 O O . ILE A 1 494 ? 5.803 1.406 15.813 1.00 82.44 494 ILE A O 1
ATOM 3936 N N . ASP A 1 495 ? 7.141 1.735 17.589 1.00 82.19 495 ASP A N 1
ATOM 3937 C CA . ASP A 1 495 ? 8.024 0.611 17.338 1.00 82.19 495 ASP A CA 1
ATOM 3938 C C . ASP A 1 495 ? 7.342 -0.752 17.566 1.00 82.19 495 ASP A C 1
ATOM 3940 O O . ASP A 1 495 ? 7.803 -1.760 17.026 1.00 82.19 495 ASP A O 1
ATOM 3944 N N . ASP A 1 496 ? 6.191 -0.778 18.228 1.00 85.12 496 ASP A N 1
ATOM 3945 C CA . ASP A 1 496 ? 5.330 -1.947 18.404 1.00 85.12 496 ASP A CA 1
ATOM 3946 C C . ASP A 1 496 ? 4.181 -2.008 17.381 1.00 85.12 496 ASP A C 1
ATOM 3948 O O . ASP A 1 496 ? 3.507 -3.039 17.282 1.00 85.12 496 ASP A O 1
ATOM 3952 N N . LEU A 1 497 ? 3.975 -0.939 16.597 1.00 91.12 497 LEU A N 1
ATOM 3953 C CA . LEU A 1 497 ? 2.954 -0.893 15.553 1.00 91.12 497 LEU A CA 1
ATOM 3954 C C . LEU A 1 497 ? 3.372 -1.676 14.309 1.00 91.12 497 LEU A C 1
ATOM 3956 O O . LEU A 1 497 ? 4.494 -1.556 13.801 1.00 91.12 497 LEU A O 1
ATOM 3960 N N . GLN A 1 498 ? 2.415 -2.416 13.766 1.00 95.19 498 GLN A N 1
ATOM 3961 C CA . GLN A 1 498 ? 2.533 -3.112 12.493 1.00 95.19 498 GLN A CA 1
ATOM 3962 C C . GLN A 1 498 ? 1.245 -2.938 11.691 1.00 95.19 498 GLN A C 1
ATOM 3964 O O . GLN A 1 498 ? 0.148 -3.027 12.235 1.00 95.19 498 GLN A O 1
ATOM 3969 N N . PHE A 1 499 ? 1.362 -2.702 10.391 1.00 97.19 499 PHE A N 1
ATOM 3970 C CA . PHE A 1 499 ? 0.219 -2.596 9.492 1.00 97.19 499 PHE A CA 1
ATOM 3971 C C . PHE A 1 499 ? 0.042 -3.898 8.724 1.00 97.19 499 PHE A C 1
ATOM 3973 O O . PHE A 1 499 ? 0.986 -4.387 8.103 1.00 97.19 499 PHE A O 1
ATOM 3980 N N . LEU A 1 500 ? -1.174 -4.435 8.747 1.00 98.19 500 LEU A N 1
ATOM 3981 C CA . LEU A 1 500 ? -1.595 -5.538 7.894 1.00 98.19 500 LEU A CA 1
ATOM 3982 C C . LEU A 1 500 ? -2.584 -4.987 6.869 1.00 98.19 500 LEU A C 1
ATOM 3984 O O . LEU A 1 500 ? -3.626 -4.447 7.234 1.00 98.19 500 LEU A O 1
ATOM 3988 N N . VAL A 1 501 ? -2.234 -5.095 5.594 1.00 98.38 501 VAL A N 1
ATOM 3989 C CA . VAL A 1 501 ? -2.954 -4.487 4.478 1.00 98.38 501 VAL A CA 1
ATOM 3990 C C . VAL A 1 501 ? -3.343 -5.571 3.486 1.00 98.38 501 VAL A C 1
ATOM 3992 O O . VAL A 1 501 ? -2.488 -6.309 3.014 1.00 98.38 501 VAL A O 1
ATOM 3995 N N . VAL A 1 502 ? -4.616 -5.638 3.122 1.00 98.31 502 VAL A N 1
ATOM 3996 C CA . VAL A 1 502 ? -5.094 -6.347 1.937 1.00 98.31 502 VAL A CA 1
ATOM 3997 C C . VAL A 1 502 ? -5.168 -5.345 0.794 1.00 98.31 502 VAL A C 1
ATOM 3999 O O . VAL A 1 502 ? -6.025 -4.461 0.786 1.00 98.31 502 VAL A O 1
ATOM 4002 N N . HIS A 1 503 ? -4.244 -5.445 -0.154 1.00 96.25 503 HIS A N 1
ATOM 4003 C CA . HIS A 1 503 ? -4.245 -4.616 -1.351 1.00 96.25 503 HIS A CA 1
ATOM 4004 C C . HIS A 1 503 ? -5.150 -5.265 -2.399 1.00 96.25 503 HIS A C 1
ATOM 4006 O O . HIS A 1 503 ? -4.949 -6.411 -2.801 1.00 96.25 503 HIS A O 1
ATOM 4012 N N . ASN A 1 504 ? -6.176 -4.533 -2.823 1.00 94.88 504 ASN A N 1
ATOM 4013 C CA . ASN A 1 504 ? -7.111 -4.998 -3.832 1.00 94.88 504 ASN A CA 1
ATOM 4014 C C . ASN A 1 504 ? -6.540 -4.627 -5.208 1.00 94.88 504 ASN A C 1
ATOM 4016 O O . ASN A 1 504 ? -6.785 -3.542 -5.723 1.00 94.88 504 ASN A O 1
ATOM 4020 N N . VAL A 1 505 ? -5.701 -5.471 -5.794 1.00 91.44 505 VAL A N 1
ATOM 4021 C CA . VAL A 1 505 ? -5.064 -5.152 -7.079 1.00 91.44 505 VAL A CA 1
ATOM 4022 C C . VAL A 1 505 ? -6.121 -5.128 -8.187 1.00 91.44 505 VAL A C 1
ATOM 4024 O O . VAL A 1 505 ? -6.901 -6.062 -8.332 1.00 91.44 505 VAL A O 1
ATOM 4027 N N . MET A 1 506 ? -6.149 -4.057 -8.984 1.00 90.31 506 MET A N 1
ATOM 4028 C CA . MET A 1 506 ? -6.866 -4.082 -10.262 1.00 90.31 506 MET A CA 1
ATOM 4029 C C . MET A 1 506 ? -5.984 -4.778 -11.287 1.00 90.31 506 MET A C 1
ATOM 4031 O O . MET A 1 506 ? -4.802 -4.477 -11.376 1.00 90.31 506 MET A O 1
ATOM 4035 N N . ASP A 1 507 ? -6.528 -5.660 -12.102 1.00 90.56 507 ASP A N 1
ATOM 4036 C CA . ASP A 1 507 ? -5.849 -6.048 -13.333 1.00 90.56 507 ASP A CA 1
ATOM 4037 C C . ASP A 1 507 ? -6.582 -5.458 -14.542 1.00 90.56 507 ASP A C 1
ATOM 4039 O O . ASP A 1 507 ? -7.525 -4.675 -14.410 1.00 90.56 507 ASP A O 1
ATOM 4043 N N . VAL A 1 508 ? -6.125 -5.824 -15.736 1.00 87.12 508 VAL A N 1
ATOM 4044 C CA . VAL A 1 508 ? -6.683 -5.341 -17.002 1.00 87.12 508 VAL A CA 1
ATOM 4045 C C . VAL A 1 508 ? -8.161 -5.686 -17.200 1.00 87.12 508 VAL A C 1
ATOM 4047 O O . VAL A 1 508 ? -8.848 -4.988 -17.936 1.00 87.12 508 VAL A O 1
ATOM 4050 N N . GLY A 1 509 ? -8.660 -6.747 -16.563 1.00 88.81 509 GLY A N 1
ATOM 4051 C CA . GLY A 1 509 ? -10.069 -7.117 -16.623 1.00 88.81 509 GLY A CA 1
ATOM 4052 C C . GLY A 1 509 ? -10.934 -6.280 -15.694 1.00 88.81 509 GLY A C 1
ATOM 4053 O O . GLY A 1 509 ? -12.087 -6.021 -16.001 1.00 88.81 509 GLY A O 1
ATOM 4054 N N . THR A 1 510 ? -10.388 -5.839 -14.567 1.00 92.06 510 THR A N 1
ATOM 4055 C CA . THR A 1 510 ? -11.149 -5.181 -13.493 1.00 92.06 510 THR A CA 1
ATOM 4056 C C . THR A 1 510 ? -10.816 -3.701 -13.384 1.00 92.06 510 THR A C 1
ATOM 4058 O O . THR A 1 510 ? -10.831 -3.136 -12.287 1.00 92.06 510 THR A O 1
ATOM 4061 N N . LEU A 1 511 ? -10.429 -3.090 -14.501 1.00 91.88 511 LEU A N 1
ATOM 4062 C CA . LEU A 1 511 ? -10.053 -1.690 -14.535 1.00 91.88 511 LEU A CA 1
ATOM 4063 C C . LEU A 1 511 ? -11.286 -0.826 -14.257 1.00 91.88 511 LEU A C 1
ATOM 4065 O O . LEU A 1 511 ? -12.219 -0.796 -15.054 1.00 91.88 511 LEU A O 1
ATOM 4069 N N . ASP A 1 512 ? -11.263 -0.122 -13.132 1.00 91.81 512 ASP A N 1
ATOM 4070 C CA . ASP A 1 512 ? -12.238 0.902 -12.766 1.00 91.81 512 ASP A CA 1
ATOM 4071 C C . ASP A 1 512 ? -11.519 2.251 -12.740 1.00 91.81 512 ASP A C 1
ATOM 4073 O O . ASP A 1 512 ? -10.634 2.499 -11.913 1.00 91.81 512 ASP A O 1
ATOM 4077 N N . ILE A 1 513 ? -11.883 3.125 -13.672 1.00 88.25 513 ILE A N 1
ATOM 4078 C CA . ILE A 1 513 ? -11.183 4.388 -13.888 1.00 88.25 513 ILE A CA 1
ATOM 4079 C C . ILE A 1 513 ? -11.461 5.401 -12.790 1.00 88.25 513 ILE A C 1
ATOM 4081 O O . ILE A 1 513 ? -10.525 6.077 -12.368 1.00 88.25 513 ILE A O 1
ATOM 4085 N N . ASN A 1 514 ? -12.675 5.455 -12.243 1.00 85.75 514 ASN A N 1
ATOM 4086 C CA . ASN A 1 514 ? -12.971 6.313 -11.092 1.00 85.75 514 ASN A CA 1
ATOM 4087 C C . ASN A 1 514 ? -12.069 5.964 -9.903 1.00 85.75 514 ASN A C 1
ATOM 4089 O O . ASN A 1 514 ? -11.528 6.834 -9.216 1.00 85.75 514 ASN A O 1
ATOM 4093 N N . ARG A 1 515 ? -11.856 4.665 -9.685 1.00 88.00 515 ARG A N 1
ATOM 4094 C CA . ARG A 1 515 ? -10.930 4.165 -8.672 1.00 88.00 515 ARG A CA 1
ATOM 4095 C C . ARG A 1 515 ? -9.471 4.454 -9.027 1.00 88.00 515 ARG A C 1
ATOM 4097 O O . ARG A 1 515 ? -8.710 4.858 -8.146 1.00 88.00 515 ARG A O 1
ATOM 4104 N N . ARG A 1 516 ? -9.075 4.267 -10.288 1.00 86.81 516 ARG A N 1
ATOM 4105 C CA . ARG A 1 516 ? -7.700 4.480 -10.775 1.00 86.81 516 ARG A CA 1
ATOM 4106 C C . ARG A 1 516 ? -7.285 5.952 -10.775 1.00 86.81 516 ARG A C 1
ATOM 4108 O O . ARG A 1 516 ? -6.135 6.238 -10.452 1.00 86.81 516 ARG A O 1
ATOM 4115 N N . ALA A 1 517 ? -8.203 6.870 -11.057 1.00 83.69 517 ALA A N 1
ATOM 4116 C CA . ALA A 1 517 ? -7.973 8.314 -11.014 1.00 83.69 517 ALA A CA 1
ATOM 4117 C C . ALA A 1 517 ? -7.588 8.806 -9.607 1.00 83.69 517 ALA A C 1
ATOM 4119 O O . ALA A 1 517 ? -6.907 9.814 -9.465 1.00 83.69 517 ALA A O 1
ATOM 4120 N N . ARG A 1 518 ? -7.962 8.051 -8.565 1.00 83.75 518 ARG A N 1
ATOM 4121 C CA . ARG A 1 518 ? -7.600 8.296 -7.158 1.00 83.75 518 ARG A CA 1
ATOM 4122 C C . ARG A 1 518 ? -6.431 7.425 -6.687 1.00 83.75 518 ARG A C 1
ATOM 4124 O O . ARG A 1 518 ? -6.313 7.104 -5.502 1.00 83.75 518 ARG A O 1
ATOM 4131 N N . CYS A 1 519 ? -5.602 6.946 -7.609 1.00 87.44 519 CYS A N 1
ATOM 4132 C CA . CYS A 1 519 ? -4.423 6.173 -7.255 1.00 87.44 519 CYS A CA 1
ATOM 4133 C C . CYS A 1 519 ? -3.380 7.077 -6.591 1.00 87.44 519 CYS A C 1
ATOM 4135 O O . CYS A 1 519 ? -2.994 8.105 -7.133 1.00 87.44 519 CYS A O 1
ATOM 4137 N N . THR A 1 520 ? -2.874 6.661 -5.433 1.00 90.19 520 THR A N 1
ATOM 4138 C CA . THR A 1 520 ? -1.824 7.393 -4.712 1.00 90.19 520 THR A CA 1
ATOM 4139 C C . THR A 1 520 ? -0.408 7.004 -5.129 1.00 90.19 520 THR A C 1
ATOM 4141 O O . THR A 1 520 ? 0.551 7.571 -4.610 1.00 90.19 520 THR A O 1
ATOM 4144 N N . LEU A 1 521 ? -0.272 6.022 -6.021 1.00 92.69 521 LEU A N 1
ATOM 4145 C CA . LEU A 1 521 ? 0.989 5.592 -6.610 1.00 92.69 521 LEU A CA 1
ATOM 4146 C C . LEU A 1 521 ? 1.008 6.015 -8.077 1.00 92.69 521 LEU A C 1
ATOM 4148 O O . LEU A 1 521 ? 0.235 5.496 -8.883 1.00 92.69 521 LEU A O 1
ATOM 4152 N N . CYS A 1 522 ? 1.911 6.922 -8.423 1.00 92.75 522 CYS A N 1
ATOM 4153 C CA . CYS A 1 522 ? 2.034 7.457 -9.775 1.00 92.75 522 CYS A CA 1
ATOM 4154 C C . CYS A 1 522 ? 3.451 7.268 -10.316 1.00 92.75 522 CYS A C 1
ATOM 4156 O O . CYS A 1 522 ? 4.382 7.045 -9.553 1.00 92.75 522 CYS A O 1
ATOM 4158 N N . ARG A 1 523 ? 3.644 7.414 -11.625 1.00 92.50 523 ARG A N 1
ATOM 4159 C CA . ARG A 1 523 ? 4.955 7.687 -12.223 1.00 92.50 523 ARG A CA 1
ATOM 4160 C C . ARG A 1 523 ? 4.906 9.014 -12.957 1.00 92.50 523 ARG A C 1
ATOM 4162 O O . ARG A 1 523 ? 3.853 9.425 -13.444 1.00 92.50 523 ARG A O 1
ATOM 4169 N N . TYR A 1 524 ? 6.054 9.668 -13.052 1.00 92.12 524 TYR A N 1
ATOM 4170 C CA . TYR A 1 524 ? 6.203 10.789 -13.965 1.00 92.12 524 TYR A CA 1
ATOM 4171 C C . TYR A 1 524 ? 6.281 10.274 -15.407 1.00 92.12 524 TYR A C 1
ATOM 4173 O O . TYR A 1 524 ? 7.036 9.343 -15.706 1.00 92.12 524 TYR A O 1
ATOM 4181 N N . GLN A 1 525 ? 5.510 10.897 -16.292 1.00 90.06 525 GLN A N 1
ATOM 4182 C CA . GLN A 1 525 ? 5.600 10.726 -17.732 1.00 90.06 525 GLN A CA 1
ATOM 4183 C C . GLN A 1 525 ? 5.837 12.098 -18.382 1.00 90.06 525 GLN A C 1
ATOM 4185 O O . GLN A 1 525 ? 5.077 13.035 -18.107 1.00 90.06 525 GLN A O 1
ATOM 4190 N N . PRO A 1 526 ? 6.855 12.231 -19.257 1.00 88.75 526 PRO A N 1
ATOM 4191 C CA . PRO A 1 526 ? 7.060 13.448 -20.036 1.00 88.75 526 PRO A CA 1
ATOM 4192 C C . PRO A 1 526 ? 5.771 13.891 -20.734 1.00 88.75 526 PRO A C 1
ATOM 4194 O O . PRO A 1 526 ? 4.987 13.054 -21.183 1.00 88.75 526 PRO A O 1
ATOM 4197 N N . ASP A 1 527 ? 5.536 15.203 -20.762 1.00 87.12 527 ASP A N 1
ATOM 4198 C CA . ASP A 1 527 ? 4.381 15.881 -21.376 1.00 87.12 527 ASP A CA 1
ATOM 4199 C C . ASP A 1 527 ? 2.999 15.599 -20.754 1.00 87.12 527 ASP A C 1
ATOM 4201 O O . ASP A 1 527 ? 2.073 16.381 -20.955 1.00 87.12 527 ASP A O 1
ATOM 4205 N N . LYS A 1 528 ? 2.850 14.529 -19.961 1.00 83.25 528 LYS A N 1
ATOM 4206 C CA . LYS A 1 528 ? 1.581 14.135 -19.319 1.00 83.25 528 LYS A CA 1
ATOM 4207 C C . LYS A 1 528 ? 1.542 14.374 -17.809 1.00 83.25 528 LYS A C 1
ATOM 4209 O O . LYS A 1 528 ? 0.472 14.322 -17.213 1.00 83.25 528 LYS A O 1
ATOM 4214 N N . GLY A 1 529 ? 2.690 14.627 -17.179 1.00 88.25 529 GLY A N 1
ATOM 4215 C CA . GLY A 1 529 ? 2.777 14.826 -15.733 1.00 88.25 529 GLY A CA 1
ATOM 4216 C C . GLY A 1 529 ? 2.705 13.505 -14.967 1.00 88.25 529 GLY A C 1
ATOM 4217 O O . GLY A 1 529 ? 3.433 12.564 -15.287 1.00 88.25 529 GLY A O 1
ATOM 4218 N N . PHE A 1 530 ? 1.876 13.435 -13.924 1.00 89.31 530 PHE A N 1
ATOM 4219 C CA . PHE A 1 530 ? 1.690 12.205 -13.155 1.00 89.31 530 PHE A CA 1
ATOM 4220 C C . PHE A 1 530 ? 0.642 11.301 -13.793 1.00 89.31 530 PHE A C 1
ATOM 4222 O O . PHE A 1 530 ? -0.502 11.703 -13.984 1.00 89.31 530 PHE A O 1
ATOM 4229 N N . ILE A 1 531 ? 1.021 10.048 -14.031 1.00 87.75 531 ILE A N 1
ATOM 4230 C CA . ILE A 1 531 ? 0.091 8.984 -14.403 1.00 87.75 531 ILE A CA 1
ATOM 4231 C C . ILE A 1 531 ? 0.061 7.927 -13.302 1.00 87.75 531 ILE A C 1
ATOM 4233 O O . ILE A 1 531 ? 1.084 7.586 -12.712 1.00 87.75 531 ILE A O 1
ATOM 4237 N N . SER A 1 532 ? -1.120 7.404 -13.002 1.00 87.50 532 SER A N 1
ATOM 4238 C CA . SER A 1 532 ? -1.301 6.315 -12.036 1.00 87.50 532 SER A CA 1
ATOM 4239 C C . SER A 1 532 ? -0.498 5.058 -12.419 1.00 87.50 532 SER A C 1
ATOM 4241 O O . SER A 1 532 ? -0.472 4.704 -13.594 1.00 87.50 532 SER A O 1
ATOM 4243 N N . SER A 1 533 ? 0.097 4.365 -11.441 1.00 84.69 533 SER A N 1
ATOM 4244 C CA . SER A 1 533 ? 1.063 3.264 -11.644 1.00 84.69 533 SER A CA 1
ATOM 4245 C C . SER A 1 533 ? 0.793 2.014 -10.774 1.00 84.69 533 SER A C 1
ATOM 4247 O O . SER A 1 533 ? 1.587 1.076 -10.734 1.00 84.69 533 SER A O 1
ATOM 4249 N N . CYS A 1 534 ? -0.342 1.924 -10.059 1.00 73.12 534 CYS A N 1
ATOM 4250 C CA . CYS A 1 534 ? -0.595 0.784 -9.152 1.00 73.12 534 CYS A CA 1
ATOM 4251 C C . CYS A 1 534 ? -0.800 -0.584 -9.827 1.00 73.12 534 CYS A C 1
ATOM 4253 O O . CYS A 1 534 ? -0.926 -1.592 -9.138 1.00 73.12 534 CYS A O 1
ATOM 4255 N N . THR A 1 535 ? -0.784 -0.643 -11.156 1.00 62.28 535 THR A N 1
ATOM 4256 C CA . THR A 1 535 ? -0.842 -1.882 -11.929 1.00 62.28 535 THR A CA 1
ATOM 4257 C C . THR A 1 535 ? 0.346 -1.884 -12.864 1.00 62.28 535 THR A C 1
ATOM 4259 O O . THR A 1 535 ? 0.423 -1.020 -13.731 1.00 62.28 535 THR A O 1
ATOM 4262 N N . ASN A 1 536 ? 1.231 -2.876 -12.747 1.00 56.88 536 ASN A N 1
ATOM 4263 C CA . ASN A 1 536 ? 2.413 -3.027 -13.611 1.00 56.88 536 ASN A CA 1
ATOM 4264 C C . ASN A 1 536 ? 2.074 -3.204 -15.115 1.00 56.88 536 ASN A C 1
ATOM 4266 O O . ASN A 1 536 ? 2.962 -3.492 -15.907 1.00 56.88 536 ASN A O 1
ATOM 4270 N N . CYS A 1 537 ? 0.796 -3.116 -15.497 1.00 42.38 537 CYS A N 1
ATOM 4271 C CA . CYS A 1 537 ? 0.265 -3.417 -16.823 1.00 42.38 537 CYS A CA 1
ATOM 4272 C C . CYS A 1 537 ? -0.275 -2.193 -17.593 1.00 42.38 537 CYS A C 1
ATOM 4274 O O . CYS A 1 537 ? -0.620 -2.372 -18.758 1.00 42.38 537 CYS A O 1
ATOM 4276 N N . ILE A 1 538 ? -0.422 -1.007 -16.974 1.00 43.66 538 ILE A N 1
ATOM 4277 C CA . ILE A 1 538 ? -1.167 0.139 -17.553 1.00 43.66 538 ILE A CA 1
ATOM 4278 C C . ILE A 1 538 ? -0.491 1.460 -17.213 1.00 43.66 538 ILE A C 1
ATOM 4280 O O . ILE A 1 538 ? -0.395 1.745 -15.992 1.00 43.66 538 ILE A O 1
#

Sequence (538 aa):
MFSWSPFKKSSKSSKGSQSAPSSPATSSSSGNSGLVNSPSLLLVPPSSSSTEADINILFLTQTICPICSFVEDGKGLEKEHWKEGHIVKRKDDIWLVIKCQEHGNQEIKISSSFDFFMKTLDYSPDILESKPNFNPDIEELEKQIHNDGTIIENTPLMVDLDVYSEEQFIPDQHILHSIKETMKLIPKDKNVIIRVNGKLVEDMVTLNRKVNLILANVPKDNPIVLELSFDRVVQLSKLDDTCLLNPRIHPSVQIFLQKGIEKQTALELNNAFLILKQITNLTIIVRIVVSRPFPKLDSILNLLRFPMKGFCRFIIIEAERTPNQIMKQFKKCAVPFNEVDESFNVDPLELLKLIEEDTKGQIKLDDFFPASVGMILEPFLSVLGKGNYNIRPSPYCGFATCLINSENQQTYPSVPISRLLDIERLFKEMVPIVKNIKASSGSSSDIGFLQYMSLKKAVEKSKREHPEYPLPKDLFSYMISKDHTMIKKTRQIIDDLQFLVVHNVMDVGTLDINRRARCTLCRYQPDKGFISSCTNCI

Foldseek 3Di:
DDDDDPDDPDDDDDDDDDDDDDDDDDDDDDDDDDDDDDDPPDPDDDPPCPPPPAKDFQAKFKAADCCCCPPPPVVHDDPVRIFIWTFTDDPAWTWIWTDDPVLGTAIATAANGNVVVVQLQVLALVSVPDPRHPDQDVVSVVCCCPVPPCVLLQAFQEAEQEQDDPNDGDDLVVSLVQLVLQVVSHPPQFEHEYEYECANPDDLVVVQVSVVSVCVRHPVLHAYEYEYELVSVLVLLPDPSRPLLPLSYAYEYEDEDEAPCQLVVLVVVLVSVVVVVVRPNHAYEYEYEAAPVGHQCQSVCVSCQPVCQLRYFEYEYEYDDDPVLVVVSSVPSVDPPPDDPCSRHLHLVVVQVSCCVSVVNLQHSVQKFFQQLCQLCQLLCLLLVSGRGNRHARSSQKIKWKWQADPDDPDHRTHTCCQFFVSVQLSVQRSVLSVVQVVPCPPDSDQDPVSLVSNQVSRQVRGDDDPVDGADNRNSCLSNPPDPVSVVVNVVRSSRMHMYMHGSQDDSVRDGVVNQSRASYWYQDPPPGTHRCSYVRD

pLDDT: mean 82.06, std 20.56, range [21.28, 98.69]

Radius of gyration: 26.8 Å; chains: 1; bounding box: 66×65×93 Å

InterPro domains:
  IPR034474 Methyltransferase, class D [PTHR43306] (350-535)